Protein AF-A0A7C3C2T6-F1 (afdb_monomer)

Foldseek 3Di:
DQDWDKDKFQAVQVVLVVSCVVRVHDSVQKDKAWDDKWKWKDWQVHNDTDTDDPVCVVVVVDQQSCQVRQMFMGMITTMTMDGHDDDQWFWDWDWDCPDFQQWIKIWTALPTRQVLVVDDLVVSLVVVVRVLVRVCSNVLFDPPPQCPQQSVVSSVVSVCVVVVNRPGIDIGTSHHKFDKDAKDEKDKDQVQVVDDDLAPWGWDAAFDWGMKIFDIDAITWIAHRNRGIRDHDGYDYDDDQQAAEDPVFWDWDDDPTMITITGRHTATWDDPSHYTGGDLEAEAQADEPSHEDDDDDDPPRPRAYAQHHPDQVDASYEACAEYEDAHYHACEEHYANYEYAYQEEEHNYEYDQRYEYEYQEYEHAEYNHEYEYAEYEYAEYDNYEYEYQEYEYNYYPDYYYHYVYYHD

Sequence (408 aa):
MPQKELIKTKHVKEALERYATDNLIPLSECDFRLNKVETLLKNSRNHEFEHYTQERLQEYLDRDKIINEHVEFSQIYTITAMHREVQELDLLYTIDFGRYATHPKLILSPDSKIPYKLYKPVEMLKLLYREFNKIKVYNEILIQLFDDPMKKTLKSFVKHLYAGKFTKKVKIPLFDGIEPIIARDSRVIYWFKEKENDGIVIEVDKDEILIEYKKPLYGRNGLNAHGKNIDSLYAQHSDDAHIEIDPRSVRIEEDKNSKRYISINRGYVHYDGVKLSVDNRLRLHEVSRNKHVIDSDDEENNIDVIVAQHDVTKDSIGEGVELVSECIHVEGFVGAHSKLEALELDIKGATHQDSKQYAKFAKVNRHKGTLRCHEAKIGLLEGGVVHATKVDVESFLGGKIYAQDVVI

Radius of gyration: 40.74 Å; Cα contacts (8 Å, |Δi|>4): 966; chains: 1; bounding box: 83×42×112 Å

Structure (mmCIF, N/CA/C/O backbone):
data_AF-A0A7C3C2T6-F1
#
_entry.id   AF-A0A7C3C2T6-F1
#
loop_
_atom_site.group_PDB
_atom_site.id
_atom_site.type_symbol
_atom_site.label_atom_id
_atom_site.label_alt_id
_atom_site.label_comp_id
_atom_site.label_asym_id
_atom_site.label_entity_id
_atom_site.label_seq_id
_atom_site.pdbx_PDB_ins_code
_atom_site.Cartn_x
_atom_site.Cartn_y
_atom_site.Cartn_z
_atom_site.occupancy
_atom_site.B_iso_or_equiv
_atom_site.auth_seq_id
_atom_site.auth_comp_id
_atom_site.auth_asym_id
_atom_site.auth_atom_id
_atom_site.pdbx_PDB_model_num
ATOM 1 N N . MET A 1 1 ? -26.797 -17.576 45.412 1.00 55.94 1 MET A N 1
ATOM 2 C CA . MET A 1 1 ? -26.880 -16.668 44.246 1.00 55.94 1 MET A CA 1
ATOM 3 C C . MET A 1 1 ? -25.489 -16.106 44.020 1.00 55.94 1 MET A C 1
ATOM 5 O O . MET A 1 1 ? -24.877 -15.771 45.030 1.00 55.94 1 MET A O 1
ATOM 9 N N . PRO A 1 2 ? -24.978 -16.045 42.779 1.00 67.19 2 PRO A N 1
ATOM 10 C CA . PRO A 1 2 ? -23.644 -15.508 42.512 1.00 67.19 2 PRO A CA 1
ATOM 11 C C . PRO A 1 2 ? -23.546 -14.083 43.053 1.00 67.19 2 PRO A C 1
ATOM 13 O O . PRO A 1 2 ? -24.442 -13.265 42.823 1.00 67.19 2 PRO A O 1
ATOM 16 N N . GLN A 1 3 ? -22.508 -13.802 43.833 1.00 82.25 3 GLN A N 1
ATOM 17 C CA . GLN A 1 3 ? -22.361 -12.506 44.483 1.00 82.25 3 GLN A CA 1
ATOM 18 C C . GLN A 1 3 ? -21.818 -11.495 43.467 1.00 82.25 3 GLN A C 1
ATOM 20 O O . GLN A 1 3 ? -20.961 -11.824 42.652 1.00 82.25 3 GLN A O 1
ATOM 25 N N . LYS A 1 4 ? -22.338 -10.261 43.475 1.00 90.88 4 LYS A N 1
ATOM 26 C CA . LYS A 1 4 ? -21.766 -9.167 42.674 1.00 90.88 4 LYS A CA 1
ATOM 27 C C . LYS A 1 4 ? -20.413 -8.790 43.274 1.00 90.88 4 LYS A C 1
ATOM 29 O O . LYS A 1 4 ? -20.345 -8.526 44.474 1.00 90.88 4 LYS A O 1
ATOM 34 N N . GLU A 1 5 ? -19.371 -8.721 42.453 1.00 93.88 5 GLU A N 1
ATOM 35 C CA . GLU A 1 5 ? -18.003 -8.445 42.905 1.00 93.88 5 GLU A CA 1
ATOM 36 C C . GLU A 1 5 ? -17.445 -7.184 42.243 1.00 93.88 5 GLU A C 1
ATOM 38 O O . GLU A 1 5 ? -17.569 -6.998 41.033 1.00 93.88 5 GLU A O 1
ATOM 43 N N . LEU A 1 6 ? -16.840 -6.291 43.031 1.00 96.88 6 LEU A N 1
ATOM 44 C CA . LEU A 1 6 ? -16.197 -5.078 42.530 1.00 96.88 6 LEU A CA 1
ATOM 45 C C . LEU A 1 6 ? -14.711 -5.349 42.263 1.00 96.88 6 LEU A C 1
ATOM 47 O O . LEU A 1 6 ? -13.948 -5.559 43.199 1.00 96.88 6 LEU A O 1
ATOM 51 N N . ILE A 1 7 ? -14.294 -5.276 41.000 1.00 96.62 7 ILE A N 1
ATOM 52 C CA . ILE A 1 7 ? -12.941 -5.638 40.564 1.00 96.62 7 ILE A CA 1
ATOM 53 C C . ILE A 1 7 ? -12.268 -4.437 39.895 1.00 96.62 7 ILE A C 1
ATOM 55 O O . ILE A 1 7 ? -12.855 -3.780 39.030 1.00 96.62 7 ILE A O 1
ATOM 59 N N . LYS A 1 8 ? -11.012 -4.160 40.265 1.00 96.94 8 LYS A N 1
ATOM 60 C CA . LYS A 1 8 ? -10.135 -3.204 39.573 1.00 96.94 8 LYS A CA 1
ATOM 61 C C . LYS A 1 8 ? -9.121 -3.978 38.725 1.00 96.94 8 LYS A C 1
ATOM 63 O O . LYS A 1 8 ? -8.345 -4.753 39.270 1.00 96.94 8 LYS A O 1
ATOM 68 N N . THR A 1 9 ? -9.125 -3.789 37.407 1.00 96.06 9 THR A N 1
ATOM 69 C CA . THR A 1 9 ? -8.317 -4.591 36.468 1.00 96.06 9 THR A CA 1
ATOM 70 C C . THR A 1 9 ? -7.902 -3.800 35.225 1.00 96.06 9 THR A C 1
ATOM 72 O O . THR A 1 9 ? -8.574 -2.845 34.844 1.00 96.06 9 THR A O 1
ATOM 75 N N . LYS A 1 10 ? -6.814 -4.215 34.569 1.00 90.94 10 LYS A N 1
ATOM 76 C CA . LYS A 1 10 ? -6.463 -3.797 33.197 1.00 90.94 10 LYS A CA 1
ATOM 77 C C . LYS A 1 10 ? -7.049 -4.739 32.137 1.00 90.94 10 LYS A C 1
ATOM 79 O O . LYS A 1 10 ? -7.378 -4.293 31.046 1.00 90.94 10 LYS A O 1
ATOM 84 N N . HIS A 1 11 ? -7.249 -6.009 32.494 1.00 92.81 11 HIS A N 1
ATOM 85 C CA . HIS A 1 11 ? -7.713 -7.075 31.607 1.00 92.81 11 HIS A CA 1
ATOM 86 C C . HIS A 1 11 ? -9.065 -7.589 32.111 1.00 92.81 11 HIS A C 1
ATOM 88 O O . HIS A 1 11 ? -9.149 -8.370 33.063 1.00 92.81 11 HIS A O 1
ATOM 94 N N . VAL A 1 12 ? -10.157 -7.093 31.522 1.00 95.50 12 VAL A N 1
ATOM 95 C CA . VAL A 1 12 ? -11.520 -7.444 31.967 1.00 95.50 12 VAL A CA 1
ATOM 96 C C . VAL A 1 12 ? -11.861 -8.899 31.670 1.00 95.50 12 VAL A C 1
ATOM 98 O O . VAL A 1 12 ? -12.534 -9.531 32.478 1.00 95.50 12 VAL A O 1
ATOM 101 N N . LYS A 1 13 ? -11.363 -9.451 30.560 1.00 94.31 13 LYS A N 1
ATOM 102 C CA . LYS A 1 13 ? -11.571 -10.859 30.215 1.00 94.31 13 LYS A CA 1
ATOM 103 C C . LYS A 1 13 ? -11.013 -11.794 31.294 1.00 94.31 13 LYS A C 1
ATOM 105 O O . LYS A 1 13 ? -11.765 -12.597 31.830 1.00 94.31 13 LYS A O 1
ATOM 110 N N . GLU A 1 14 ? -9.752 -11.606 31.684 1.00 94.88 14 GLU A N 1
ATOM 111 C CA . GLU A 1 14 ? -9.118 -12.390 32.754 1.00 94.88 14 GLU A CA 1
ATOM 112 C C . GLU A 1 14 ? -9.826 -12.213 34.103 1.00 94.88 14 GLU A C 1
ATOM 114 O O . GLU A 1 14 ? -10.004 -13.168 34.856 1.00 94.88 14 GLU A O 1
ATOM 119 N N . ALA A 1 15 ? -10.262 -10.989 34.422 1.00 95.81 15 ALA A N 1
ATOM 120 C CA . ALA A 1 15 ? -11.016 -10.730 35.647 1.00 95.81 15 ALA A CA 1
ATOM 121 C C . ALA A 1 15 ? -12.352 -11.491 35.676 1.00 95.81 15 ALA A C 1
ATOM 123 O O . ALA A 1 15 ? -12.741 -12.006 36.722 1.00 95.81 15 ALA A O 1
ATOM 124 N N . LEU A 1 16 ? -13.038 -11.594 34.535 1.00 95.44 16 LEU A N 1
ATOM 125 C CA . LEU A 1 16 ? -14.273 -12.368 34.414 1.00 95.44 16 LEU A CA 1
ATOM 126 C C . LEU A 1 16 ? -14.034 -13.876 34.439 1.00 95.44 16 LEU A C 1
ATOM 128 O O . LEU A 1 16 ? -14.868 -14.594 34.977 1.00 95.44 16 LEU A O 1
ATOM 132 N N . GLU A 1 17 ? -12.917 -14.356 33.895 1.00 95.62 17 GLU A N 1
ATOM 133 C CA . GLU A 1 17 ? -12.512 -15.765 33.986 1.00 95.62 17 GLU A CA 1
ATOM 134 C C . GLU A 1 17 ? -12.245 -16.180 35.439 1.00 95.62 17 GLU A C 1
ATOM 136 O O . GLU A 1 17 ? -12.706 -17.239 35.872 1.00 95.62 17 GLU A O 1
ATOM 141 N N . ARG A 1 18 ? -11.579 -15.319 36.220 1.00 95.06 18 ARG A N 1
ATOM 142 C CA . ARG A 1 18 ? -11.390 -15.529 37.666 1.00 95.06 18 ARG A CA 1
ATOM 143 C C . ARG A 1 18 ? -12.723 -15.528 38.403 1.00 95.06 18 ARG A C 1
ATOM 145 O O . ARG A 1 18 ? -13.043 -16.514 39.053 1.00 95.06 18 ARG A O 1
ATOM 152 N N . TYR A 1 19 ? -13.550 -14.504 38.185 1.00 95.38 19 TYR A N 1
ATOM 153 C CA . TYR A 1 19 ? -14.894 -14.431 38.765 1.00 95.38 19 TYR A CA 1
ATOM 154 C C . TYR A 1 19 ? -15.743 -15.675 38.452 1.00 95.38 19 TYR A C 1
ATOM 156 O O . TYR A 1 19 ? -16.398 -16.217 39.341 1.00 95.38 19 TYR A O 1
ATOM 164 N N . ALA A 1 20 ? -15.719 -16.145 37.199 1.00 94.56 20 ALA A N 1
ATOM 165 C CA . ALA A 1 20 ? -16.431 -17.343 36.757 1.00 94.56 20 ALA A CA 1
ATOM 166 C C . ALA A 1 20 ? -15.966 -18.591 37.520 1.00 94.56 20 ALA A C 1
ATOM 168 O O . ALA A 1 20 ? -16.789 -19.370 38.001 1.00 94.56 20 ALA A O 1
ATOM 169 N N . THR A 1 21 ? -14.646 -18.741 37.663 1.00 94.31 21 THR A N 1
ATOM 170 C CA . THR A 1 21 ? -14.011 -19.851 38.384 1.00 94.31 21 THR A CA 1
ATOM 171 C C . THR A 1 21 ? -14.377 -19.823 39.866 1.00 94.31 21 THR A C 1
ATOM 173 O O . THR A 1 21 ? -14.848 -20.828 40.396 1.00 94.31 21 THR A O 1
ATOM 176 N N . ASP A 1 22 ? -14.249 -18.663 40.510 1.00 94.06 22 ASP A N 1
ATOM 177 C CA . ASP A 1 22 ? -14.506 -18.480 41.943 1.00 94.06 22 ASP A CA 1
ATOM 178 C C . ASP A 1 22 ? -15.986 -18.694 42.304 1.00 94.06 22 ASP A C 1
ATOM 180 O O . ASP A 1 22 ? -16.310 -19.134 43.407 1.00 94.06 22 ASP A O 1
ATOM 184 N N . ASN A 1 23 ? -16.894 -18.426 41.359 1.00 92.75 23 ASN A N 1
ATOM 185 C CA . ASN A 1 23 ? -18.338 -18.597 41.535 1.00 92.75 23 ASN A CA 1
ATOM 186 C C . ASN A 1 23 ? -18.889 -19.892 40.913 1.00 92.75 23 ASN A C 1
ATOM 188 O O . ASN A 1 23 ? -20.099 -20.115 40.986 1.00 92.75 23 ASN A O 1
ATOM 192 N N . LEU A 1 24 ? -18.036 -20.742 40.328 1.00 93.06 24 LEU A N 1
ATOM 193 C CA . LEU A 1 24 ? -18.410 -22.005 39.674 1.00 93.06 24 LEU A CA 1
ATOM 194 C C . LEU A 1 24 ? -19.510 -21.845 38.606 1.00 93.06 24 LEU A C 1
ATOM 196 O O . LEU A 1 24 ? -20.426 -22.665 38.514 1.00 93.06 24 LEU A O 1
ATOM 200 N N . ILE A 1 25 ? -19.425 -20.789 37.794 1.00 92.38 25 ILE A N 1
ATOM 201 C CA . ILE A 1 25 ? -20.354 -20.523 36.686 1.00 92.38 25 ILE A CA 1
ATOM 202 C C . ILE A 1 25 ? -19.614 -20.488 35.342 1.00 92.38 25 ILE A C 1
ATOM 204 O O . ILE A 1 25 ? -18.443 -20.108 35.295 1.00 92.38 25 ILE A O 1
ATOM 208 N N . PRO A 1 26 ? -20.261 -20.854 34.221 1.00 92.62 26 PRO A N 1
ATOM 209 C CA . PRO A 1 26 ? -19.652 -20.716 32.902 1.00 92.62 26 PRO A CA 1
ATOM 210 C C . PRO A 1 26 ? -19.342 -19.250 32.571 1.00 92.62 26 PRO A C 1
ATOM 212 O O . PRO A 1 26 ? -20.170 -18.373 32.803 1.00 92.62 26 PRO A O 1
ATOM 215 N N . LEU A 1 27 ? -18.206 -18.976 31.917 1.00 90.75 27 LEU A N 1
ATOM 216 C CA . LEU A 1 27 ? -17.856 -17.617 31.466 1.00 90.75 27 LEU A CA 1
ATOM 217 C C . LEU A 1 27 ? -18.929 -17.001 30.546 1.00 90.75 27 LEU A C 1
ATOM 219 O O . LEU A 1 27 ? -19.137 -15.790 30.555 1.00 90.75 27 LEU A O 1
ATOM 223 N N . SER A 1 28 ? -19.640 -17.828 29.771 1.00 89.31 28 SER A N 1
ATOM 224 C CA . SER A 1 28 ? -20.769 -17.404 28.930 1.00 89.31 28 SER A CA 1
ATOM 225 C C . SER A 1 28 ? -21.948 -16.840 29.728 1.00 89.31 28 SER A C 1
ATOM 227 O O . SER A 1 28 ? -22.747 -16.080 29.182 1.00 89.31 28 SER A O 1
ATOM 229 N N . GLU A 1 29 ? -22.051 -17.200 31.006 1.00 90.25 29 GLU A N 1
ATOM 230 C CA . GLU A 1 29 ? -23.046 -16.703 31.954 1.00 90.25 29 GLU A CA 1
ATOM 231 C C . GLU A 1 29 ? -22.514 -15.558 32.822 1.00 90.25 29 GLU A C 1
ATOM 233 O O . GLU A 1 29 ? -23.226 -15.069 33.693 1.00 90.25 29 GLU A O 1
ATOM 238 N N . CYS A 1 30 ? -21.290 -15.087 32.589 1.00 91.88 30 CYS A N 1
ATOM 239 C CA . CYS A 1 30 ? -20.775 -13.892 33.238 1.00 91.88 30 CYS A CA 1
ATOM 240 C C . CYS A 1 30 ? -21.148 -12.633 32.443 1.00 91.88 30 CYS A C 1
ATOM 242 O O . CYS A 1 30 ? -21.217 -12.614 31.204 1.00 91.88 30 CYS A O 1
ATOM 244 N N . ASP A 1 31 ? -21.363 -11.546 33.172 1.00 92.56 31 ASP A N 1
ATOM 245 C CA . ASP A 1 31 ? -21.460 -10.198 32.634 1.00 92.56 31 ASP A CA 1
ATOM 246 C C . ASP A 1 31 ? -20.796 -9.197 33.593 1.00 92.56 31 ASP A C 1
ATOM 248 O O . ASP A 1 31 ? -20.378 -9.532 34.704 1.00 92.56 31 ASP A O 1
ATOM 252 N N . PHE A 1 32 ? -20.679 -7.944 33.166 1.00 94.81 32 PHE A N 1
ATOM 253 C CA . PHE A 1 32 ? -20.168 -6.880 34.011 1.00 94.81 32 PHE A CA 1
ATOM 254 C C . PHE A 1 32 ? -20.822 -5.533 33.751 1.00 94.81 32 PHE A C 1
ATOM 256 O O . PHE A 1 32 ? -21.253 -5.194 32.645 1.00 94.81 32 PHE A O 1
ATOM 263 N N . ARG A 1 33 ? -20.801 -4.705 34.792 1.00 94.00 33 ARG A N 1
ATOM 264 C CA . ARG A 1 33 ? -21.046 -3.270 34.693 1.00 94.00 33 ARG A CA 1
ATOM 265 C C . ARG A 1 33 ? -19.722 -2.523 34.764 1.00 94.00 33 ARG A C 1
ATOM 267 O O . ARG A 1 33 ? -18.966 -2.689 35.713 1.00 94.00 33 ARG A O 1
ATOM 274 N N . LEU A 1 34 ? -19.462 -1.664 33.784 1.00 95.50 34 LEU A N 1
ATOM 275 C CA . LEU A 1 34 ? -18.335 -0.736 33.830 1.00 95.50 34 LEU A CA 1
ATOM 276 C C . LEU A 1 34 ? -18.677 0.453 34.742 1.00 95.50 34 LEU A C 1
ATOM 278 O O . LEU A 1 34 ? -19.625 1.188 34.460 1.00 95.50 34 LEU A O 1
ATOM 282 N N . ASN A 1 35 ? -17.911 0.640 35.819 1.00 94.88 35 ASN A N 1
ATOM 283 C CA . ASN A 1 35 ? -18.156 1.678 36.827 1.00 94.88 35 ASN A CA 1
ATOM 284 C C . ASN A 1 35 ? -17.226 2.883 36.667 1.00 94.88 35 ASN A C 1
ATOM 286 O O . ASN A 1 35 ? -17.683 4.022 36.737 1.00 94.88 35 ASN A O 1
ATOM 290 N N . LYS A 1 36 ? -15.926 2.639 36.461 1.00 94.75 36 LYS A N 1
ATOM 291 C CA . LYS A 1 36 ? -14.901 3.684 36.326 1.00 94.75 36 LYS A CA 1
ATOM 292 C C . LYS A 1 36 ? -13.862 3.286 35.281 1.00 94.75 36 LYS A C 1
ATOM 294 O O . LYS A 1 36 ? -13.566 2.103 35.123 1.00 94.75 36 LYS A O 1
ATOM 299 N N . VAL A 1 37 ? -13.307 4.291 34.611 1.00 94.19 37 VAL A N 1
ATOM 300 C CA . VAL A 1 37 ? -12.169 4.174 33.694 1.00 94.19 37 VAL A CA 1
ATOM 301 C C . VAL A 1 37 ? -11.101 5.155 34.153 1.00 94.19 37 VAL A C 1
ATOM 303 O O . VAL A 1 37 ? -11.401 6.322 34.404 1.00 94.19 37 VAL A O 1
ATOM 306 N N . GLU A 1 38 ? -9.872 4.681 34.275 1.00 93.12 38 GLU A N 1
ATOM 307 C CA . GLU A 1 38 ? -8.694 5.491 34.561 1.00 93.12 38 GLU A CA 1
ATOM 308 C C . GLU A 1 38 ? -7.724 5.316 33.395 1.00 93.12 38 GLU A C 1
ATOM 310 O O . GLU A 1 38 ? -7.244 4.211 33.157 1.00 93.12 38 GLU A O 1
ATOM 315 N N . THR A 1 39 ? -7.455 6.390 32.656 1.00 90.62 39 THR A N 1
ATOM 316 C CA . THR A 1 39 ? -6.477 6.368 31.563 1.00 90.62 39 THR A CA 1
ATOM 317 C C . THR A 1 39 ? -5.113 6.777 32.107 1.00 90.62 39 THR A C 1
ATOM 319 O O . THR A 1 39 ? -4.985 7.749 32.853 1.00 90.62 39 THR A O 1
ATOM 322 N N . LEU A 1 40 ? -4.100 6.017 31.726 1.00 89.31 40 LEU A N 1
ATOM 323 C CA . LEU A 1 40 ? -2.694 6.260 31.968 1.00 89.31 40 LEU A CA 1
ATOM 324 C C . LEU A 1 40 ? -2.001 6.568 30.639 1.00 89.31 40 LEU A C 1
ATOM 326 O O . LEU A 1 40 ? -2.375 6.013 29.603 1.00 89.31 40 LEU A O 1
ATOM 330 N N . LEU A 1 41 ? -0.981 7.415 30.686 1.00 87.38 41 LEU A N 1
ATOM 331 C CA . LEU A 1 41 ? -0.197 7.855 29.539 1.00 87.38 41 LEU A CA 1
ATOM 332 C C . LEU A 1 41 ? 1.296 7.689 29.825 1.00 87.38 41 LEU A C 1
ATOM 334 O O . LEU A 1 41 ? 1.760 8.024 30.912 1.00 87.38 41 LEU A O 1
ATOM 338 N N . LYS A 1 42 ? 2.030 7.212 28.824 1.00 84.62 42 LYS A N 1
ATOM 339 C CA . LYS A 1 42 ? 3.494 7.170 28.777 1.00 84.62 42 LYS A CA 1
ATOM 340 C C . LYS A 1 42 ? 3.961 7.821 27.470 1.00 84.62 42 LYS A C 1
ATOM 342 O O . LYS A 1 42 ? 3.250 7.734 26.470 1.00 84.62 42 LYS A O 1
ATOM 347 N N . ASN A 1 43 ? 5.122 8.471 27.456 1.00 81.50 43 ASN A N 1
ATOM 348 C CA . ASN A 1 43 ? 5.715 9.037 26.238 1.00 81.50 43 ASN A CA 1
ATOM 349 C C . ASN A 1 43 ? 7.249 8.912 26.257 1.00 81.50 43 ASN A C 1
ATOM 351 O O . ASN A 1 43 ? 7.830 8.371 27.195 1.00 81.50 43 ASN A O 1
ATOM 355 N N . SER A 1 44 ? 7.930 9.411 25.228 1.00 73.38 44 SER A N 1
ATOM 356 C CA . SER A 1 44 ? 9.395 9.344 25.125 1.00 73.38 44 SER A CA 1
ATOM 357 C C . SER A 1 44 ? 10.134 10.144 26.206 1.00 73.38 44 SER A C 1
ATOM 359 O O . SER A 1 44 ? 11.290 9.854 26.507 1.00 73.38 44 SER A O 1
ATOM 361 N N . ARG A 1 45 ? 9.482 11.144 26.816 1.00 70.31 45 ARG A N 1
ATOM 362 C CA . ARG A 1 45 ? 10.064 11.965 27.892 1.00 70.31 45 ARG A CA 1
ATOM 363 C C . ARG A 1 45 ? 9.923 11.306 29.258 1.00 70.31 45 ARG A C 1
ATOM 365 O O . ARG A 1 45 ? 10.822 11.431 30.084 1.00 70.31 45 ARG A O 1
ATOM 372 N N . ASN A 1 46 ? 8.813 10.613 29.493 1.00 68.88 46 ASN A N 1
ATOM 373 C CA . ASN A 1 46 ? 8.537 9.910 30.733 1.00 68.88 46 ASN A CA 1
ATOM 374 C C . ASN A 1 46 ? 8.282 8.428 30.461 1.00 68.88 46 ASN A C 1
ATOM 376 O O . ASN A 1 46 ? 7.254 8.045 29.906 1.00 68.88 46 ASN A O 1
ATOM 380 N N . HIS A 1 47 ? 9.235 7.599 30.886 1.00 70.00 47 HIS A N 1
ATOM 381 C CA . HIS A 1 47 ? 9.224 6.163 30.636 1.00 70.00 47 HIS A CA 1
ATOM 382 C C . HIS A 1 47 ? 8.230 5.398 31.535 1.00 70.00 47 HIS A C 1
ATOM 384 O O . HIS A 1 47 ? 8.010 4.201 31.305 1.00 70.00 47 HIS A O 1
ATOM 390 N N . GLU A 1 48 ? 7.611 6.074 32.508 1.00 81.38 48 GLU A N 1
ATOM 391 C CA . GLU A 1 48 ? 6.582 5.540 33.401 1.00 81.38 48 GLU A CA 1
ATOM 392 C C . GLU A 1 48 ? 5.178 6.042 33.032 1.00 81.38 48 GLU A C 1
ATOM 394 O O . GLU A 1 48 ? 4.994 7.114 32.457 1.00 81.38 48 GLU A O 1
ATOM 399 N N . PHE A 1 49 ? 4.163 5.234 33.353 1.00 80.38 49 PHE A N 1
ATOM 400 C CA . PHE A 1 49 ? 2.766 5.588 33.117 1.00 80.38 49 PHE A CA 1
ATOM 401 C C . PHE A 1 49 ? 2.268 6.574 34.178 1.00 80.38 49 PHE A C 1
ATOM 403 O O . PHE A 1 49 ? 2.155 6.224 35.351 1.00 80.38 49 PHE A O 1
ATOM 410 N N . GLU A 1 50 ? 1.872 7.766 33.747 1.00 82.62 50 GLU A N 1
ATOM 411 C CA . GLU A 1 50 ? 1.246 8.782 34.593 1.00 82.62 50 GLU A CA 1
ATOM 412 C C . GLU A 1 50 ? -0.264 8.863 34.358 1.00 82.62 50 GLU A C 1
ATOM 414 O O . GLU A 1 50 ? -0.773 8.520 33.289 1.00 82.62 50 GLU A O 1
ATOM 419 N N . HIS A 1 51 ? -1.002 9.360 35.352 1.00 77.62 51 HIS A N 1
ATOM 420 C CA . HIS A 1 51 ? -2.436 9.587 35.209 1.00 77.62 51 HIS A CA 1
ATOM 421 C C . HIS A 1 51 ? -2.738 10.644 34.145 1.00 77.62 51 HIS A C 1
ATOM 423 O O . HIS A 1 51 ? -2.191 11.748 34.143 1.00 77.62 51 HIS A O 1
ATOM 429 N N . TYR A 1 52 ? -3.669 10.309 33.259 1.00 70.75 52 TYR A N 1
ATOM 430 C CA . TYR A 1 52 ? -4.180 11.227 32.260 1.00 70.75 52 TYR A CA 1
ATOM 431 C C . TYR A 1 52 ? -5.114 12.254 32.910 1.00 70.75 52 TYR A C 1
ATOM 433 O O . TYR A 1 52 ? -6.143 11.895 33.489 1.00 70.75 52 TYR A O 1
ATOM 441 N N . THR A 1 53 ? -4.760 13.535 32.819 1.00 71.69 53 THR A N 1
ATOM 442 C CA . THR A 1 53 ? -5.553 14.655 33.345 1.00 71.69 53 THR A CA 1
ATOM 443 C C . THR A 1 53 ? -6.316 15.366 32.226 1.00 71.69 53 THR A C 1
ATOM 445 O O . THR A 1 53 ? -5.939 15.303 31.057 1.00 71.69 53 THR A O 1
ATOM 448 N N . GLN A 1 54 ? -7.394 16.079 32.573 1.00 66.00 54 GLN A N 1
ATOM 449 C CA . GLN A 1 54 ? -8.148 16.891 31.605 1.00 66.00 54 GLN A CA 1
ATOM 450 C C . GLN A 1 54 ? -7.308 18.014 30.978 1.00 66.00 54 GLN A C 1
ATOM 452 O O . GLN A 1 54 ? -7.560 18.392 29.840 1.00 66.00 54 GLN A O 1
ATOM 457 N N . GLU A 1 55 ? -6.298 18.523 31.679 1.00 67.38 55 GLU A N 1
ATOM 458 C CA . GLU A 1 55 ? -5.367 19.524 31.144 1.00 67.38 55 GLU A CA 1
ATOM 459 C C . GLU A 1 55 ? -4.505 18.930 30.021 1.00 67.38 55 GLU A C 1
ATOM 461 O O . GLU A 1 55 ? -4.375 19.527 28.954 1.00 67.38 55 GLU A O 1
ATOM 466 N N . ARG A 1 56 ? -4.025 17.690 30.199 1.00 66.38 56 ARG A N 1
ATOM 467 C CA . ARG A 1 56 ? -3.283 16.946 29.170 1.00 66.38 56 ARG A CA 1
ATOM 468 C C . ARG A 1 56 ? -4.166 16.462 28.013 1.00 66.38 56 ARG A C 1
ATOM 470 O O . ARG A 1 56 ? -3.639 16.155 26.947 1.00 66.38 56 ARG A O 1
ATOM 477 N N . LEU A 1 57 ? -5.494 16.418 28.175 1.00 65.00 57 LEU A N 1
ATOM 478 C CA . LEU A 1 57 ? -6.419 15.985 27.119 1.00 65.00 57 LEU A CA 1
ATOM 479 C C . LEU A 1 57 ? -6.314 16.841 25.859 1.00 65.00 57 LEU A C 1
ATOM 481 O O . LEU A 1 57 ? -6.339 16.297 24.760 1.00 65.00 57 LEU A O 1
ATOM 485 N N . GLN A 1 58 ? -6.163 18.157 26.012 1.00 66.06 58 GLN A N 1
ATOM 486 C CA . GLN A 1 58 ? -6.052 19.071 24.873 1.00 66.06 58 GLN A CA 1
ATOM 487 C C . GLN A 1 58 ? -4.763 18.849 24.075 1.00 66.06 58 GLN A C 1
ATOM 489 O O . GLN A 1 58 ? -4.779 18.932 22.850 1.00 66.06 58 GLN A O 1
ATOM 494 N N . GLU A 1 59 ? -3.666 18.505 24.752 1.00 66.69 59 GLU A N 1
ATOM 495 C CA . GLU A 1 59 ? -2.367 18.285 24.112 1.00 66.69 59 GLU A CA 1
ATOM 496 C C . GLU A 1 59 ? -2.344 17.043 23.217 1.00 66.69 59 GLU A C 1
ATOM 498 O O . GLU A 1 59 ? -1.701 17.048 22.173 1.00 66.69 59 GLU A O 1
ATOM 503 N N . TYR A 1 60 ? -3.064 15.990 23.606 1.00 67.38 60 TYR A N 1
ATOM 504 C CA . TYR A 1 60 ? -3.104 14.721 22.873 1.00 67.38 60 TYR A CA 1
ATOM 505 C C . TYR A 1 60 ? -4.344 14.588 21.973 1.00 67.38 60 TYR A C 1
ATOM 507 O O . TYR A 1 60 ? -4.693 13.488 21.552 1.00 67.38 60 TYR A O 1
ATOM 515 N N . LEU A 1 61 ? -5.014 15.700 21.651 1.00 67.88 61 LEU A N 1
ATOM 516 C CA . LEU A 1 61 ? -5.883 15.774 20.469 1.00 67.88 61 LEU A CA 1
ATOM 517 C C . LEU A 1 61 ? -5.064 15.939 19.179 1.00 67.88 61 LEU A C 1
ATOM 519 O O . LEU A 1 61 ? -5.563 15.628 18.096 1.00 67.88 61 LEU A O 1
ATOM 523 N N . ASP A 1 62 ? -3.815 16.396 19.292 1.00 81.94 62 ASP A N 1
ATOM 524 C CA . ASP A 1 62 ? -2.894 16.510 18.169 1.00 81.94 62 ASP A CA 1
ATOM 525 C C . ASP A 1 62 ? -2.268 15.144 17.835 1.00 81.94 62 ASP A C 1
ATOM 527 O O . ASP A 1 62 ? -1.453 14.591 18.583 1.00 81.94 62 ASP A O 1
ATOM 531 N N . ARG A 1 63 ? -2.659 14.599 16.677 1.00 85.88 63 ARG A N 1
ATOM 532 C CA . ARG A 1 63 ? -2.147 13.324 16.158 1.00 85.88 63 ARG A CA 1
ATOM 533 C C . ARG A 1 63 ? -0.644 13.378 15.885 1.00 85.88 63 ARG A C 1
ATOM 535 O O . ARG A 1 63 ? 0.028 12.369 16.084 1.00 85.88 63 ARG A O 1
ATOM 542 N N . ASP A 1 64 ? -0.104 14.521 15.475 1.00 82.69 64 ASP A N 1
ATOM 543 C CA . ASP A 1 64 ? 1.321 14.655 15.168 1.00 82.69 64 ASP A CA 1
ATOM 544 C C . ASP A 1 64 ? 2.149 14.573 16.454 1.00 82.69 64 ASP A C 1
ATOM 546 O O . ASP A 1 64 ? 3.165 13.873 16.498 1.00 82.69 64 ASP A O 1
ATOM 550 N N . LYS A 1 65 ? 1.664 15.198 17.533 1.00 82.69 65 LYS A N 1
ATOM 551 C CA . LYS A 1 65 ? 2.296 15.128 18.856 1.00 82.69 65 LYS A CA 1
ATOM 552 C C . LYS A 1 65 ? 2.318 13.701 19.407 1.00 82.69 65 LYS A C 1
ATOM 554 O O . LYS A 1 65 ? 3.360 13.254 19.880 1.00 82.69 65 LYS A O 1
ATOM 559 N N . ILE A 1 66 ? 1.206 12.968 19.287 1.00 85.44 66 ILE A N 1
ATOM 560 C CA . ILE A 1 66 ? 1.109 11.555 19.706 1.00 85.44 66 ILE A CA 1
ATOM 561 C C . ILE A 1 66 ? 2.197 10.702 19.049 1.00 85.44 66 ILE A C 1
ATOM 563 O O . ILE A 1 66 ? 2.837 9.886 19.712 1.00 85.44 66 ILE A O 1
ATOM 567 N N . ILE A 1 67 ? 2.402 10.895 17.747 1.00 83.81 67 ILE A N 1
ATOM 568 C CA . ILE A 1 67 ? 3.367 10.131 16.953 1.00 83.81 67 ILE A CA 1
ATOM 569 C C . ILE A 1 67 ? 4.796 10.503 17.347 1.00 83.81 67 ILE A C 1
ATOM 571 O O . ILE A 1 67 ? 5.590 9.620 17.668 1.00 83.81 67 ILE A O 1
ATOM 575 N N . ASN A 1 68 ? 5.114 11.800 17.360 1.00 79.31 68 ASN A N 1
ATOM 576 C CA . ASN A 1 68 ? 6.472 12.293 17.598 1.00 79.31 68 ASN A CA 1
ATOM 577 C C . ASN A 1 68 ? 6.959 11.981 19.020 1.00 79.31 68 ASN A C 1
ATOM 579 O O . ASN A 1 68 ? 8.121 11.631 19.231 1.00 79.31 68 ASN A O 1
ATOM 583 N N . GLU A 1 69 ? 6.067 12.056 20.008 1.00 81.94 69 GLU A N 1
ATOM 584 C CA . GLU A 1 69 ? 6.390 11.747 21.403 1.00 81.94 69 GLU A CA 1
ATOM 585 C C . GLU A 1 69 ? 6.243 10.257 21.744 1.00 81.94 69 GLU A C 1
ATOM 587 O O . GLU A 1 69 ? 6.416 9.891 22.903 1.00 81.94 69 GLU A O 1
ATOM 592 N N . HIS A 1 70 ? 5.963 9.391 20.761 1.00 81.56 70 HIS A N 1
ATOM 593 C CA . HIS A 1 70 ? 5.806 7.943 20.957 1.00 81.56 70 HIS A CA 1
ATOM 594 C C . HIS A 1 70 ? 4.817 7.616 22.084 1.00 81.56 70 HIS A C 1
ATOM 596 O O . HIS A 1 70 ? 5.096 6.823 22.984 1.00 81.56 70 HIS A O 1
ATOM 602 N N . VAL A 1 71 ? 3.671 8.294 22.068 1.00 85.25 71 VAL A N 1
ATOM 603 C CA . VAL A 1 71 ? 2.698 8.204 23.154 1.00 85.25 71 VAL A CA 1
ATOM 604 C C . VAL A 1 71 ? 2.066 6.814 23.188 1.00 85.25 71 VAL A C 1
ATOM 606 O O . VAL A 1 71 ? 1.596 6.301 22.171 1.00 85.25 71 VAL A O 1
ATOM 609 N N . GLU A 1 72 ? 1.998 6.243 24.386 1.00 88.31 72 GLU A N 1
ATOM 610 C CA . GLU A 1 72 ? 1.236 5.041 24.700 1.00 88.31 72 GLU A CA 1
ATOM 611 C C . GLU A 1 72 ? 0.134 5.352 25.716 1.00 88.31 72 GLU A C 1
ATOM 613 O O . GLU A 1 72 ? 0.322 6.121 26.663 1.00 88.31 72 GLU A O 1
ATOM 618 N N . PHE A 1 73 ? -1.002 4.679 25.560 1.00 90.50 73 PHE A N 1
ATOM 619 C CA . PHE A 1 73 ? -2.123 4.725 26.488 1.00 90.50 73 PHE A CA 1
ATOM 620 C C . PHE A 1 73 ? -2.336 3.356 27.132 1.00 90.50 73 PHE A C 1
ATOM 622 O O . PHE A 1 73 ? -2.203 2.311 26.500 1.00 90.50 73 PHE A O 1
ATOM 629 N N . SER A 1 74 ? -2.724 3.360 28.401 1.00 90.88 74 SER A N 1
ATOM 630 C CA . SER A 1 74 ? -3.200 2.173 29.112 1.00 90.88 74 SER A CA 1
ATOM 631 C C . SER A 1 74 ? -4.430 2.547 29.926 1.00 90.88 74 SER A C 1
ATOM 633 O O . SER A 1 74 ? -4.549 3.684 30.372 1.00 90.88 74 SER A O 1
ATOM 635 N N . GLN A 1 75 ? -5.364 1.621 30.121 1.00 93.69 75 GLN A N 1
ATOM 636 C CA . GLN A 1 75 ? -6.561 1.879 30.917 1.00 93.69 75 GLN A CA 1
ATOM 637 C C . GLN A 1 75 ? -6.696 0.874 32.052 1.00 93.69 75 GLN A C 1
ATOM 639 O O . GLN A 1 75 ? -6.445 -0.318 31.890 1.00 93.69 75 GLN A O 1
ATOM 644 N N . ILE A 1 76 ? -7.096 1.381 33.214 1.00 95.69 76 ILE A N 1
ATOM 645 C CA . ILE A 1 76 ? -7.518 0.583 34.358 1.00 95.69 76 ILE A CA 1
ATOM 646 C C . ILE A 1 76 ? -9.022 0.773 34.517 1.00 95.69 76 ILE A C 1
ATOM 648 O O . ILE A 1 76 ? -9.533 1.893 34.555 1.00 95.69 76 ILE A O 1
ATOM 652 N N . TYR A 1 77 ? -9.732 -0.337 34.630 1.00 97.00 77 TYR A N 1
ATOM 653 C CA . TYR A 1 77 ? -11.176 -0.382 34.751 1.00 97.00 77 TYR A CA 1
ATOM 654 C C . TYR A 1 77 ? -11.568 -0.795 36.160 1.00 97.00 77 TYR A C 1
ATOM 656 O O . TYR A 1 77 ? -10.998 -1.717 36.740 1.00 97.00 77 TYR A O 1
ATOM 664 N N . THR A 1 78 ? -12.587 -0.137 36.699 1.00 97.56 78 THR A N 1
ATOM 665 C CA . THR A 1 78 ? -13.344 -0.657 37.836 1.00 97.56 78 THR A CA 1
ATOM 666 C C . THR A 1 78 ? -14.655 -1.203 37.301 1.00 97.56 78 THR A C 1
ATOM 668 O O . THR A 1 78 ? -15.455 -0.448 36.740 1.00 97.56 78 THR A O 1
ATOM 671 N N . ILE A 1 79 ? -14.872 -2.502 37.470 1.00 97.25 79 ILE A N 1
ATOM 672 C CA . ILE A 1 79 ? -16.062 -3.212 37.005 1.00 97.25 79 ILE A CA 1
ATOM 673 C C . ILE A 1 79 ? -16.793 -3.855 38.179 1.00 97.25 79 ILE A C 1
ATOM 675 O O . ILE A 1 79 ? -16.184 -4.184 39.191 1.00 97.25 79 ILE A O 1
ATOM 679 N N . THR A 1 80 ? -18.097 -4.052 38.036 1.00 96.69 80 THR A N 1
ATOM 680 C CA . THR A 1 80 ? -18.848 -4.993 38.869 1.00 96.69 80 THR A CA 1
ATOM 681 C C . THR A 1 80 ? -19.095 -6.243 38.046 1.00 96.69 80 THR A C 1
ATOM 683 O O . THR A 1 80 ? -19.908 -6.189 37.123 1.00 96.69 80 THR A O 1
ATOM 686 N N . ALA A 1 81 ? -18.383 -7.325 38.353 1.00 95.12 81 ALA A N 1
ATOM 687 C CA . ALA A 1 81 ? -18.629 -8.642 37.783 1.00 95.12 81 ALA A CA 1
ATOM 688 C C . ALA A 1 81 ? -19.892 -9.245 38.409 1.00 95.12 81 ALA A C 1
ATOM 690 O O . ALA A 1 81 ? -20.169 -9.058 39.601 1.00 95.12 81 ALA A O 1
ATOM 691 N N . MET A 1 82 ? -20.704 -9.891 37.582 1.00 93.56 82 MET A N 1
ATOM 692 C CA . MET A 1 82 ? -21.998 -10.425 37.983 1.00 93.56 82 MET A CA 1
ATOM 693 C C . MET A 1 82 ? -22.407 -11.599 37.094 1.00 93.56 82 MET A C 1
ATOM 695 O O . MET A 1 82 ? -21.941 -11.732 35.963 1.00 93.56 82 MET A O 1
ATOM 699 N N . HIS A 1 83 ? -23.322 -12.430 37.589 1.00 90.44 83 HIS A N 1
ATOM 700 C CA . HIS A 1 83 ? -24.027 -13.390 36.742 1.00 90.44 83 HIS A CA 1
ATOM 701 C C . HIS A 1 83 ? -24.926 -12.651 35.745 1.00 90.44 83 HIS A C 1
ATOM 703 O O . HIS A 1 83 ? -25.494 -11.597 36.056 1.00 90.44 83 HIS A O 1
ATOM 709 N N . ARG A 1 84 ? -25.005 -13.175 34.525 1.00 83.44 84 ARG A N 1
ATOM 710 C CA . ARG A 1 84 ? -25.750 -12.597 33.415 1.00 83.44 84 ARG A CA 1
ATOM 711 C C . ARG A 1 84 ? -27.243 -12.715 33.701 1.00 83.44 84 ARG A C 1
ATOM 713 O O . ARG A 1 84 ? -27.847 -13.773 33.559 1.00 83.44 84 ARG A O 1
ATOM 720 N N . GLU A 1 85 ? -27.843 -11.588 34.064 1.00 79.06 85 GLU A N 1
ATOM 721 C CA . GLU A 1 85 ? -29.296 -11.436 34.090 1.00 79.06 85 GLU A CA 1
ATOM 722 C C . GLU A 1 85 ? -29.853 -11.610 32.658 1.00 79.06 85 GLU A C 1
ATOM 724 O O . GLU A 1 85 ? -29.139 -11.376 31.678 1.00 79.06 85 GLU A O 1
ATOM 729 N N . VAL A 1 86 ? -31.114 -12.045 32.518 1.00 67.88 86 VAL A N 1
ATOM 730 C CA . VAL A 1 86 ? -31.758 -12.271 31.207 1.00 67.88 86 VAL A CA 1
ATOM 731 C C . VAL A 1 86 ? -31.609 -11.014 30.341 1.00 67.88 86 VAL A C 1
ATOM 733 O O . VAL A 1 86 ? -32.214 -9.980 30.619 1.00 67.88 86 VAL A O 1
ATOM 736 N N . GLN A 1 87 ? -30.765 -11.090 29.307 1.00 64.50 87 GLN A N 1
ATOM 737 C CA . GLN A 1 87 ? -30.446 -9.947 28.456 1.00 64.50 87 GLN A CA 1
ATOM 738 C C . GLN A 1 87 ? -31.590 -9.673 27.477 1.00 64.50 87 GLN A C 1
ATOM 740 O O . GLN A 1 87 ? -31.888 -10.481 26.600 1.00 64.50 87 GLN A O 1
ATOM 745 N N . GLU A 1 88 ? -32.194 -8.488 27.581 1.00 72.56 88 GLU A N 1
ATOM 746 C CA . GLU A 1 88 ? -33.107 -7.974 26.551 1.00 72.56 88 GLU A CA 1
ATOM 747 C C . GLU A 1 88 ? -32.372 -7.595 25.252 1.00 72.56 88 GLU A C 1
ATOM 749 O O . GLU A 1 88 ? -32.993 -7.521 24.193 1.00 72.56 88 GLU A O 1
ATOM 754 N N . LEU A 1 89 ? -31.059 -7.343 25.336 1.00 88.50 89 LEU A N 1
ATOM 755 C CA . LEU A 1 89 ? -30.190 -6.929 24.237 1.00 88.50 89 LEU A CA 1
ATOM 756 C C . LEU A 1 89 ? -29.089 -7.968 24.008 1.00 88.50 89 LEU A C 1
ATOM 758 O O . LEU A 1 89 ? -28.213 -8.123 24.854 1.00 88.50 89 LEU A O 1
ATOM 762 N N . ASP A 1 90 ? -29.108 -8.607 22.843 1.00 90.50 90 ASP A N 1
ATOM 763 C CA . ASP A 1 90 ? -28.119 -9.598 22.412 1.00 90.50 90 ASP A CA 1
ATOM 764 C C . ASP A 1 90 ? -27.595 -9.217 21.021 1.00 90.50 90 ASP A C 1
ATOM 766 O O . ASP A 1 90 ? -28.345 -9.158 20.040 1.00 90.50 90 ASP A O 1
ATOM 770 N N . LEU A 1 91 ? -26.310 -8.868 20.948 1.00 94.88 91 LEU A N 1
ATOM 771 C CA . LEU A 1 91 ? -25.670 -8.377 19.732 1.00 94.88 91 LEU A CA 1
ATOM 772 C C . LEU A 1 91 ? -24.881 -9.507 19.073 1.00 94.88 91 LEU A C 1
ATOM 774 O O . LEU A 1 91 ? -23.914 -10.009 19.637 1.00 94.88 91 LEU A O 1
ATOM 778 N N . LEU A 1 92 ? -25.230 -9.831 17.831 1.00 96.56 92 LEU A N 1
ATOM 779 C CA . LEU A 1 92 ? -24.475 -10.764 17.001 1.00 96.56 92 LEU A CA 1
ATOM 780 C C . LEU A 1 92 ? -23.498 -9.975 16.133 1.00 96.56 92 LEU A C 1
ATOM 782 O O . LEU A 1 92 ? -23.910 -9.227 15.240 1.00 96.56 92 LEU A O 1
ATOM 786 N N . TYR A 1 93 ? -22.200 -10.117 16.396 1.00 97.44 93 TYR A N 1
ATOM 787 C CA . TYR A 1 93 ? -21.175 -9.318 15.731 1.00 97.44 93 TYR A CA 1
ATOM 788 C C . TYR A 1 93 ? -19.845 -10.048 15.552 1.00 97.44 93 TYR A C 1
ATOM 790 O O . TYR A 1 93 ? -19.547 -11.038 16.214 1.00 97.44 93 TYR A O 1
ATOM 798 N N . THR A 1 94 ? -19.015 -9.490 14.676 1.00 97.56 94 THR A N 1
ATOM 799 C CA . THR A 1 94 ? -17.576 -9.768 14.593 1.00 97.56 94 THR A CA 1
ATOM 800 C C . THR A 1 94 ? -16.806 -8.452 14.659 1.00 97.56 94 THR A C 1
ATOM 802 O O . THR A 1 94 ? -17.355 -7.401 14.321 1.00 97.56 94 THR A O 1
ATOM 805 N N . ILE A 1 95 ? -15.538 -8.485 15.069 1.00 96.75 95 ILE A N 1
ATOM 806 C CA . ILE A 1 95 ? -14.661 -7.308 15.039 1.00 96.75 95 ILE A CA 1
ATOM 807 C C . ILE A 1 95 ? -13.592 -7.527 13.973 1.00 96.75 95 ILE A C 1
ATOM 809 O O . ILE A 1 95 ? -12.901 -8.540 13.975 1.00 96.75 95 ILE A O 1
ATOM 813 N N . ASP A 1 96 ? -13.482 -6.571 13.059 1.00 95.56 96 ASP A N 1
ATOM 814 C CA . ASP A 1 96 ? -12.403 -6.479 12.082 1.00 95.56 96 ASP A CA 1
ATOM 815 C C . ASP A 1 96 ? -11.371 -5.478 12.602 1.00 95.56 96 ASP A C 1
ATOM 817 O O . ASP A 1 96 ? -11.662 -4.284 12.682 1.00 95.56 96 ASP A O 1
ATOM 821 N N . PHE A 1 97 ? -10.194 -5.966 12.992 1.00 85.06 97 PHE A N 1
ATOM 822 C CA . PHE A 1 97 ? -9.093 -5.135 13.488 1.00 85.06 97 PHE A CA 1
ATOM 823 C C . PHE A 1 97 ? -8.204 -4.588 12.362 1.00 85.06 97 PHE A C 1
ATOM 825 O O . PHE A 1 97 ? -7.462 -3.630 12.574 1.00 85.06 97 PHE A O 1
ATOM 832 N N . GLY A 1 98 ? -8.264 -5.157 11.157 1.00 85.06 98 GLY A N 1
ATOM 833 C CA . GLY A 1 98 ? -7.249 -4.910 10.137 1.00 85.06 98 GLY A CA 1
ATOM 834 C C . GLY A 1 98 ? -5.838 -5.323 10.585 1.00 85.06 98 GLY A C 1
ATOM 835 O O . GLY A 1 98 ? -5.647 -5.978 11.608 1.00 85.06 98 GLY A O 1
ATOM 836 N N . ARG A 1 99 ? -4.828 -4.937 9.799 1.00 81.19 99 ARG A N 1
ATOM 837 C CA . ARG A 1 99 ? -3.432 -5.363 10.006 1.00 81.19 99 ARG A CA 1
ATOM 838 C C . ARG A 1 99 ? -2.812 -4.820 11.296 1.00 81.19 99 ARG A C 1
ATOM 840 O O . ARG A 1 99 ? -2.047 -5.528 11.939 1.00 81.19 99 ARG A O 1
ATOM 847 N N . TYR A 1 100 ? -3.117 -3.569 11.638 1.00 83.12 100 TYR A N 1
ATOM 848 C CA . TYR A 1 100 ? -2.455 -2.845 12.726 1.00 83.12 100 TYR A CA 1
ATOM 849 C C . TYR A 1 100 ? -3.377 -2.506 13.903 1.00 83.12 100 TYR A C 1
ATOM 851 O O . TYR A 1 100 ? -2.934 -1.849 14.841 1.00 83.12 100 TYR A O 1
ATOM 859 N N . ALA A 1 101 ? -4.650 -2.924 13.875 1.00 88.12 101 ALA A N 1
ATOM 860 C CA . ALA A 1 101 ? -5.636 -2.578 14.906 1.00 88.12 101 ALA A CA 1
ATOM 861 C C . ALA A 1 101 ? -5.820 -1.060 15.114 1.00 88.12 101 ALA A C 1
ATOM 863 O O . ALA A 1 101 ? -6.229 -0.619 16.179 1.00 88.12 101 ALA A O 1
ATOM 864 N N . THR A 1 102 ? -5.529 -0.240 14.110 1.00 91.81 102 THR A N 1
ATOM 865 C CA . THR A 1 102 ? -5.608 1.236 14.112 1.00 91.81 102 THR A CA 1
ATOM 866 C C . THR A 1 102 ? -7.041 1.747 14.023 1.00 91.81 102 THR A C 1
ATOM 868 O O . THR A 1 102 ? -7.412 2.682 14.729 1.00 91.81 102 THR A O 1
ATOM 871 N N . HIS A 1 103 ? -7.875 1.101 13.205 1.00 94.62 103 HIS A N 1
ATOM 872 C CA . HIS A 1 103 ? -9.272 1.488 12.985 1.00 94.62 103 HIS A CA 1
ATOM 873 C C . HIS A 1 103 ? -10.224 0.283 13.058 1.00 94.62 103 HIS A C 1
ATOM 875 O O . HIS A 1 103 ? -10.890 -0.032 12.060 1.00 94.62 103 HIS A O 1
ATOM 881 N N . PRO A 1 104 ? -10.306 -0.420 14.206 1.00 95.94 104 PRO A N 1
ATOM 882 C CA . PRO A 1 104 ? -11.164 -1.584 14.342 1.00 95.94 104 PRO A CA 1
ATOM 883 C C . PRO A 1 104 ? -12.638 -1.229 14.125 1.00 95.94 104 PRO A C 1
ATOM 885 O O . PRO A 1 104 ? -13.133 -0.182 14.561 1.00 95.94 104 PRO A O 1
ATOM 888 N N . LYS A 1 105 ? -13.364 -2.129 13.462 1.00 97.62 105 LYS A N 1
ATOM 889 C CA . LYS A 1 105 ? -14.782 -1.969 13.118 1.00 97.62 105 LYS A CA 1
ATOM 890 C C . LYS A 1 105 ? -15.575 -3.165 13.617 1.00 97.62 105 LYS A C 1
ATOM 892 O O . LYS A 1 105 ? -15.247 -4.309 13.320 1.00 97.62 105 LYS A O 1
ATOM 897 N N . LEU A 1 106 ? -16.671 -2.891 14.312 1.00 98.25 106 LEU A N 1
ATOM 898 C CA . LEU A 1 106 ? -17.666 -3.895 14.655 1.00 98.25 106 LEU A CA 1
ATOM 899 C C . LEU A 1 106 ? -18.610 -4.091 13.470 1.00 98.25 106 LEU A C 1
ATOM 901 O O . LEU A 1 106 ? -19.201 -3.133 12.971 1.00 98.25 106 LEU A O 1
ATOM 905 N N . ILE A 1 107 ? -18.755 -5.332 13.021 1.00 98.00 107 ILE A N 1
ATOM 906 C CA . ILE A 1 107 ? -19.678 -5.733 11.961 1.00 98.00 107 ILE A CA 1
ATOM 907 C C . ILE A 1 107 ? -20.906 -6.346 12.632 1.00 98.00 107 ILE A C 1
ATOM 909 O O . ILE A 1 107 ? -20.861 -7.489 13.081 1.00 98.00 107 ILE A O 1
ATOM 913 N N . LEU A 1 108 ? -21.991 -5.577 12.722 1.00 98.19 108 LEU A N 1
A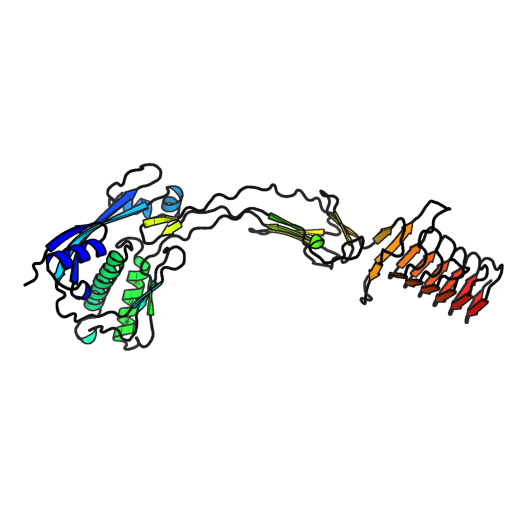TOM 914 C CA . LEU A 1 108 ? -23.211 -5.959 13.435 1.00 98.19 108 LEU A CA 1
ATOM 915 C C . LEU A 1 108 ? -24.195 -6.670 12.501 1.00 98.19 108 LEU A C 1
ATOM 917 O O . LEU A 1 108 ? -24.508 -6.137 11.433 1.00 98.19 108 LEU A O 1
ATOM 921 N N . SER A 1 109 ? -24.704 -7.837 12.906 1.00 97.81 109 SER A N 1
ATOM 922 C CA . SER A 1 109 ? -25.688 -8.616 12.143 1.00 97.81 109 SER A CA 1
ATOM 923 C C . SER A 1 109 ? -27.124 -8.130 12.372 1.00 97.81 109 SER A C 1
ATOM 925 O O . SER A 1 109 ? -27.474 -7.856 13.525 1.00 97.81 109 SER A O 1
ATOM 927 N N . PRO A 1 110 ? -27.981 -8.076 11.327 1.00 96.19 110 PRO A N 1
ATOM 928 C CA . PRO A 1 110 ? -29.418 -7.818 11.481 1.00 96.19 110 PRO A CA 1
ATOM 929 C C . PRO A 1 110 ? -30.139 -8.848 12.362 1.00 96.19 110 PRO A C 1
ATOM 931 O O . PRO A 1 110 ? -31.182 -8.526 12.920 1.00 96.19 110 PRO A O 1
ATOM 934 N N . ASP A 1 111 ? -29.557 -10.033 12.559 1.00 96.25 111 ASP A N 1
ATOM 935 C CA . ASP A 1 111 ? -30.102 -11.086 13.431 1.00 96.25 111 ASP A CA 1
ATOM 936 C C . ASP A 1 111 ? -29.944 -10.786 14.936 1.00 96.25 111 ASP A C 1
ATOM 938 O O . ASP A 1 111 ? -30.395 -11.555 15.783 1.00 96.25 111 ASP A O 1
ATOM 942 N N . SER A 1 112 ? -29.287 -9.675 15.288 1.00 95.69 112 SER A N 1
ATOM 943 C CA . SER A 1 112 ? -29.137 -9.229 16.677 1.00 95.69 112 SER A CA 1
ATOM 944 C C . SER A 1 112 ? -30.499 -8.939 17.315 1.00 95.69 112 SER A C 1
ATOM 946 O O . SER A 1 112 ? -31.337 -8.240 16.737 1.00 95.69 112 SER A O 1
ATOM 948 N N . LYS A 1 113 ? -30.706 -9.383 18.556 1.00 93.69 113 LYS A N 1
ATOM 949 C CA . LYS A 1 113 ? -31.918 -9.079 19.325 1.00 93.69 113 LYS A CA 1
ATOM 950 C C . LYS A 1 113 ? -31.757 -7.720 19.989 1.00 93.69 113 LYS A C 1
ATOM 952 O O . LYS A 1 113 ? -31.172 -7.599 21.059 1.00 93.69 113 LYS A O 1
ATOM 957 N N . ILE A 1 114 ? -32.270 -6.685 19.329 1.00 94.62 114 ILE A N 1
ATOM 958 C CA . ILE A 1 114 ? -32.235 -5.311 19.835 1.00 94.62 114 ILE A CA 1
ATOM 959 C C . ILE A 1 114 ? -33.663 -4.887 20.200 1.00 94.62 114 ILE A C 1
ATOM 961 O O . ILE A 1 114 ? -34.499 -4.760 19.301 1.00 94.62 114 ILE A O 1
ATOM 965 N N . PRO A 1 115 ? -33.976 -4.612 21.479 1.00 92.06 115 PRO A N 1
ATOM 966 C CA . PRO A 1 115 ? -35.337 -4.352 21.945 1.00 92.06 115 PRO A CA 1
ATOM 967 C C . PRO A 1 115 ? -35.782 -2.905 21.660 1.00 92.06 115 PRO A C 1
ATOM 969 O O . PRO A 1 115 ? -36.397 -2.254 22.495 1.00 92.06 115 PRO A O 1
ATOM 972 N N . TYR A 1 116 ? -35.498 -2.363 20.471 1.00 91.31 116 TYR A N 1
ATOM 973 C CA . TYR A 1 116 ? -35.692 -0.937 20.157 1.00 91.31 116 TYR A CA 1
ATOM 974 C C . TYR A 1 116 ? -37.149 -0.456 20.257 1.00 91.31 116 TYR A C 1
ATOM 976 O O . TYR A 1 116 ? -37.395 0.736 20.395 1.00 91.31 116 TYR A O 1
ATOM 984 N N . LYS A 1 117 ? -38.126 -1.368 20.227 1.00 90.69 117 LYS A N 1
ATOM 985 C CA . LYS A 1 117 ? -39.547 -1.042 20.425 1.00 90.69 117 LYS A CA 1
ATOM 986 C C . LYS A 1 117 ? -39.913 -0.771 21.891 1.00 90.69 117 LYS A C 1
ATOM 988 O O . LYS A 1 117 ? -40.931 -0.133 22.129 1.00 90.69 117 LYS A O 1
ATOM 993 N N . LEU A 1 118 ? -39.107 -1.239 22.849 1.00 90.81 118 LEU A N 1
ATOM 994 C CA . LEU A 1 118 ? -39.346 -1.068 24.290 1.00 90.81 118 LEU A CA 1
ATOM 995 C C . LEU A 1 118 ? -38.787 0.252 24.841 1.00 90.81 118 LEU A C 1
ATOM 997 O O . LEU A 1 118 ? -39.142 0.665 25.938 1.00 90.81 118 LEU A O 1
ATOM 1001 N N . TYR A 1 119 ? -37.926 0.923 24.076 1.00 92.88 119 TYR A N 1
ATOM 1002 C CA . TYR A 1 119 ? -37.173 2.091 24.524 1.00 92.88 119 TYR A CA 1
ATOM 1003 C C . TYR A 1 119 ? -37.388 3.277 23.588 1.00 92.88 119 TYR A C 1
ATOM 1005 O O . TYR A 1 119 ? -37.655 3.115 22.393 1.00 92.88 119 TYR A O 1
ATOM 1013 N N . LYS A 1 120 ? -37.199 4.498 24.092 1.00 95.62 120 LYS A N 1
ATOM 1014 C CA . LYS A 1 120 ? -37.105 5.689 23.232 1.00 95.62 120 LYS A CA 1
ATOM 1015 C C . LYS A 1 120 ? -35.755 5.701 22.494 1.00 95.62 120 LYS A C 1
ATOM 1017 O O . LYS A 1 120 ? -34.761 5.223 23.042 1.00 95.62 120 LYS A O 1
ATOM 1022 N N . PRO A 1 121 ? -35.640 6.341 21.311 1.00 95.50 121 PRO A N 1
ATOM 1023 C CA . PRO A 1 121 ? -34.386 6.371 20.546 1.00 95.50 121 PRO A CA 1
ATOM 1024 C C . PRO A 1 121 ? -33.160 6.845 21.341 1.00 95.50 121 PRO A C 1
ATOM 1026 O O . PRO A 1 121 ? -32.062 6.317 21.184 1.00 95.50 121 PRO A O 1
ATOM 1029 N N . VAL A 1 122 ? -33.337 7.829 22.227 1.00 95.94 122 VAL A N 1
ATOM 1030 C CA . VAL A 1 122 ? -32.252 8.353 23.075 1.00 95.94 122 VAL A CA 1
ATOM 1031 C C . VAL A 1 122 ? -31.803 7.327 24.121 1.00 95.94 122 VAL A C 1
ATOM 1033 O O . VAL A 1 122 ? -30.610 7.214 24.393 1.00 95.94 122 VAL A O 1
ATOM 1036 N N . GLU A 1 123 ? -32.734 6.568 24.697 1.00 95.31 123 GLU A N 1
ATOM 1037 C CA . GLU A 1 123 ? -32.437 5.496 25.654 1.00 95.31 123 GLU A CA 1
ATOM 1038 C C . GLU A 1 123 ? -31.743 4.331 24.950 1.00 95.31 123 GLU A C 1
ATOM 1040 O O . GLU A 1 123 ? -30.736 3.831 25.448 1.00 95.31 123 GLU A O 1
ATOM 1045 N N . MET A 1 124 ? -32.194 3.981 23.742 1.00 95.69 124 MET A N 1
ATOM 1046 C CA . MET A 1 124 ? -31.548 2.947 22.940 1.00 95.69 124 MET A CA 1
ATOM 1047 C C . MET A 1 124 ? -30.126 3.321 22.538 1.00 95.69 124 MET A C 1
ATOM 1049 O O . MET A 1 124 ? -29.222 2.491 22.620 1.00 95.69 124 MET A O 1
ATOM 1053 N N . LEU A 1 125 ? -29.892 4.583 22.175 1.00 96.81 125 LEU A N 1
ATOM 1054 C CA . LEU A 1 125 ? -28.544 5.073 21.907 1.00 96.81 125 LEU A CA 1
ATOM 1055 C C . LEU A 1 125 ? -27.635 4.933 23.137 1.00 96.81 125 LEU A C 1
ATOM 1057 O O . LEU A 1 125 ? -26.493 4.503 22.996 1.00 96.81 125 LEU A O 1
ATOM 1061 N N . LYS A 1 126 ? -28.133 5.261 24.338 1.00 95.44 126 LYS A N 1
ATOM 1062 C CA . LYS A 1 126 ? -27.382 5.094 25.594 1.00 95.44 126 LYS A CA 1
ATOM 1063 C C . LYS A 1 126 ? -27.091 3.621 25.891 1.00 95.44 126 LYS A C 1
ATOM 1065 O O . LYS A 1 126 ? -25.971 3.307 26.290 1.00 95.44 126 LYS A O 1
ATOM 1070 N N . LEU A 1 127 ? -28.070 2.739 25.676 1.00 94.56 127 LEU A N 1
ATOM 1071 C CA . LEU A 1 127 ? -27.919 1.29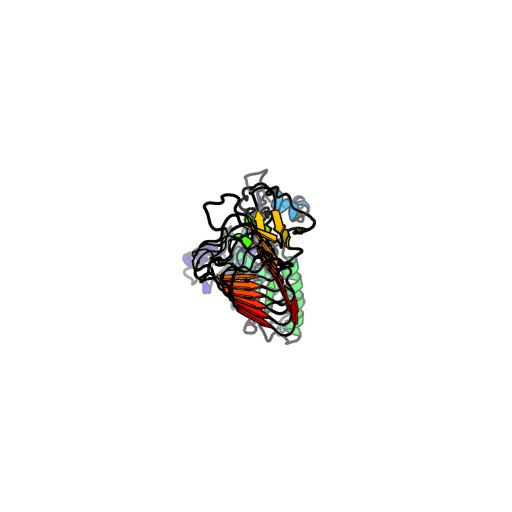9 25.883 1.00 94.56 127 LEU A CA 1
ATOM 1072 C C . LEU A 1 127 ? -26.847 0.722 24.951 1.00 94.56 127 LEU A C 1
ATOM 1074 O O . LEU A 1 127 ? -25.895 0.108 25.423 1.00 94.56 127 LEU A O 1
ATOM 1078 N N . LEU A 1 128 ? -26.945 1.005 23.648 1.00 96.19 128 LEU A N 1
ATOM 1079 C CA . LEU A 1 128 ? -25.956 0.568 22.662 1.00 96.19 128 LEU A CA 1
ATOM 1080 C C . LEU A 1 128 ? -24.574 1.151 22.951 1.00 96.19 128 LEU A C 1
ATOM 1082 O O . LEU A 1 128 ? -23.590 0.430 22.879 1.00 96.19 128 LEU A O 1
ATOM 1086 N N . TYR A 1 129 ? -24.477 2.426 23.330 1.00 96.12 129 TYR A N 1
ATOM 1087 C CA . TYR A 1 129 ? -23.190 3.026 23.684 1.00 96.12 129 TYR A CA 1
ATOM 1088 C C . TYR A 1 129 ? -22.527 2.316 24.874 1.00 96.12 129 TYR A C 1
ATOM 1090 O O . TYR A 1 129 ? -21.318 2.080 24.863 1.00 96.12 129 TYR A O 1
ATOM 1098 N N . ARG A 1 130 ? -23.309 1.935 25.892 1.00 94.81 130 ARG A N 1
ATOM 1099 C CA . ARG A 1 130 ? -22.812 1.161 27.036 1.00 94.81 130 ARG A CA 1
ATOM 1100 C C . ARG A 1 130 ? -22.345 -0.232 26.616 1.00 94.81 130 ARG A C 1
ATOM 1102 O O . ARG A 1 130 ? -21.238 -0.614 26.986 1.00 94.81 130 ARG A O 1
ATOM 1109 N N . GLU A 1 131 ? -23.147 -0.960 25.842 1.00 95.19 131 GLU A N 1
ATOM 1110 C CA . GLU A 1 131 ? -22.765 -2.303 25.389 1.00 95.19 131 GLU A CA 1
ATOM 1111 C C . GLU A 1 131 ? -21.553 -2.267 24.449 1.00 95.19 131 GLU A C 1
ATOM 1113 O O . GLU A 1 131 ? -20.644 -3.073 24.604 1.00 95.19 131 GLU A O 1
ATOM 1118 N N . PHE A 1 132 ? -21.448 -1.285 23.550 1.00 97.12 132 PHE A N 1
ATOM 1119 C CA . PHE A 1 132 ? -20.264 -1.123 22.700 1.00 97.12 132 PHE A CA 1
ATOM 1120 C C . PHE A 1 132 ? -19.007 -0.840 23.524 1.00 97.12 132 PHE A C 1
ATOM 1122 O O . PHE A 1 132 ? -17.963 -1.419 23.246 1.00 97.12 132 PHE A O 1
ATOM 1129 N N . ASN A 1 133 ? -19.091 -0.023 24.577 1.00 96.75 133 ASN A N 1
ATOM 1130 C CA . ASN A 1 133 ? -17.954 0.169 25.478 1.00 96.75 133 ASN A CA 1
ATOM 1131 C C . ASN A 1 133 ? -17.594 -1.108 26.246 1.00 96.75 133 ASN A C 1
ATOM 1133 O O . ASN A 1 133 ? -16.409 -1.366 26.433 1.00 96.75 133 ASN A O 1
ATOM 1137 N N . LYS A 1 134 ? -18.570 -1.936 26.644 1.00 95.62 134 LYS A N 1
ATOM 1138 C CA . LYS A 1 134 ? -18.280 -3.260 27.220 1.00 95.62 134 LYS A CA 1
ATOM 1139 C C . LYS A 1 134 ? -17.552 -4.151 26.215 1.00 95.62 134 LYS A C 1
ATOM 1141 O O . LYS A 1 134 ? -16.535 -4.736 26.571 1.00 95.62 134 LYS A O 1
ATOM 1146 N N . ILE A 1 135 ? -18.018 -4.198 24.965 1.00 96.25 135 ILE A N 1
ATOM 1147 C CA . ILE A 1 135 ? -17.365 -4.947 23.881 1.00 96.25 135 ILE A CA 1
ATOM 1148 C C . ILE A 1 135 ? -15.930 -4.455 23.688 1.00 96.25 135 ILE A C 1
ATOM 1150 O O . ILE A 1 135 ? -15.010 -5.266 23.640 1.00 96.25 135 ILE A O 1
ATOM 1154 N N . LYS A 1 136 ? -15.719 -3.139 23.624 1.00 97.31 136 LYS A N 1
ATOM 1155 C CA . LYS A 1 136 ? -14.389 -2.543 23.475 1.00 97.31 136 LYS A CA 1
ATOM 1156 C C . LYS A 1 136 ? -13.459 -2.933 24.618 1.00 97.31 136 LYS A C 1
ATOM 1158 O O . LYS A 1 136 ? -12.405 -3.497 24.360 1.00 97.31 136 LYS A O 1
ATOM 1163 N N . VAL A 1 137 ? -13.887 -2.725 25.862 1.00 96.44 137 VAL A N 1
ATOM 1164 C CA . VAL A 1 137 ? -13.101 -3.056 27.060 1.00 96.44 137 VAL A CA 1
ATOM 1165 C C . VAL A 1 137 ? -12.788 -4.552 27.141 1.00 96.44 137 VAL A C 1
ATOM 1167 O O . VAL A 1 137 ? -11.669 -4.927 27.477 1.00 96.44 137 VAL A O 1
ATOM 1170 N N . TYR A 1 138 ? -13.746 -5.415 26.797 1.00 94.69 138 TYR A N 1
ATOM 1171 C CA . TYR A 1 138 ? -13.534 -6.864 26.765 1.00 94.69 138 TYR A CA 1
ATOM 1172 C C . TYR A 1 138 ? -12.483 -7.286 25.722 1.00 94.69 138 TYR A C 1
ATOM 1174 O O . TYR A 1 138 ? -11.797 -8.283 25.918 1.00 94.69 138 TYR A O 1
ATOM 1182 N N . ASN A 1 139 ? -12.341 -6.520 24.635 1.00 94.31 139 ASN A N 1
ATOM 1183 C CA . ASN A 1 139 ? -11.372 -6.748 23.557 1.00 94.31 139 ASN A CA 1
ATOM 1184 C C . ASN A 1 139 ? -10.143 -5.823 23.647 1.00 94.31 139 ASN A C 1
ATOM 1186 O O . ASN A 1 139 ? -9.460 -5.616 22.646 1.00 94.31 139 ASN A O 1
ATOM 1190 N N . GLU A 1 140 ? -9.888 -5.233 24.820 1.00 94.19 140 GLU A N 1
ATOM 1191 C CA . GLU A 1 140 ? -8.737 -4.353 25.080 1.00 94.19 140 GLU A CA 1
ATOM 1192 C C . GLU A 1 140 ? -8.638 -3.143 24.135 1.00 94.19 140 GLU A C 1
ATOM 1194 O O . GLU A 1 140 ? -7.554 -2.630 23.863 1.00 94.19 140 GLU A O 1
ATOM 1199 N N . ILE A 1 141 ? -9.777 -2.680 23.619 1.00 96.25 141 ILE A N 1
ATOM 1200 C CA . ILE A 1 141 ? -9.884 -1.455 22.832 1.00 96.25 141 ILE A CA 1
ATOM 1201 C C . ILE A 1 141 ? -10.137 -0.286 23.788 1.00 96.25 141 ILE A C 1
ATOM 1203 O O . ILE A 1 141 ? -11.097 -0.305 24.566 1.00 96.25 141 ILE A O 1
ATOM 1207 N N . LEU A 1 142 ? -9.333 0.771 23.669 1.00 94.19 142 LEU A N 1
ATOM 1208 C CA . LEU A 1 142 ? -9.484 2.007 24.435 1.00 94.19 142 LEU A CA 1
ATOM 1209 C C . LEU A 1 142 ? -10.884 2.609 24.285 1.00 94.19 142 LEU A C 1
ATOM 1211 O O . LEU A 1 142 ? -11.429 2.708 23.185 1.00 94.19 142 LEU A O 1
ATOM 1215 N N . ILE A 1 143 ? -11.447 3.090 25.390 1.00 93.81 143 ILE A N 1
ATOM 1216 C CA . ILE A 1 143 ? -12.726 3.812 25.422 1.00 93.81 143 ILE A CA 1
ATOM 1217 C C . ILE A 1 143 ? -12.534 5.249 25.902 1.00 93.81 143 ILE A C 1
ATOM 1219 O O . ILE A 1 143 ? -11.559 5.560 26.580 1.00 93.81 143 ILE A O 1
ATOM 1223 N N . GLN A 1 144 ? -13.486 6.124 25.585 1.00 89.44 144 GLN A N 1
ATOM 1224 C CA . GLN A 1 144 ? -13.475 7.562 25.889 1.00 89.44 144 GLN A CA 1
ATOM 1225 C C . GLN A 1 144 ? -12.397 8.372 25.148 1.00 89.44 144 GLN A C 1
ATOM 1227 O O . GLN A 1 144 ? -12.365 9.592 25.285 1.00 89.44 144 GLN A O 1
ATOM 1232 N N . LEU A 1 145 ? -11.579 7.721 24.318 1.00 87.81 145 LEU A N 1
ATOM 1233 C CA . LEU A 1 145 ? -10.566 8.322 23.453 1.00 87.81 145 LEU A CA 1
ATOM 1234 C C . LEU A 1 145 ? -10.851 7.916 22.005 1.00 87.81 145 LEU A C 1
ATOM 1236 O O . LEU A 1 145 ? -11.133 6.751 21.745 1.00 87.81 145 LEU A O 1
ATOM 1240 N N . PHE A 1 146 ? -10.783 8.876 21.078 1.00 90.12 146 PHE A N 1
ATOM 1241 C CA . PHE A 1 146 ? -10.967 8.647 19.634 1.00 90.12 146 PHE A CA 1
ATOM 1242 C C . PHE A 1 146 ? -12.305 7.969 19.248 1.00 90.12 146 PHE A C 1
ATOM 1244 O O . PHE A 1 146 ? -12.400 7.212 18.284 1.00 90.12 146 PHE A O 1
ATOM 1251 N N . ASP A 1 147 ? -13.371 8.285 19.994 1.00 90.50 147 ASP A N 1
ATOM 1252 C CA . ASP A 1 147 ? -14.696 7.647 19.884 1.00 90.50 147 ASP A CA 1
ATOM 1253 C C . ASP A 1 147 ? -15.706 8.398 19.012 1.00 90.50 147 ASP A C 1
ATOM 1255 O O . ASP A 1 147 ? -16.841 7.946 18.824 1.00 90.50 147 ASP A O 1
ATOM 1259 N N . ASP A 1 148 ? -15.355 9.577 18.509 1.00 92.56 148 ASP A N 1
ATOM 1260 C CA . ASP A 1 148 ? -16.319 10.438 17.822 1.00 92.56 148 ASP A CA 1
ATOM 1261 C C . ASP A 1 148 ? -16.940 9.786 16.579 1.00 92.56 148 ASP A C 1
ATOM 1263 O O . ASP A 1 148 ? -18.166 9.892 16.413 1.00 92.56 148 ASP A O 1
ATOM 1267 N N . PRO A 1 149 ? -16.185 9.045 15.742 1.00 95.44 149 PRO A N 1
ATOM 1268 C CA . PRO A 1 149 ? -16.778 8.271 14.657 1.00 95.44 149 PRO A CA 1
ATOM 1269 C C . PRO A 1 149 ? -17.775 7.218 15.155 1.00 95.44 149 PRO A C 1
ATOM 1271 O O . PRO A 1 149 ? -18.855 7.082 14.570 1.00 95.44 149 PRO A O 1
ATOM 1274 N N . MET A 1 150 ? -17.479 6.522 16.261 1.00 96.81 150 MET A N 1
ATOM 1275 C CA . MET A 1 150 ? -18.388 5.539 16.865 1.00 96.81 150 MET A CA 1
ATOM 1276 C C . MET A 1 150 ? -19.693 6.206 17.306 1.00 96.81 150 MET A C 1
ATOM 1278 O O . MET A 1 150 ? -20.778 5.769 16.920 1.00 96.81 150 MET A O 1
ATOM 1282 N N . LYS A 1 151 ? -19.603 7.308 18.064 1.00 96.12 151 LYS A N 1
ATOM 1283 C CA . LYS A 1 151 ? -20.767 8.057 18.576 1.00 96.12 151 LYS A CA 1
ATOM 1284 C C . LYS A 1 151 ? -21.663 8.554 17.441 1.00 96.12 151 LYS A C 1
ATOM 1286 O O . LYS A 1 151 ? -22.886 8.392 17.496 1.00 96.12 151 LYS A O 1
ATOM 1291 N N . LYS A 1 152 ? -21.067 9.136 16.394 1.00 97.31 152 LYS A N 1
ATOM 1292 C CA . LYS A 1 152 ? -21.791 9.611 15.202 1.00 97.31 152 LYS A CA 1
ATOM 1293 C C . LYS A 1 152 ? -22.476 8.453 14.474 1.00 97.31 152 LYS A C 1
ATOM 1295 O O . LYS A 1 152 ? -23.656 8.561 14.130 1.00 97.31 152 LYS A O 1
ATOM 1300 N N . THR A 1 153 ? -21.769 7.338 14.298 1.00 97.56 153 THR A N 1
ATOM 1301 C CA . THR A 1 153 ? -22.295 6.161 13.594 1.00 97.56 153 THR A CA 1
ATOM 1302 C C . THR A 1 153 ? -23.419 5.494 14.379 1.00 97.56 153 THR A C 1
ATOM 1304 O O . THR A 1 153 ? -24.458 5.211 13.793 1.00 97.56 153 THR A O 1
ATOM 1307 N N . LEU A 1 154 ? -23.291 5.338 15.700 1.00 97.56 154 LEU A N 1
ATOM 1308 C CA . LEU A 1 154 ? -24.358 4.804 16.555 1.00 97.56 154 LEU A CA 1
ATOM 1309 C C . LEU A 1 154 ? -25.617 5.676 16.513 1.00 97.56 154 LEU A C 1
ATOM 1311 O O . LEU A 1 154 ? -26.724 5.155 16.397 1.00 97.56 154 LEU A O 1
ATOM 1315 N N . LYS A 1 155 ? -25.472 7.007 16.528 1.00 97.75 155 LYS A N 1
ATOM 1316 C CA . LYS A 1 155 ? -26.614 7.925 16.383 1.00 97.75 155 LYS A CA 1
ATOM 1317 C C . LYS A 1 155 ? -27.333 7.731 15.044 1.00 97.75 155 LYS A C 1
ATOM 1319 O O . LYS A 1 155 ? -28.562 7.763 15.002 1.00 97.75 155 LYS A O 1
ATOM 1324 N N . SER A 1 156 ? -26.582 7.535 13.960 1.00 97.31 156 SER A N 1
ATOM 1325 C CA . SER A 1 156 ? -27.145 7.231 12.637 1.00 97.31 156 SER A CA 1
ATOM 1326 C C . SER A 1 156 ? -27.804 5.847 12.604 1.00 97.31 156 SER A C 1
ATOM 1328 O O . SER A 1 156 ? -28.931 5.704 12.132 1.00 97.31 156 SER A O 1
ATOM 1330 N N . PHE A 1 157 ? -27.148 4.846 13.192 1.00 97.75 157 PHE A N 1
ATOM 1331 C CA . PHE A 1 157 ? -27.642 3.478 13.284 1.00 97.75 157 PHE A CA 1
ATOM 1332 C C . PHE A 1 157 ? -28.966 3.398 14.044 1.00 97.75 157 PHE A C 1
ATOM 1334 O O . PHE A 1 157 ? -29.897 2.769 13.558 1.00 97.75 157 PHE A O 1
ATOM 1341 N N . VAL A 1 158 ? -29.112 4.101 15.170 1.00 97.44 158 VAL A N 1
ATOM 1342 C CA . VAL A 1 158 ? -30.388 4.155 15.899 1.00 97.44 158 VAL A CA 1
ATOM 1343 C C . VAL A 1 158 ? -31.500 4.726 15.016 1.00 97.44 158 VAL A C 1
ATOM 1345 O O . VAL A 1 158 ? -32.572 4.138 14.935 1.00 97.44 158 VAL A O 1
ATOM 1348 N N . LYS A 1 159 ? -31.262 5.815 14.273 1.00 96.62 159 LYS A N 1
ATOM 1349 C CA . LYS A 1 159 ? -32.269 6.331 13.323 1.00 96.62 159 LYS A CA 1
ATOM 1350 C C . LYS A 1 159 ? -32.643 5.288 12.267 1.00 96.62 159 LYS A C 1
ATOM 1352 O O . LYS A 1 159 ? -33.814 5.134 11.935 1.00 96.62 159 LYS A O 1
ATOM 1357 N N . HIS A 1 160 ? -31.648 4.571 11.753 1.00 95.69 160 HIS A N 1
ATOM 1358 C CA . HIS A 1 160 ? -31.826 3.517 10.760 1.00 95.69 160 HIS A CA 1
ATOM 1359 C C . HIS A 1 160 ? -32.616 2.314 11.308 1.00 95.69 160 HIS A C 1
ATOM 1361 O O . HIS A 1 160 ? -33.480 1.775 10.614 1.00 95.69 160 HIS A O 1
ATOM 1367 N N . LEU A 1 161 ? -32.365 1.944 12.565 1.00 96.06 161 LEU A N 1
ATOM 1368 C CA . LEU A 1 161 ? -33.041 0.869 13.286 1.00 96.06 161 LEU A CA 1
ATOM 1369 C C . LEU A 1 161 ? -34.530 1.177 13.486 1.00 96.06 161 LEU A C 1
ATOM 1371 O O . LEU A 1 161 ? -35.373 0.367 13.114 1.00 96.06 161 LEU A O 1
ATOM 1375 N N . TYR A 1 162 ? -34.866 2.375 13.978 1.00 96.38 162 TYR A N 1
ATOM 1376 C CA . TYR A 1 162 ? -36.264 2.790 14.181 1.00 96.38 162 TYR A CA 1
ATOM 1377 C C . TYR A 1 162 ? -37.023 3.024 12.869 1.00 96.38 162 TYR A C 1
ATOM 1379 O O . TYR A 1 162 ? -38.246 2.940 12.849 1.00 96.38 162 TYR A O 1
ATOM 1387 N N . ALA A 1 163 ? -36.316 3.270 11.763 1.00 95.06 163 ALA A N 1
ATOM 1388 C CA . ALA A 1 163 ? -36.911 3.300 10.429 1.00 95.06 163 ALA A CA 1
ATOM 1389 C C . ALA A 1 163 ? -37.185 1.895 9.851 1.00 95.06 163 ALA A C 1
ATOM 1391 O O . ALA A 1 163 ? -37.637 1.797 8.712 1.00 95.06 163 ALA A O 1
ATOM 1392 N N . GLY A 1 164 ? -36.865 0.817 10.581 1.00 93.38 164 GLY A N 1
ATOM 1393 C CA . GLY A 1 164 ? -37.038 -0.564 10.122 1.00 93.38 164 GLY A CA 1
ATOM 1394 C C . GLY A 1 164 ? -36.090 -0.966 8.990 1.00 93.38 164 GLY A C 1
ATOM 1395 O O . GLY A 1 164 ? -36.369 -1.913 8.264 1.00 93.38 164 GLY A O 1
ATOM 1396 N N . LYS A 1 165 ? -34.979 -0.240 8.799 1.00 94.19 165 LYS A N 1
ATOM 1397 C CA . LYS A 1 165 ? -34.088 -0.427 7.640 1.00 94.19 165 LYS A CA 1
ATOM 1398 C C . LYS A 1 165 ? -32.899 -1.349 7.907 1.00 94.19 165 LYS A C 1
ATOM 1400 O O . LYS A 1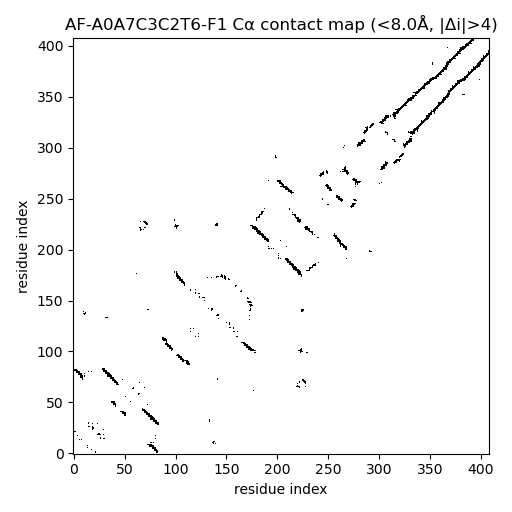 165 ? -32.187 -1.696 6.964 1.00 94.19 165 LYS A O 1
ATOM 1405 N N . PHE A 1 166 ? -32.705 -1.783 9.154 1.00 95.94 166 PHE A N 1
ATOM 1406 C CA . PHE A 1 166 ? -31.614 -2.676 9.542 1.00 95.94 166 PHE A CA 1
ATOM 1407 C C . PHE A 1 166 ? -31.839 -4.107 9.028 1.00 95.94 166 PHE A C 1
ATOM 1409 O O . PHE A 1 166 ? -32.299 -4.989 9.740 1.00 95.94 166 PHE A O 1
ATOM 1416 N N . THR A 1 167 ? -31.542 -4.304 7.748 1.00 95.44 167 THR A N 1
ATOM 1417 C CA . THR A 1 167 ? -31.777 -5.547 6.989 1.00 95.44 167 THR A CA 1
ATOM 1418 C C . THR A 1 167 ? -30.480 -6.196 6.511 1.00 95.44 167 THR A C 1
ATOM 1420 O O . THR A 1 167 ? -30.481 -7.316 6.010 1.00 95.44 167 THR A O 1
ATOM 1423 N N . LYS A 1 168 ? -29.354 -5.491 6.649 1.00 96.12 168 LYS A N 1
ATOM 1424 C CA . LYS A 1 168 ? -28.017 -5.934 6.245 1.00 96.12 168 LYS A CA 1
ATOM 1425 C C . LYS A 1 168 ? -27.019 -5.617 7.345 1.00 96.12 168 LYS A C 1
ATOM 1427 O O . LYS A 1 168 ? -27.267 -4.746 8.178 1.00 96.12 168 LYS A O 1
ATOM 1432 N N . LYS A 1 169 ? -25.872 -6.300 7.309 1.00 97.44 169 LYS A N 1
ATOM 1433 C CA . LYS A 1 169 ? -24.766 -6.042 8.235 1.00 97.44 169 LYS A CA 1
ATOM 1434 C C . LYS A 1 169 ? -24.338 -4.575 8.167 1.00 97.44 169 LYS A C 1
ATOM 1436 O O . LYS A 1 169 ? -24.180 -4.028 7.076 1.00 97.44 169 LYS A O 1
ATOM 1441 N N . VAL A 1 170 ? -24.113 -3.959 9.324 1.00 97.44 170 VAL A N 1
ATOM 1442 C CA . VAL A 1 170 ? -23.642 -2.568 9.433 1.00 97.44 170 VAL A CA 1
ATOM 1443 C C . VAL A 1 170 ? -22.258 -2.559 10.068 1.00 97.44 170 VAL A C 1
ATOM 1445 O O . VAL A 1 170 ? -22.021 -3.253 11.053 1.00 97.44 170 VAL A O 1
ATOM 1448 N N . LYS A 1 171 ? -21.339 -1.769 9.505 1.00 97.75 171 LYS A N 1
ATOM 1449 C CA . LYS A 1 171 ? -20.011 -1.539 10.084 1.00 97.75 171 LYS A CA 1
ATOM 1450 C C . LYS A 1 171 ? -20.054 -0.307 10.980 1.00 97.75 171 LYS A C 1
ATOM 1452 O O . LYS A 1 171 ? -20.438 0.768 10.524 1.00 97.75 171 LYS A O 1
ATOM 1457 N N . ILE A 1 172 ? -19.638 -0.457 12.230 1.00 98.12 172 ILE A N 1
ATOM 1458 C CA . ILE A 1 172 ? -19.565 0.623 13.213 1.00 98.12 172 ILE A CA 1
ATOM 1459 C C . ILE A 1 172 ? -18.101 0.749 13.650 1.00 98.12 172 ILE A C 1
ATOM 1461 O O . ILE A 1 172 ? -17.559 -0.215 14.191 1.00 98.12 172 ILE A O 1
ATOM 1465 N N . PRO A 1 173 ? -17.429 1.888 13.402 1.00 97.75 173 PRO A N 1
ATOM 1466 C CA . PRO A 1 173 ? -16.059 2.088 13.863 1.00 97.75 173 PRO A CA 1
ATOM 1467 C C . PRO A 1 173 ? -16.034 2.081 15.393 1.00 97.75 173 PRO A C 1
ATOM 1469 O O . PRO A 1 173 ? -16.875 2.730 16.013 1.00 97.75 173 PRO A O 1
ATOM 1472 N N . LEU A 1 174 ? -15.101 1.341 15.990 1.00 97.25 174 LEU A N 1
ATOM 1473 C CA . LEU A 1 174 ? -14.937 1.259 17.445 1.00 97.25 174 LEU A CA 1
ATOM 1474 C C . LEU A 1 174 ? -13.886 2.240 17.966 1.00 97.25 174 LEU A C 1
ATOM 1476 O O . LEU A 1 174 ? -14.004 2.704 19.097 1.00 97.25 174 LEU A O 1
ATOM 1480 N N . PHE A 1 175 ? -12.872 2.534 17.156 1.00 95.81 175 PHE A N 1
ATOM 1481 C CA . PHE A 1 175 ? -11.751 3.398 17.507 1.00 95.81 175 PHE A CA 1
ATOM 1482 C C . PHE A 1 175 ? -11.167 4.032 16.241 1.00 95.81 175 PHE A C 1
ATOM 1484 O O . PHE A 1 175 ? -11.238 3.434 15.163 1.00 95.81 175 PHE A O 1
ATOM 1491 N N . ASP A 1 176 ? -10.618 5.238 16.370 1.00 94.19 176 ASP A N 1
ATOM 1492 C CA . ASP A 1 176 ? -10.026 5.993 15.267 1.00 94.19 176 ASP A CA 1
ATOM 1493 C C . ASP A 1 176 ? -8.584 6.410 15.579 1.00 94.19 176 ASP A C 1
ATOM 1495 O O . ASP A 1 176 ? -8.322 7.532 16.012 1.00 94.19 176 ASP A O 1
ATOM 1499 N N . GLY A 1 177 ? -7.663 5.464 15.397 1.00 91.69 177 GLY A N 1
ATOM 1500 C CA . GLY A 1 177 ? -6.241 5.634 15.667 1.00 91.69 177 GLY A CA 1
ATOM 1501 C C . GLY A 1 177 ? -5.477 6.345 14.553 1.00 91.69 177 GLY A C 1
ATOM 1502 O O . GLY A 1 177 ? -6.004 7.190 13.823 1.00 91.69 177 GLY A O 1
ATOM 1503 N N . ILE A 1 178 ? -4.193 6.008 14.448 1.00 90.94 178 ILE A N 1
ATOM 1504 C CA . ILE A 1 178 ? -3.258 6.599 13.490 1.00 90.94 178 ILE A CA 1
ATOM 1505 C C . ILE A 1 178 ? -2.534 5.462 12.768 1.00 90.94 178 ILE A C 1
ATOM 1507 O O . ILE A 1 178 ? -1.815 4.691 13.402 1.00 90.94 178 ILE A O 1
ATOM 1511 N N . GLU A 1 179 ? -2.712 5.365 11.452 1.00 86.31 179 GLU A N 1
ATOM 1512 C CA . GLU A 1 179 ? -1.970 4.408 10.624 1.00 86.31 179 GLU A CA 1
ATOM 1513 C C . GLU A 1 179 ? -0.471 4.738 10.586 1.00 86.31 179 GLU A C 1
ATOM 1515 O O . GLU A 1 179 ? -0.117 5.905 10.385 1.00 86.31 179 GLU A O 1
ATOM 1520 N N . PRO A 1 180 ? 0.414 3.735 10.721 1.00 81.88 180 PRO A N 1
ATOM 1521 C CA . PRO A 1 180 ? 1.827 3.929 10.464 1.00 81.88 180 PRO A CA 1
ATOM 1522 C C . PRO A 1 180 ? 2.080 4.082 8.958 1.00 81.88 180 PRO A C 1
ATOM 1524 O O . PRO A 1 180 ? 1.403 3.481 8.120 1.00 81.88 180 PRO A O 1
ATOM 1527 N N . ILE A 1 181 ? 3.118 4.832 8.608 1.00 78.31 181 ILE A N 1
ATOM 1528 C CA . ILE A 1 181 ? 3.722 4.785 7.275 1.00 78.31 181 ILE A CA 1
ATOM 1529 C C . ILE A 1 181 ? 4.917 3.850 7.395 1.00 78.31 181 ILE A C 1
ATOM 1531 O O . ILE A 1 181 ? 5.826 4.104 8.177 1.00 78.31 181 ILE A O 1
ATOM 1535 N N . ILE A 1 182 ? 4.906 2.743 6.657 1.00 69.75 182 ILE A N 1
ATOM 1536 C CA . ILE A 1 182 ? 6.027 1.801 6.663 1.00 69.75 182 ILE A CA 1
ATOM 1537 C C . ILE A 1 182 ? 7.142 2.367 5.792 1.00 69.75 182 ILE A C 1
ATOM 1539 O O . ILE A 1 182 ? 6.885 2.777 4.656 1.00 69.75 182 ILE A O 1
ATOM 1543 N N . ALA A 1 183 ? 8.364 2.393 6.325 1.00 66.19 183 ALA A N 1
ATOM 1544 C CA . ALA A 1 183 ? 9.495 2.894 5.571 1.00 66.19 183 ALA A CA 1
ATOM 1545 C C . ALA A 1 183 ? 9.819 1.989 4.378 1.00 66.19 183 ALA A C 1
ATOM 1547 O O . ALA A 1 183 ? 9.578 0.778 4.397 1.00 66.19 183 ALA A O 1
ATOM 1548 N N . ARG A 1 184 ? 10.382 2.590 3.335 1.00 67.12 184 ARG A N 1
ATOM 1549 C CA . ARG A 1 184 ? 10.868 1.885 2.149 1.00 67.12 184 ARG A CA 1
ATOM 1550 C C . ARG A 1 184 ? 12.210 2.476 1.761 1.00 67.12 184 ARG A C 1
ATOM 1552 O O . ARG A 1 184 ? 12.275 3.688 1.565 1.00 67.12 184 ARG A O 1
ATOM 1559 N N . ASP A 1 185 ? 13.222 1.627 1.608 1.00 67.50 185 ASP A N 1
ATOM 1560 C CA . ASP A 1 185 ? 14.531 2.035 1.097 1.00 67.50 185 ASP A CA 1
ATOM 1561 C C . ASP A 1 185 ? 14.401 2.650 -0.302 1.00 67.50 185 ASP A C 1
ATOM 1563 O O . ASP A 1 185 ? 13.492 2.317 -1.082 1.00 67.50 185 ASP A O 1
ATOM 1567 N N . SER A 1 186 ? 15.312 3.567 -0.620 1.00 70.62 186 SER A N 1
ATOM 1568 C CA . SER A 1 186 ? 15.476 4.016 -1.994 1.00 70.62 186 SER A CA 1
ATOM 1569 C C . SER A 1 186 ? 16.010 2.872 -2.852 1.00 70.62 186 SER A C 1
ATOM 1571 O O . SER A 1 186 ? 16.741 2.000 -2.383 1.00 70.62 186 SER A O 1
ATOM 1573 N N . ARG A 1 187 ? 15.623 2.841 -4.128 1.00 83.81 187 ARG A N 1
ATOM 1574 C CA . ARG A 1 187 ? 16.197 1.886 -5.083 1.00 83.81 187 ARG A CA 1
ATOM 1575 C C . ARG A 1 187 ? 16.267 2.481 -6.474 1.00 83.81 187 ARG A C 1
ATOM 1577 O O . ARG A 1 187 ? 15.327 3.147 -6.909 1.00 83.81 187 ARG A O 1
ATOM 1584 N N . VAL A 1 188 ? 17.356 2.189 -7.172 1.00 86.00 188 VAL A N 1
ATOM 1585 C CA . VAL A 1 188 ? 17.523 2.490 -8.595 1.00 86.00 188 VAL A CA 1
ATOM 1586 C C . VAL A 1 188 ? 17.232 1.215 -9.378 1.00 86.00 188 VAL A C 1
ATOM 1588 O O . VAL A 1 188 ? 17.804 0.166 -9.086 1.00 86.00 188 VAL A O 1
ATOM 1591 N N . ILE A 1 189 ? 16.332 1.301 -10.350 1.00 89.50 189 ILE A N 1
ATOM 1592 C CA . ILE A 1 189 ? 15.973 0.210 -11.255 1.00 89.50 189 ILE A CA 1
ATOM 1593 C C . ILE A 1 189 ? 16.474 0.584 -12.644 1.00 89.50 189 ILE A C 1
ATOM 1595 O O . ILE A 1 189 ? 16.103 1.633 -13.171 1.00 89.50 189 ILE A O 1
ATOM 1599 N N . TYR A 1 190 ? 17.311 -0.269 -13.226 1.00 90.31 190 TYR A N 1
ATOM 1600 C CA . TYR A 1 190 ? 17.818 -0.118 -14.588 1.00 90.31 190 TYR A CA 1
ATOM 1601 C C . TYR A 1 190 ? 16.960 -0.962 -15.530 1.00 90.31 190 TYR A C 1
ATOM 1603 O O . TYR A 1 190 ? 17.362 -2.060 -15.904 1.00 90.31 190 TYR A O 1
ATOM 1611 N N . TRP A 1 191 ? 15.777 -0.462 -15.888 1.00 90.94 191 TRP A N 1
ATOM 1612 C CA . TRP A 1 191 ? 14.797 -1.191 -16.701 1.00 90.94 191 TRP A CA 1
ATOM 1613 C C . TRP A 1 191 ? 15.373 -1.683 -18.027 1.00 90.94 191 TRP A C 1
ATOM 1615 O O . TRP A 1 191 ? 15.144 -2.828 -18.404 1.00 90.94 191 TRP A O 1
ATOM 1625 N N . PHE A 1 192 ? 16.216 -0.874 -18.674 1.00 86.94 192 PHE A N 1
ATOM 1626 C CA . PHE A 1 192 ? 16.868 -1.278 -19.920 1.00 86.94 192 PHE A CA 1
ATOM 1627 C C . PHE A 1 192 ? 17.739 -2.544 -19.756 1.00 86.94 192 PHE A C 1
ATOM 1629 O O . PHE A 1 192 ? 17.862 -3.321 -20.692 1.00 86.94 192 PHE A O 1
ATOM 1636 N N . LYS A 1 193 ? 18.305 -2.808 -18.566 1.00 84.88 193 LYS A N 1
ATOM 1637 C CA . LYS A 1 193 ? 19.094 -4.028 -18.295 1.00 84.88 193 LYS A CA 1
ATOM 1638 C C . LYS A 1 193 ? 18.243 -5.264 -18.002 1.00 84.88 193 LYS A C 1
ATOM 1640 O O . LYS A 1 193 ? 18.788 -6.361 -18.003 1.00 84.88 193 LYS A O 1
ATOM 1645 N N . GLU A 1 194 ? 16.958 -5.096 -17.697 1.00 82.75 194 GLU A N 1
ATOM 1646 C CA . GLU A 1 194 ? 16.043 -6.212 -17.416 1.00 82.75 194 GLU A CA 1
ATOM 1647 C C . GLU A 1 194 ? 15.406 -6.789 -18.692 1.00 82.75 194 GLU A C 1
ATOM 1649 O O . GLU A 1 194 ? 14.749 -7.826 -18.626 1.00 82.75 194 GLU A O 1
ATOM 1654 N N . LYS A 1 195 ? 15.613 -6.153 -19.855 1.00 77.00 195 LYS A N 1
ATOM 1655 C CA . LYS A 1 195 ? 15.185 -6.681 -21.155 1.00 77.00 195 LYS A CA 1
ATOM 1656 C C . LYS A 1 195 ? 15.996 -7.926 -21.528 1.00 77.00 195 LYS A C 1
ATOM 1658 O O . LYS A 1 195 ? 17.225 -7.911 -21.451 1.00 77.00 195 LYS A O 1
ATOM 1663 N N . GLU A 1 196 ? 15.313 -8.985 -21.971 1.00 62.62 196 GLU A N 1
ATOM 1664 C CA . GLU A 1 196 ? 15.968 -10.106 -22.654 1.00 62.62 196 GLU A CA 1
ATOM 1665 C C . GLU A 1 196 ? 16.635 -9.571 -23.922 1.00 62.62 196 GLU A C 1
ATOM 1667 O O . GLU A 1 196 ? 15.984 -8.937 -24.751 1.00 62.62 196 GLU A O 1
ATOM 1672 N N . ASN A 1 197 ? 17.947 -9.768 -24.044 1.00 62.91 197 ASN A N 1
ATOM 1673 C CA . ASN A 1 197 ? 18.700 -9.282 -25.185 1.00 62.91 197 ASN A CA 1
ATOM 1674 C C . ASN A 1 197 ? 19.829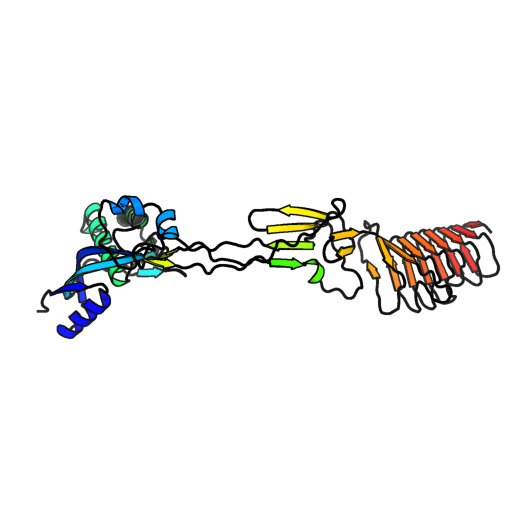 -10.251 -25.540 1.00 62.91 197 ASN A C 1
ATOM 1676 O O . ASN A 1 197 ? 20.744 -10.463 -24.744 1.00 62.91 197 ASN A O 1
ATOM 1680 N N . ASP A 1 198 ? 19.764 -10.796 -26.753 1.00 51.72 198 ASP A N 1
ATOM 1681 C CA . ASP A 1 198 ? 20.797 -11.661 -27.336 1.00 51.72 198 ASP A CA 1
ATOM 1682 C C . ASP A 1 198 ? 21.886 -10.855 -28.083 1.00 51.72 198 ASP A C 1
ATOM 1684 O O . ASP A 1 198 ? 22.866 -11.418 -28.579 1.00 51.72 198 ASP A O 1
ATOM 1688 N N . GLY A 1 199 ? 21.729 -9.528 -28.177 1.00 55.41 199 GLY A N 1
ATOM 1689 C CA . GLY A 1 199 ? 22.603 -8.605 -28.901 1.00 55.41 199 GLY A CA 1
ATOM 1690 C C . GLY A 1 199 ? 23.632 -7.856 -28.038 1.00 55.41 199 GLY A C 1
ATOM 1691 O O . GLY A 1 199 ? 23.650 -7.912 -26.812 1.00 55.41 199 GLY A O 1
ATOM 1692 N N . ILE A 1 200 ? 24.518 -7.106 -28.706 1.00 58.91 200 ILE A N 1
ATOM 1693 C CA . ILE A 1 200 ? 25.572 -6.281 -28.068 1.00 58.91 200 ILE A CA 1
ATOM 1694 C C . ILE A 1 200 ? 25.000 -4.986 -27.465 1.00 58.91 200 ILE A C 1
ATOM 1696 O O . ILE A 1 200 ? 25.614 -4.385 -26.584 1.00 58.91 200 ILE A O 1
ATOM 1700 N N . VAL A 1 201 ? 23.853 -4.529 -27.968 1.00 69.19 201 VAL A N 1
ATOM 1701 C CA . VAL A 1 201 ? 23.252 -3.228 -27.655 1.00 69.19 201 VAL A CA 1
ATOM 1702 C C . VAL A 1 201 ? 21.796 -3.387 -27.265 1.00 69.19 201 VAL A C 1
ATOM 1704 O O . VAL A 1 201 ? 21.103 -4.231 -27.820 1.00 69.19 201 VAL A O 1
ATOM 1707 N N . ILE A 1 202 ? 21.345 -2.585 -26.300 1.00 79.56 202 ILE A N 1
ATOM 1708 C CA . ILE A 1 202 ? 19.983 -2.628 -25.762 1.00 79.56 202 ILE A CA 1
ATOM 1709 C C . ILE A 1 202 ? 19.139 -1.590 -26.484 1.00 79.56 202 ILE A C 1
ATOM 1711 O O . ILE A 1 202 ? 19.400 -0.392 -26.373 1.00 79.56 202 ILE A O 1
ATOM 1715 N N . GLU A 1 203 ? 18.137 -2.072 -27.207 1.00 82.19 203 GLU A N 1
ATOM 1716 C CA . GLU A 1 203 ? 17.176 -1.242 -27.918 1.00 82.19 203 GLU A CA 1
ATOM 1717 C C . GLU A 1 203 ? 16.025 -0.800 -27.006 1.00 82.19 203 GLU A C 1
ATOM 1719 O O . GLU A 1 203 ? 15.524 -1.563 -26.165 1.00 82.19 203 GLU A O 1
ATOM 1724 N N . VAL A 1 204 ? 15.614 0.454 -27.175 1.00 86.62 204 VAL A N 1
ATOM 1725 C CA . VAL A 1 204 ? 14.519 1.082 -26.438 1.00 86.62 204 VAL A CA 1
ATOM 1726 C C . VAL A 1 204 ? 13.634 1.911 -27.353 1.00 86.62 204 VAL A C 1
ATOM 1728 O O . VAL A 1 204 ? 14.113 2.561 -28.286 1.00 86.62 204 VAL A O 1
ATOM 1731 N N . ASP A 1 205 ? 12.347 1.922 -27.036 1.00 87.19 205 ASP A N 1
ATOM 1732 C CA . ASP A 1 205 ? 11.339 2.689 -27.751 1.00 87.19 205 ASP A CA 1
ATOM 1733 C C . ASP A 1 205 ? 11.274 4.138 -27.268 1.00 87.19 205 ASP A C 1
ATOM 1735 O O . ASP A 1 205 ? 11.714 4.508 -26.171 1.00 87.19 205 ASP A O 1
ATOM 1739 N N . LYS A 1 206 ? 10.657 4.986 -28.092 1.00 87.50 206 LYS A N 1
ATOM 1740 C CA . LYS A 1 206 ? 10.257 6.326 -27.666 1.00 87.50 206 LYS A CA 1
ATOM 1741 C C . LYS A 1 206 ? 9.296 6.234 -26.474 1.00 87.50 206 LYS A C 1
ATOM 1743 O O . LYS A 1 206 ? 8.402 5.397 -26.446 1.00 87.50 206 LYS A O 1
ATOM 1748 N N . ASP A 1 207 ? 9.467 7.140 -25.511 1.00 92.75 207 ASP A N 1
ATOM 1749 C CA . ASP A 1 207 ? 8.706 7.208 -24.258 1.00 92.75 207 ASP A CA 1
ATOM 1750 C C . ASP A 1 207 ? 8.898 6.007 -23.309 1.00 92.75 207 ASP A C 1
ATOM 1752 O O . ASP A 1 207 ? 8.246 5.926 -22.263 1.00 92.75 207 ASP A O 1
ATOM 1756 N N . GLU A 1 208 ? 9.850 5.116 -23.599 1.00 93.19 208 GLU A N 1
ATOM 1757 C CA . GLU A 1 208 ? 10.208 4.020 -22.705 1.00 93.19 208 GLU A CA 1
ATOM 1758 C C . GLU A 1 208 ? 10.988 4.514 -21.475 1.00 93.19 208 GLU A C 1
ATOM 1760 O O . GLU A 1 208 ? 11.850 5.394 -21.558 1.00 93.19 208 GLU A O 1
ATOM 1765 N N . ILE A 1 209 ? 10.704 3.930 -20.306 1.00 94.31 209 ILE A N 1
ATOM 1766 C CA . ILE A 1 209 ? 11.434 4.216 -19.068 1.00 94.31 209 ILE A CA 1
ATOM 1767 C C . ILE A 1 209 ? 12.750 3.432 -19.074 1.00 94.31 209 ILE A C 1
ATOM 1769 O O . ILE A 1 209 ? 12.754 2.209 -19.002 1.00 94.31 209 ILE A O 1
ATOM 1773 N N . LEU A 1 210 ? 13.869 4.149 -19.068 1.00 92.94 210 LEU A N 1
ATOM 1774 C CA . LEU A 1 210 ? 15.217 3.583 -19.061 1.00 92.94 210 LEU A CA 1
ATOM 1775 C C . LEU A 1 210 ? 15.671 3.255 -17.637 1.00 92.94 210 LEU A C 1
ATOM 1777 O O . LEU A 1 210 ? 16.116 2.147 -17.339 1.00 92.94 210 LEU A O 1
ATOM 1781 N N . ILE A 1 211 ? 15.555 4.237 -16.742 1.00 92.56 211 ILE A N 1
ATOM 1782 C CA . ILE A 1 211 ? 15.969 4.136 -15.341 1.00 92.56 211 ILE A CA 1
ATOM 1783 C C . ILE A 1 211 ? 14.872 4.739 -14.465 1.00 92.56 211 ILE A C 1
ATOM 1785 O O . ILE A 1 211 ? 14.335 5.806 -14.764 1.00 92.56 211 ILE A O 1
ATOM 1789 N N . GLU A 1 212 ? 14.552 4.078 -13.357 1.00 91.50 212 GLU A N 1
ATOM 1790 C CA . GLU A 1 212 ? 13.659 4.608 -12.329 1.00 91.50 212 GLU A CA 1
ATOM 1791 C C . GLU A 1 212 ? 14.368 4.632 -10.976 1.00 91.50 212 GLU A C 1
ATOM 1793 O O . GLU A 1 212 ? 14.716 3.593 -10.414 1.00 91.50 212 GLU A O 1
ATOM 1798 N N . TYR A 1 213 ? 14.517 5.824 -10.409 1.00 86.00 213 TYR A N 1
ATOM 1799 C CA . TYR A 1 213 ? 14.864 5.992 -9.008 1.00 86.00 213 TYR A CA 1
ATOM 1800 C C . TYR A 1 213 ? 13.586 6.099 -8.178 1.00 86.00 213 TYR A C 1
ATOM 1802 O O . TYR A 1 213 ? 12.839 7.076 -8.275 1.00 86.00 213 TYR A O 1
ATOM 1810 N N . LYS A 1 214 ? 13.322 5.096 -7.338 1.00 84.12 214 LYS A N 1
ATOM 1811 C CA . LYS A 1 214 ? 12.245 5.151 -6.344 1.00 84.12 214 LYS A CA 1
ATOM 1812 C C . LYS A 1 214 ? 12.779 5.804 -5.080 1.00 84.12 214 LYS A C 1
ATOM 1814 O O . LYS A 1 214 ? 13.661 5.252 -4.424 1.00 84.12 214 LYS A O 1
ATOM 1819 N N . LYS A 1 215 ? 12.199 6.952 -4.729 1.00 75.81 215 LYS A N 1
ATOM 1820 C CA . LYS A 1 215 ? 12.540 7.709 -3.522 1.00 75.81 215 LYS A CA 1
ATOM 1821 C C . LYS A 1 215 ? 12.217 6.891 -2.267 1.00 75.81 215 LYS A C 1
ATOM 1823 O O . LYS A 1 215 ? 11.267 6.084 -2.292 1.00 75.81 215 LYS A O 1
ATOM 1828 N N . PRO A 1 216 ? 12.970 7.103 -1.175 1.00 65.44 216 PRO A N 1
ATOM 1829 C CA . PRO A 1 216 ? 12.674 6.443 0.079 1.00 65.44 216 PRO A CA 1
ATOM 1830 C C . PRO A 1 216 ? 11.352 6.974 0.641 1.00 65.44 216 PRO A C 1
ATOM 1832 O O . PRO A 1 216 ? 11.012 8.149 0.477 1.00 65.44 216 PRO A O 1
ATOM 1835 N N . LEU A 1 217 ? 10.601 6.103 1.310 1.00 66.06 217 LEU A N 1
ATOM 1836 C CA . LEU A 1 217 ? 9.507 6.528 2.179 1.00 66.06 217 LEU A CA 1
ATOM 1837 C C . LEU A 1 217 ? 10.039 6.495 3.601 1.00 66.06 217 LEU A C 1
ATOM 1839 O O . LEU A 1 217 ? 10.466 5.444 4.073 1.00 66.06 217 LEU A O 1
ATOM 1843 N N . TYR A 1 218 ? 10.026 7.642 4.270 1.00 60.75 218 TYR A N 1
ATOM 1844 C CA . TYR A 1 218 ? 10.360 7.699 5.684 1.00 60.75 218 TYR A CA 1
ATOM 1845 C C . TYR A 1 218 ? 9.210 7.107 6.482 1.00 60.75 218 TYR A C 1
ATOM 1847 O O . TYR A 1 218 ? 8.042 7.443 6.262 1.00 60.75 218 TYR A O 1
ATOM 1855 N N . GLY A 1 219 ? 9.563 6.202 7.387 1.00 63.06 219 GLY A N 1
ATOM 1856 C CA . GLY A 1 219 ? 8.608 5.631 8.308 1.00 63.06 219 GLY A CA 1
ATOM 1857 C C . GLY A 1 219 ? 7.950 6.724 9.149 1.00 63.06 219 GLY A C 1
ATOM 1858 O O . GLY A 1 219 ? 8.592 7.704 9.530 1.00 63.06 219 GLY A O 1
ATOM 1859 N N . ARG A 1 220 ? 6.659 6.564 9.426 1.00 73.44 220 ARG A N 1
ATOM 1860 C CA . ARG A 1 220 ? 5.949 7.358 10.425 1.00 73.44 220 ARG A CA 1
ATOM 1861 C C . ARG A 1 220 ? 5.269 6.410 11.395 1.00 73.44 220 ARG A C 1
ATOM 1863 O O . ARG A 1 220 ? 4.515 5.542 10.958 1.00 73.44 220 ARG A O 1
ATOM 1870 N N . ASN A 1 221 ? 5.483 6.615 12.690 1.00 81.69 221 ASN A N 1
ATOM 1871 C CA . ASN A 1 221 ? 4.852 5.777 13.701 1.00 81.69 221 ASN A CA 1
ATOM 1872 C C . ASN A 1 221 ? 3.324 5.926 13.689 1.00 81.69 221 ASN A C 1
ATOM 1874 O O . ASN A 1 221 ? 2.779 6.957 13.285 1.00 81.69 221 ASN A O 1
ATOM 1878 N N . GLY A 1 222 ? 2.637 4.886 14.151 1.00 86.44 222 GLY A N 1
ATOM 1879 C CA . GLY A 1 222 ? 1.182 4.848 14.306 1.00 86.44 222 GLY A CA 1
ATOM 1880 C C . GLY A 1 222 ? 0.737 4.740 15.766 1.00 86.44 222 GLY A C 1
ATOM 1881 O O . GLY A 1 222 ? 1.555 4.604 16.675 1.00 86.44 222 GLY A O 1
ATOM 1882 N N . LEU A 1 223 ? -0.577 4.753 15.986 1.00 90.06 223 LEU A N 1
ATOM 1883 C CA . LEU A 1 223 ? -1.224 4.477 17.272 1.00 90.06 223 LEU A CA 1
ATOM 1884 C C . LEU A 1 223 ? -2.400 3.526 17.043 1.00 90.06 223 LEU A C 1
ATOM 1886 O O . LEU A 1 223 ? -3.344 3.864 16.320 1.00 90.06 223 LEU A O 1
ATOM 1890 N N . ASN A 1 224 ? -2.366 2.361 17.688 1.00 89.81 224 ASN A N 1
ATOM 1891 C CA . ASN A 1 224 ? -3.441 1.379 17.588 1.00 89.81 224 ASN A CA 1
ATOM 1892 C C . ASN A 1 224 ? -4.514 1.521 18.682 1.00 89.81 224 ASN A C 1
ATOM 1894 O O . ASN A 1 224 ? -4.376 2.260 19.657 1.00 89.81 224 ASN A O 1
ATOM 1898 N N . ALA A 1 225 ? -5.592 0.757 18.524 1.00 93.81 225 ALA A N 1
ATOM 1899 C CA . ALA A 1 225 ? -6.740 0.707 19.422 1.00 93.81 225 ALA A CA 1
ATOM 1900 C C . ALA A 1 225 ? -6.440 0.166 20.824 1.00 93.81 225 ALA A C 1
ATOM 1902 O O . ALA A 1 225 ? -7.238 0.391 21.731 1.00 93.81 225 ALA A O 1
ATOM 1903 N N . HIS A 1 226 ? -5.300 -0.500 21.009 1.00 91.19 226 HIS A N 1
ATOM 1904 C CA . HIS A 1 226 ? -4.815 -0.980 22.305 1.00 91.19 226 HIS A CA 1
ATOM 1905 C C . HIS A 1 226 ? -3.972 0.073 23.040 1.00 91.19 226 HIS A C 1
ATOM 1907 O O . HIS A 1 226 ? -3.456 -0.191 24.125 1.00 91.19 226 HIS A O 1
ATOM 1913 N N . GLY A 1 227 ? -3.806 1.262 22.451 1.00 86.50 227 GLY A N 1
ATOM 1914 C CA . GLY A 1 227 ? -2.985 2.332 23.006 1.00 86.50 227 GLY A CA 1
ATOM 1915 C C . GLY A 1 227 ? -1.489 2.125 22.815 1.00 86.50 227 GLY A C 1
ATOM 1916 O O . GLY A 1 227 ? -0.707 2.735 23.539 1.00 86.50 227 GLY A O 1
ATOM 1917 N N . LYS A 1 228 ? -1.076 1.275 21.872 1.00 86.94 228 LYS A N 1
ATOM 1918 C CA . LYS A 1 228 ? 0.334 1.034 21.562 1.00 86.94 228 LYS A CA 1
ATOM 1919 C C . LYS A 1 228 ? 0.790 1.862 20.376 1.00 86.94 228 LYS A C 1
ATOM 1921 O O . LYS A 1 228 ? 0.086 1.957 19.366 1.00 86.94 228 LYS A O 1
ATOM 1926 N N . ASN A 1 229 ? 1.987 2.425 20.512 1.00 82.19 229 ASN A N 1
ATOM 1927 C CA . ASN A 1 229 ? 2.708 3.000 19.392 1.00 82.19 229 ASN A CA 1
ATOM 1928 C C . ASN A 1 229 ? 3.110 1.878 18.421 1.00 82.19 229 ASN A C 1
ATOM 1930 O O . ASN A 1 229 ? 3.494 0.787 18.849 1.00 82.19 229 ASN A O 1
ATOM 1934 N N . ILE A 1 230 ? 2.977 2.133 17.123 1.00 74.06 230 ILE A N 1
ATOM 1935 C CA . ILE A 1 230 ? 3.435 1.224 16.074 1.00 74.06 230 ILE A CA 1
ATOM 1936 C C . ILE A 1 230 ? 4.699 1.830 15.479 1.00 74.06 230 ILE A C 1
ATOM 1938 O O . ILE A 1 230 ? 4.603 2.829 14.769 1.00 74.06 230 ILE A O 1
ATOM 1942 N N . ASP A 1 231 ? 5.849 1.230 15.770 1.00 67.25 231 ASP A N 1
ATOM 1943 C CA . ASP A 1 231 ? 7.145 1.694 15.276 1.00 67.25 231 ASP A CA 1
ATOM 1944 C C . ASP A 1 231 ? 7.299 1.387 13.778 1.00 67.25 231 ASP A C 1
ATOM 1946 O O . ASP A 1 231 ? 7.064 0.261 13.320 1.00 67.25 231 ASP A O 1
ATOM 1950 N N . SER A 1 232 ? 7.673 2.396 13.001 1.00 60.72 232 SER A N 1
ATOM 1951 C CA . SER A 1 232 ? 8.073 2.232 11.610 1.00 60.72 232 SER A CA 1
ATOM 1952 C C . SER A 1 232 ? 9.597 2.135 11.538 1.00 60.72 232 SER A C 1
ATOM 1954 O O . SER A 1 232 ? 10.286 3.133 11.731 1.00 60.72 232 SER A O 1
ATOM 1956 N N . LEU A 1 233 ? 10.118 0.942 11.231 1.00 53.50 233 LEU A N 1
ATOM 1957 C CA . LEU A 1 233 ? 11.556 0.703 11.048 1.00 53.50 233 LEU A CA 1
ATOM 1958 C C . LEU A 1 233 ? 12.176 1.755 10.113 1.00 53.50 233 LEU A C 1
ATOM 1960 O O . LEU A 1 233 ? 11.618 2.034 9.057 1.00 53.50 233 LEU A O 1
ATOM 1964 N N . TYR A 1 234 ? 13.322 2.323 10.493 1.00 40.62 234 TYR A N 1
ATOM 1965 C CA . TYR A 1 234 ? 14.073 3.280 9.675 1.00 40.62 234 TYR A CA 1
ATOM 1966 C C . TYR A 1 234 ? 14.629 2.606 8.408 1.00 40.62 234 TYR A C 1
ATOM 1968 O O . TYR A 1 234 ? 15.231 1.538 8.488 1.00 40.62 234 TYR A O 1
ATOM 1976 N N . ALA A 1 235 ? 14.446 3.249 7.252 1.00 42.59 235 ALA A N 1
ATOM 1977 C CA . ALA A 1 235 ? 15.034 2.844 5.974 1.00 42.59 235 ALA A CA 1
ATOM 1978 C C . ALA A 1 235 ? 16.461 3.401 5.822 1.00 42.59 235 ALA A C 1
ATOM 1980 O O . ALA A 1 235 ? 16.737 4.523 6.257 1.00 42.59 235 ALA A O 1
ATOM 1981 N N . GLN A 1 236 ? 17.355 2.628 5.204 1.00 36.94 236 GLN A N 1
ATOM 1982 C CA . GLN A 1 236 ? 18.719 3.054 4.881 1.00 36.94 236 GLN A CA 1
ATOM 1983 C C . GLN A 1 236 ? 18.751 3.805 3.543 1.00 36.94 236 GLN A C 1
ATOM 1985 O O . GLN A 1 236 ? 17.957 3.561 2.635 1.00 36.94 236 GLN A O 1
ATOM 1990 N N . HIS A 1 237 ? 19.685 4.749 3.432 1.00 37.91 237 HIS A N 1
ATOM 1991 C CA . HIS A 1 237 ? 19.859 5.583 2.249 1.00 37.91 237 HIS A CA 1
ATOM 1992 C C . HIS A 1 237 ? 20.778 4.904 1.229 1.00 37.91 237 HIS A C 1
ATOM 1994 O O . HIS A 1 237 ? 21.905 4.547 1.566 1.00 37.91 237 HIS A O 1
ATOM 2000 N N . SER A 1 238 ? 20.340 4.807 -0.027 1.00 41.75 238 SER A N 1
ATOM 2001 C CA . SER A 1 238 ? 21.261 4.835 -1.167 1.00 41.75 238 SER A CA 1
ATOM 2002 C C . SER A 1 238 ? 21.267 6.246 -1.747 1.00 41.75 238 SER A C 1
ATOM 2004 O O . SER A 1 238 ? 20.193 6.834 -1.914 1.00 41.75 238 SER A O 1
ATOM 2006 N N . ASP A 1 239 ? 22.446 6.773 -2.070 1.00 46.56 239 ASP A N 1
ATOM 2007 C CA . ASP A 1 239 ? 22.577 8.053 -2.766 1.00 46.56 239 ASP A CA 1
ATOM 2008 C C . ASP A 1 239 ? 21.772 8.051 -4.079 1.00 46.56 239 ASP A C 1
ATOM 2010 O O . ASP A 1 239 ? 21.654 7.018 -4.750 1.00 46.56 239 ASP A O 1
ATOM 2014 N N . ASP A 1 240 ? 21.193 9.209 -4.426 1.00 48.41 240 ASP A N 1
ATOM 2015 C CA . ASP A 1 240 ? 20.614 9.447 -5.754 1.00 48.41 240 ASP A CA 1
ATOM 2016 C C . ASP A 1 240 ? 21.733 9.204 -6.769 1.00 48.41 240 ASP A C 1
ATOM 2018 O O . ASP A 1 240 ? 22.777 9.864 -6.713 1.00 48.41 240 ASP A O 1
ATOM 2022 N N . ALA A 1 241 ? 21.553 8.220 -7.653 1.00 55.41 241 ALA A N 1
ATOM 2023 C CA . ALA A 1 241 ? 22.501 7.984 -8.725 1.00 55.41 241 ALA A CA 1
ATOM 2024 C C . ALA A 1 241 ? 22.539 9.266 -9.563 1.00 55.41 241 ALA A C 1
ATOM 2026 O O . ALA A 1 241 ? 21.575 9.594 -10.256 1.00 55.41 241 ALA A O 1
ATOM 2027 N N . HIS A 1 242 ? 23.628 10.029 -9.445 1.00 65.31 242 HIS A N 1
ATOM 2028 C CA . HIS A 1 242 ? 23.857 11.240 -10.223 1.00 65.31 242 HIS A CA 1
ATOM 2029 C C . HIS A 1 242 ? 24.105 10.831 -11.678 1.00 65.31 242 HIS A C 1
ATOM 2031 O O . HIS A 1 242 ? 25.242 10.734 -12.126 1.00 65.31 242 HIS A O 1
ATOM 2037 N N . ILE A 1 243 ? 23.019 10.517 -12.383 1.00 79.94 243 ILE A N 1
ATOM 2038 C CA . ILE A 1 243 ? 23.029 10.145 -13.791 1.00 79.94 243 ILE A CA 1
ATOM 2039 C C . ILE A 1 243 ? 22.913 11.429 -14.606 1.00 79.94 243 ILE A C 1
ATOM 2041 O O . ILE A 1 243 ? 21.872 12.096 -14.596 1.00 79.94 243 ILE A O 1
ATOM 2045 N N . GLU A 1 244 ? 23.992 11.766 -15.297 1.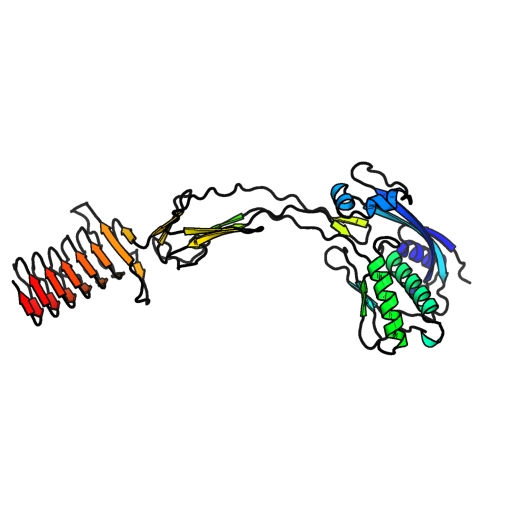00 85.62 244 GLU A N 1
ATOM 2046 C CA . GLU A 1 244 ? 24.020 12.786 -16.335 1.00 85.62 244 GLU A CA 1
ATOM 2047 C C . GLU A 1 244 ? 23.242 12.287 -17.556 1.00 85.62 244 GLU A C 1
ATOM 2049 O O . GLU A 1 244 ? 23.326 11.117 -17.924 1.00 85.62 244 GLU A O 1
ATOM 2054 N N . ILE A 1 245 ? 22.479 13.164 -18.207 1.00 89.88 245 ILE A N 1
ATOM 2055 C CA . ILE A 1 245 ? 21.701 12.810 -19.400 1.00 89.88 245 ILE A CA 1
ATOM 2056 C C . ILE A 1 245 ? 22.130 13.634 -20.606 1.00 89.88 245 ILE A C 1
ATOM 2058 O O . ILE A 1 245 ? 22.537 14.789 -20.469 1.00 89.88 245 ILE A O 1
ATOM 2062 N N . ASP A 1 246 ? 21.969 13.072 -21.800 1.00 89.31 246 ASP A N 1
ATOM 2063 C CA . ASP A 1 246 ? 21.840 13.878 -23.011 1.00 89.31 246 ASP A CA 1
ATOM 2064 C C . ASP A 1 246 ? 20.384 14.373 -23.159 1.00 89.31 246 ASP A C 1
ATOM 2066 O O . ASP A 1 246 ? 19.493 13.574 -23.458 1.00 89.31 246 ASP A O 1
ATOM 2070 N N . PRO A 1 247 ? 20.109 15.682 -22.992 1.00 87.19 247 PRO A N 1
ATOM 2071 C CA . PRO A 1 247 ? 18.748 16.221 -23.018 1.00 87.19 247 PRO A CA 1
ATOM 2072 C C . PRO A 1 247 ? 18.079 16.141 -24.397 1.00 87.19 247 PRO A C 1
ATOM 2074 O O . PRO A 1 247 ? 16.888 16.428 -24.511 1.00 87.19 247 PRO A O 1
ATOM 2077 N N . ARG A 1 248 ? 18.825 15.798 -25.456 1.00 89.25 248 ARG A N 1
ATOM 2078 C CA . ARG A 1 248 ? 18.270 15.586 -26.802 1.00 89.25 248 ARG A CA 1
ATOM 2079 C C . ARG A 1 248 ? 17.668 14.195 -26.984 1.00 89.25 248 ARG A C 1
ATOM 2081 O O . ARG A 1 248 ? 16.845 14.019 -27.878 1.00 89.25 248 ARG A O 1
ATOM 2088 N N . SER A 1 249 ? 18.074 13.231 -26.161 1.00 90.75 249 SER A N 1
ATOM 2089 C CA . SER A 1 249 ? 17.676 11.827 -26.282 1.00 90.75 249 SER A CA 1
ATOM 2090 C C . SER A 1 249 ? 16.972 11.277 -25.043 1.00 90.75 249 SER A C 1
ATOM 2092 O O . SER A 1 249 ? 16.216 10.317 -25.160 1.00 90.75 249 SER A O 1
ATOM 2094 N N . VAL A 1 250 ? 17.144 11.901 -23.873 1.00 93.31 250 VAL A N 1
ATOM 2095 C CA . VAL A 1 250 ? 16.538 11.464 -22.609 1.00 93.31 250 VAL A CA 1
ATOM 2096 C C . VAL A 1 250 ? 15.906 12.646 -21.879 1.00 93.31 250 VAL A C 1
ATOM 2098 O O . VAL A 1 250 ? 16.510 13.710 -21.740 1.00 93.31 250 VAL A O 1
ATOM 2101 N N . ARG A 1 251 ? 14.691 12.453 -21.361 1.00 94.81 251 ARG A N 1
ATOM 2102 C CA . ARG A 1 251 ? 13.978 13.412 -20.503 1.00 94.81 251 ARG A CA 1
ATOM 2103 C C . ARG A 1 251 ? 13.788 12.859 -19.093 1.00 94.81 251 ARG A C 1
ATOM 2105 O O . ARG A 1 251 ? 13.708 11.649 -18.903 1.00 94.81 251 ARG A O 1
ATOM 2112 N N . ILE A 1 252 ? 13.692 13.749 -18.106 1.00 91.69 252 ILE A N 1
ATOM 2113 C CA . ILE A 1 252 ? 13.473 13.386 -16.699 1.00 91.69 252 ILE A CA 1
ATOM 2114 C C . ILE A 1 252 ? 12.060 13.797 -16.284 1.00 91.69 252 ILE A C 1
ATOM 2116 O O . ILE A 1 252 ? 11.676 14.955 -16.436 1.00 91.69 252 ILE A O 1
ATOM 2120 N N . GLU A 1 253 ? 11.307 12.856 -15.720 1.00 93.19 253 GLU A N 1
ATOM 2121 C CA . GLU A 1 253 ? 10.041 13.112 -15.031 1.00 93.19 253 GLU A CA 1
ATOM 2122 C C . GLU A 1 253 ? 10.184 12.796 -13.542 1.00 93.19 253 GLU A C 1
ATOM 2124 O O . GLU A 1 253 ? 10.523 11.673 -13.169 1.00 93.19 253 GLU A O 1
ATOM 2129 N N . GLU A 1 254 ? 9.890 13.764 -12.676 1.00 87.62 254 GLU A N 1
ATOM 2130 C CA . GLU A 1 254 ? 10.025 13.605 -11.229 1.00 87.62 254 GLU A CA 1
ATOM 2131 C C . GLU A 1 254 ? 8.724 13.941 -10.495 1.00 87.62 254 GLU A C 1
ATOM 2133 O O . GLU A 1 254 ? 8.092 14.969 -10.736 1.00 87.62 254 GLU A O 1
ATOM 2138 N N . ASP A 1 255 ? 8.345 13.070 -9.561 1.00 85.44 255 ASP A N 1
ATOM 2139 C CA . ASP A 1 255 ? 7.225 13.266 -8.649 1.00 85.44 255 ASP A CA 1
ATOM 2140 C C . ASP A 1 255 ? 7.659 13.071 -7.182 1.00 85.44 255 ASP A C 1
ATOM 2142 O O . ASP A 1 255 ? 8.845 13.007 -6.843 1.00 85.44 255 ASP A O 1
ATOM 2146 N N . LYS A 1 256 ? 6.691 13.017 -6.260 1.00 74.31 256 LYS A N 1
ATOM 2147 C CA . LYS A 1 256 ? 6.971 12.857 -4.823 1.00 74.31 256 LYS A CA 1
ATOM 2148 C C . LYS A 1 256 ? 7.601 11.502 -4.466 1.00 74.31 256 LYS A C 1
ATOM 2150 O O . LYS A 1 256 ? 8.274 11.413 -3.445 1.00 74.31 256 LYS A O 1
ATOM 2155 N N . ASN A 1 257 ? 7.393 10.473 -5.281 1.00 80.62 257 ASN A N 1
ATOM 2156 C CA . ASN A 1 257 ? 7.732 9.078 -5.006 1.00 80.62 257 ASN A CA 1
ATOM 2157 C C . ASN A 1 257 ? 8.851 8.529 -5.903 1.00 80.62 257 ASN A C 1
ATOM 2159 O O . ASN A 1 257 ? 9.461 7.515 -5.547 1.00 80.62 257 ASN A O 1
ATOM 2163 N N . SER A 1 258 ? 9.101 9.139 -7.061 1.00 88.12 258 SER A N 1
ATOM 2164 C CA . SER A 1 258 ? 10.036 8.625 -8.061 1.00 88.12 258 SER A CA 1
ATOM 2165 C C . SER A 1 258 ? 10.637 9.716 -8.950 1.00 88.12 258 SER A C 1
ATOM 2167 O O . SER A 1 258 ? 10.091 10.812 -9.074 1.00 88.12 258 SER A O 1
ATOM 2169 N N . LYS A 1 259 ? 11.770 9.387 -9.570 1.00 89.12 259 LYS A N 1
ATOM 2170 C CA . LYS A 1 259 ? 12.427 10.131 -10.648 1.00 89.12 259 LYS A CA 1
ATOM 2171 C C . LYS A 1 259 ? 12.695 9.145 -11.787 1.00 89.12 259 LYS A C 1
ATOM 2173 O O . LYS A 1 259 ? 13.345 8.122 -11.572 1.00 89.12 259 LYS A O 1
ATOM 2178 N N . ARG A 1 260 ? 12.139 9.406 -12.967 1.00 93.56 260 ARG A N 1
ATOM 2179 C CA . ARG A 1 260 ? 12.150 8.514 -14.136 1.00 93.56 260 ARG A CA 1
ATOM 2180 C C . ARG A 1 260 ? 12.929 9.155 -15.278 1.00 93.56 260 ARG A C 1
ATOM 2182 O O . ARG A 1 260 ? 12.689 10.312 -15.608 1.00 93.56 260 ARG A O 1
ATOM 2189 N N . TYR A 1 261 ? 13.832 8.385 -15.871 1.00 94.25 261 TYR A N 1
ATOM 2190 C CA . TYR A 1 261 ? 14.616 8.739 -17.051 1.00 94.25 261 TYR A CA 1
ATOM 2191 C C . TYR A 1 261 ? 13.968 8.056 -18.251 1.00 94.25 261 TYR A C 1
ATOM 2193 O O . TYR A 1 261 ? 13.899 6.829 -18.287 1.00 94.25 261 TYR A O 1
ATOM 2201 N N . ILE A 1 262 ? 13.442 8.842 -19.183 1.00 94.12 262 ILE A N 1
ATOM 2202 C CA . ILE A 1 262 ? 12.551 8.378 -20.249 1.00 94.12 262 ILE A CA 1
ATOM 2203 C C . ILE A 1 262 ? 13.177 8.707 -21.601 1.00 94.12 262 ILE A C 1
ATOM 2205 O O . ILE A 1 262 ? 13.670 9.822 -21.793 1.00 94.12 262 ILE A O 1
ATOM 2209 N N . SER A 1 263 ? 13.143 7.758 -22.532 1.00 94.12 263 SER A N 1
ATOM 2210 C CA . SER A 1 263 ? 13.646 7.979 -23.884 1.00 94.12 263 SER A CA 1
ATOM 2211 C C . SER A 1 263 ? 12.781 8.979 -24.656 1.00 94.12 263 SER A C 1
ATOM 2213 O O . SER A 1 263 ? 11.553 8.915 -24.624 1.00 94.12 263 SER A O 1
ATOM 2215 N N . ILE A 1 264 ? 13.414 9.906 -25.373 1.00 92.12 264 ILE A N 1
ATOM 2216 C CA . ILE A 1 264 ? 12.737 10.847 -26.282 1.00 92.12 264 ILE A CA 1
ATOM 2217 C C . ILE A 1 264 ? 12.566 10.226 -27.678 1.00 92.12 264 ILE A C 1
ATOM 2219 O O . ILE A 1 264 ? 11.595 10.537 -28.369 1.00 92.12 264 ILE A O 1
ATOM 2223 N N . ASN A 1 265 ? 13.482 9.335 -28.071 1.00 86.88 265 ASN A N 1
ATOM 2224 C CA . ASN A 1 265 ? 13.559 8.733 -29.404 1.00 86.88 265 ASN A CA 1
ATOM 2225 C C . ASN A 1 265 ? 13.698 7.204 -29.293 1.00 86.88 265 ASN A C 1
ATOM 2227 O O . ASN A 1 265 ? 14.210 6.711 -28.290 1.00 86.88 265 ASN A O 1
ATOM 2231 N N . ARG A 1 266 ? 13.295 6.450 -30.320 1.00 83.69 266 ARG A N 1
ATOM 2232 C CA . ARG A 1 266 ? 13.678 5.033 -30.434 1.00 83.69 266 ARG A CA 1
ATOM 2233 C C . ARG A 1 266 ? 15.175 4.940 -30.771 1.00 83.69 266 ARG A C 1
ATOM 2235 O O . ARG A 1 266 ? 15.688 5.801 -31.490 1.00 83.69 266 ARG A O 1
ATOM 2242 N N . GLY A 1 267 ? 15.884 3.952 -30.230 1.00 82.81 267 GLY A N 1
ATOM 2243 C CA . GLY A 1 267 ? 17.312 3.752 -30.503 1.00 82.81 267 GLY A CA 1
ATOM 2244 C C . GLY A 1 267 ? 18.018 2.862 -29.482 1.00 82.81 267 GLY A C 1
ATOM 2245 O O . GLY A 1 267 ? 17.387 2.089 -28.764 1.00 82.81 267 GLY A O 1
ATOM 2246 N N . TYR A 1 268 ? 19.341 2.990 -29.396 1.00 84.31 268 TYR A N 1
ATOM 2247 C CA . TYR A 1 268 ? 20.191 2.175 -28.530 1.00 84.31 268 TYR A CA 1
ATOM 2248 C C . TYR A 1 268 ? 20.635 2.932 -27.281 1.00 84.31 268 TYR A C 1
ATOM 2250 O O . TYR A 1 268 ? 21.095 4.075 -27.350 1.00 84.31 268 TYR A O 1
ATOM 2258 N N . VAL A 1 269 ? 20.538 2.272 -26.125 1.00 87.81 269 VAL A N 1
ATOM 2259 C CA . VAL A 1 269 ? 20.971 2.837 -24.843 1.00 87.81 269 VAL A CA 1
ATOM 2260 C C . VAL A 1 269 ? 22.492 2.821 -24.735 1.00 87.81 269 VAL A C 1
ATOM 2262 O O . VAL A 1 269 ? 23.128 1.767 -24.766 1.00 87.81 269 VAL A O 1
ATOM 2265 N N . HIS A 1 270 ? 23.067 3.993 -24.486 1.00 86.31 270 HIS A N 1
ATOM 2266 C CA . HIS A 1 270 ? 24.452 4.161 -24.071 1.00 86.31 270 HIS A CA 1
ATOM 2267 C C . HIS A 1 270 ? 24.488 4.592 -22.606 1.00 86.31 270 HIS A C 1
ATOM 2269 O O . HIS A 1 270 ? 23.981 5.658 -22.251 1.00 86.31 270 HIS A O 1
ATOM 2275 N N . TYR A 1 271 ? 25.086 3.756 -21.755 1.00 86.25 271 TYR A N 1
ATOM 2276 C CA . TYR A 1 271 ? 25.274 4.051 -20.338 1.00 86.25 271 TYR A CA 1
ATOM 2277 C C . TYR A 1 271 ? 26.659 3.613 -19.862 1.00 86.25 271 TYR A C 1
ATOM 2279 O O . TYR A 1 271 ? 26.970 2.422 -19.879 1.00 86.25 271 TYR A O 1
ATOM 2287 N N . ASP A 1 272 ? 27.475 4.563 -19.409 1.00 80.69 272 ASP A N 1
ATOM 2288 C CA . ASP A 1 272 ? 28.844 4.317 -18.920 1.00 80.69 272 ASP A CA 1
ATOM 2289 C C . ASP A 1 272 ? 28.947 4.240 -17.383 1.00 80.69 272 ASP A C 1
ATOM 2291 O O . ASP A 1 272 ? 30.037 4.100 -16.830 1.00 80.69 272 ASP A O 1
ATOM 2295 N N . GLY A 1 273 ? 27.808 4.297 -16.685 1.00 78.00 273 GLY A N 1
ATOM 2296 C CA . GLY A 1 273 ? 27.740 4.370 -15.224 1.00 78.00 273 GLY A CA 1
ATOM 2297 C C . GLY A 1 273 ? 27.498 5.779 -14.682 1.00 78.00 273 GLY A C 1
ATOM 2298 O O . GLY A 1 273 ? 27.085 5.903 -13.531 1.00 78.00 273 GLY A O 1
ATOM 2299 N N . VAL A 1 274 ? 27.706 6.815 -15.498 1.00 83.25 274 VAL A N 1
ATOM 2300 C CA . VAL A 1 274 ? 27.493 8.225 -15.133 1.00 83.25 274 VAL A CA 1
ATOM 2301 C C . VAL A 1 274 ? 26.579 8.908 -16.140 1.00 83.25 274 VAL A C 1
ATOM 2303 O O . VAL A 1 274 ? 25.624 9.567 -15.744 1.00 83.25 274 VAL A O 1
ATOM 2306 N N . LYS A 1 275 ? 26.824 8.731 -17.436 1.00 88.56 275 LYS A N 1
ATOM 2307 C CA . LYS A 1 275 ? 26.097 9.384 -18.518 1.00 88.56 275 LYS A CA 1
ATOM 2308 C C . LYS A 1 275 ? 25.160 8.413 -19.222 1.00 88.56 275 LYS A C 1
ATOM 2310 O O . LYS A 1 275 ? 25.566 7.319 -19.603 1.00 88.56 275 LYS A O 1
ATOM 2315 N N . LEU A 1 276 ? 23.918 8.842 -19.423 1.00 90.62 276 LEU A N 1
ATOM 2316 C CA . LEU A 1 276 ? 22.864 8.125 -20.132 1.00 90.62 276 LEU A CA 1
ATOM 2317 C C . LEU A 1 276 ? 22.450 8.888 -21.398 1.00 90.62 276 LEU A C 1
ATOM 2319 O O . LEU A 1 276 ? 22.099 10.069 -21.343 1.00 90.62 276 LEU A O 1
ATOM 2323 N N . SER A 1 277 ? 22.433 8.196 -22.532 1.00 90.75 277 SER A N 1
ATOM 2324 C CA . SER A 1 277 ? 21.915 8.721 -23.799 1.00 90.75 277 SER A CA 1
ATOM 2325 C C . SER A 1 277 ? 21.290 7.617 -24.645 1.00 90.75 277 SER A C 1
ATOM 2327 O O . SER A 1 277 ? 21.594 6.439 -24.454 1.00 90.75 277 SER A O 1
ATOM 2329 N N . VAL A 1 278 ? 20.452 8.011 -25.602 1.00 89.06 278 VAL A N 1
ATOM 2330 C CA . VAL A 1 278 ? 19.909 7.115 -26.631 1.00 89.06 278 VAL A CA 1
ATOM 2331 C C . VAL A 1 278 ? 20.340 7.628 -27.999 1.00 89.06 278 VAL A C 1
ATOM 2333 O O . VAL A 1 278 ? 20.096 8.790 -28.323 1.00 89.06 278 VAL A O 1
ATOM 2336 N N . ASP A 1 279 ? 21.009 6.782 -28.777 1.00 83.00 279 ASP A N 1
ATOM 2337 C CA . ASP A 1 279 ? 21.477 7.111 -30.127 1.00 83.00 279 ASP A CA 1
ATOM 2338 C C . ASP A 1 279 ? 20.794 6.189 -31.145 1.00 83.00 279 ASP A C 1
ATOM 2340 O O . ASP A 1 279 ? 20.628 4.993 -30.905 1.00 83.00 279 ASP A O 1
ATOM 2344 N N . ASN A 1 280 ? 20.385 6.743 -32.281 1.00 74.69 280 ASN A N 1
ATOM 2345 C CA . ASN A 1 280 ? 19.845 5.984 -33.408 1.00 74.69 280 ASN A CA 1
ATOM 2346 C C . ASN A 1 280 ? 20.949 5.500 -34.366 1.00 74.69 280 ASN A C 1
ATOM 2348 O O . ASN A 1 280 ? 20.662 4.855 -35.373 1.00 74.69 280 ASN A O 1
ATOM 2352 N N . ARG A 1 281 ? 22.218 5.810 -34.069 1.00 70.12 281 ARG A N 1
ATOM 2353 C CA . ARG A 1 281 ? 23.380 5.354 -34.832 1.00 70.12 281 ARG A CA 1
ATOM 2354 C C . ARG A 1 281 ? 24.160 4.291 -34.084 1.00 70.12 281 ARG A C 1
ATOM 2356 O O . ARG A 1 281 ? 24.770 4.551 -33.048 1.00 70.12 281 ARG A O 1
ATOM 2363 N N . LEU A 1 282 ? 24.256 3.111 -34.680 1.00 69.94 282 LEU A N 1
ATOM 2364 C CA . LEU A 1 282 ? 25.059 2.023 -34.151 1.00 69.94 282 LEU A CA 1
ATOM 2365 C C . LEU A 1 282 ? 26.436 2.011 -34.821 1.00 69.94 282 LEU A C 1
ATOM 2367 O O . LEU A 1 282 ? 26.576 1.636 -35.983 1.00 69.94 282 LEU A O 1
ATOM 2371 N N . ARG A 1 283 ? 27.481 2.409 -34.086 1.00 65.69 283 ARG A N 1
ATOM 2372 C CA . ARG A 1 283 ? 28.874 2.315 -34.554 1.00 65.69 283 ARG A CA 1
ATOM 2373 C C . ARG A 1 283 ? 29.530 1.042 -34.035 1.00 65.69 283 ARG A C 1
ATOM 2375 O O . ARG A 1 283 ? 29.748 0.908 -32.832 1.00 65.69 283 ARG A O 1
ATOM 2382 N N . LEU A 1 284 ? 29.883 0.131 -34.935 1.00 70.38 284 LEU A N 1
ATOM 2383 C CA . LEU A 1 284 ? 30.562 -1.124 -34.616 1.00 70.38 284 LEU A CA 1
ATOM 2384 C C . LEU A 1 284 ? 31.943 -1.160 -35.272 1.00 70.38 284 LEU A C 1
ATOM 2386 O O . LEU A 1 284 ? 32.134 -0.686 -36.387 1.00 70.38 284 LEU A O 1
ATOM 2390 N N . HIS A 1 285 ? 32.918 -1.752 -34.587 1.00 64.56 285 HIS A N 1
ATOM 2391 C CA . HIS A 1 285 ? 34.235 -2.000 -35.180 1.00 64.56 285 HIS A CA 1
ATOM 2392 C C . HIS A 1 285 ? 34.235 -3.218 -36.108 1.00 64.56 285 HIS A C 1
ATOM 2394 O O . HIS A 1 285 ? 34.902 -3.215 -37.135 1.00 64.56 285 HIS A O 1
ATOM 2400 N N . GLU A 1 286 ? 33.490 -4.260 -35.739 1.00 67.69 286 GLU A N 1
ATOM 2401 C CA . GLU A 1 286 ? 33.394 -5.517 -36.478 1.00 67.69 286 GLU A CA 1
ATOM 2402 C C . GLU A 1 286 ? 32.080 -6.221 -36.119 1.00 67.69 286 GLU A C 1
ATOM 2404 O O . GLU A 1 286 ? 31.687 -6.263 -34.942 1.00 67.69 286 GLU A O 1
ATOM 2409 N N . VAL A 1 287 ? 31.426 -6.806 -37.124 1.00 68.75 287 VAL A N 1
ATOM 2410 C CA . VAL A 1 287 ? 30.285 -7.713 -36.943 1.00 68.75 287 VAL A CA 1
ATOM 2411 C C . VAL A 1 287 ? 30.739 -9.121 -37.304 1.00 68.75 287 VAL A C 1
ATOM 2413 O O . VAL A 1 287 ? 31.227 -9.349 -38.407 1.00 68.75 287 VAL A O 1
ATOM 2416 N N . SER A 1 288 ? 30.591 -10.068 -36.378 1.00 64.94 288 SER A N 1
ATOM 2417 C CA . SER A 1 288 ? 30.944 -11.477 -36.576 1.00 64.94 288 SER A CA 1
ATOM 2418 C C . SER A 1 288 ? 29.709 -12.366 -36.446 1.00 64.94 288 SER A C 1
ATOM 2420 O O . SER A 1 288 ? 28.690 -11.939 -35.912 1.00 64.94 288 SER A O 1
ATOM 2422 N N . ARG A 1 289 ? 29.794 -13.617 -36.913 1.00 56.59 289 ARG A N 1
ATOM 2423 C CA . ARG A 1 289 ? 28.662 -14.561 -37.017 1.00 56.59 289 ARG A CA 1
ATOM 2424 C C . ARG A 1 289 ? 27.842 -14.761 -35.730 1.00 56.59 289 ARG A C 1
ATOM 2426 O O . ARG A 1 289 ? 26.686 -15.145 -35.812 1.00 56.59 289 ARG A O 1
ATOM 2433 N N . ASN A 1 290 ? 28.414 -14.482 -34.558 1.00 53.91 290 ASN A N 1
ATOM 2434 C CA . ASN A 1 290 ? 27.742 -14.625 -33.259 1.00 53.91 290 ASN A CA 1
ATOM 2435 C C . ASN A 1 290 ? 26.992 -13.353 -32.815 1.00 53.91 290 ASN A C 1
ATOM 2437 O O . ASN A 1 290 ? 26.524 -13.285 -31.683 1.00 53.91 290 ASN A O 1
ATOM 2441 N N . LYS A 1 291 ? 26.952 -12.318 -33.658 1.00 53.84 291 LYS A N 1
ATOM 2442 C CA . LYS A 1 291 ? 26.363 -11.009 -33.374 1.00 53.84 291 LYS A CA 1
ATOM 2443 C C . LYS A 1 291 ? 25.311 -10.723 -34.441 1.00 53.84 291 LYS A C 1
ATOM 2445 O O . LYS A 1 291 ? 25.646 -10.243 -35.520 1.00 53.84 291 LYS A O 1
ATOM 2450 N N . HIS A 1 292 ? 24.056 -11.043 -34.148 1.00 51.44 292 HIS A N 1
ATOM 2451 C CA . HIS A 1 292 ? 22.935 -10.664 -35.002 1.00 51.44 292 HIS A CA 1
ATOM 2452 C C . HIS A 1 292 ? 22.493 -9.239 -34.653 1.00 51.44 292 HIS A C 1
ATOM 2454 O O . HIS A 1 292 ? 22.263 -8.927 -33.487 1.00 51.44 292 HIS A O 1
ATOM 2460 N N . VAL A 1 293 ? 22.402 -8.376 -35.663 1.00 55.28 293 VAL A N 1
ATOM 2461 C CA . VAL A 1 293 ? 21.718 -7.080 -35.579 1.00 55.28 293 VAL A CA 1
ATOM 2462 C C . VAL A 1 293 ? 20.541 -7.208 -36.539 1.00 55.28 293 VAL A C 1
ATOM 2464 O O . VAL A 1 293 ? 20.731 -7.220 -37.755 1.00 55.28 293 VAL A O 1
ATOM 2467 N N . ILE A 1 294 ? 19.355 -7.437 -35.983 1.00 52.38 294 ILE A N 1
ATOM 2468 C CA . ILE A 1 294 ? 18.101 -7.555 -36.724 1.00 52.38 294 ILE A CA 1
ATOM 2469 C C . ILE A 1 294 ? 17.189 -6.480 -36.147 1.00 52.38 294 ILE A C 1
ATOM 2471 O O . ILE A 1 294 ? 16.846 -6.565 -34.971 1.00 52.38 294 ILE A O 1
ATOM 2475 N N . ASP A 1 295 ? 16.832 -5.486 -36.956 1.00 52.44 295 ASP A N 1
ATOM 2476 C CA . ASP A 1 295 ? 15.649 -4.662 -36.705 1.00 52.44 295 ASP A CA 1
ATOM 2477 C C . ASP A 1 295 ? 14.498 -5.240 -37.538 1.00 52.44 295 ASP A C 1
ATOM 2479 O O . ASP A 1 295 ? 14.673 -5.561 -38.719 1.00 52.44 295 ASP A O 1
ATOM 2483 N N . SER A 1 296 ? 13.353 -5.451 -36.900 1.00 46.72 296 SER A N 1
ATOM 2484 C CA . SER A 1 296 ? 12.157 -6.031 -37.502 1.00 46.72 296 SER A CA 1
ATOM 2485 C C . SER A 1 296 ? 11.036 -4.996 -37.592 1.00 46.72 296 SER A C 1
ATOM 2487 O O . SER A 1 296 ? 10.628 -4.431 -36.582 1.00 46.72 296 SER A O 1
ATOM 2489 N N . ASP A 1 297 ? 10.498 -4.873 -38.808 1.00 43.59 297 ASP A N 1
ATOM 2490 C CA . ASP A 1 297 ? 9.107 -4.550 -39.166 1.00 43.59 297 ASP A CA 1
ATOM 2491 C C . ASP A 1 297 ? 8.541 -3.119 -39.034 1.00 43.59 297 ASP A C 1
ATOM 2493 O O . ASP A 1 297 ? 7.381 -2.942 -39.402 1.00 43.59 297 ASP A O 1
ATOM 2497 N N . ASP A 1 298 ? 9.303 -2.083 -38.662 1.00 46.25 298 ASP A N 1
ATOM 2498 C CA . ASP A 1 298 ? 8.781 -0.697 -38.674 1.00 46.25 298 ASP A CA 1
ATOM 2499 C C . ASP A 1 298 ? 9.490 0.218 -39.691 1.00 46.25 298 ASP A C 1
ATOM 2501 O O . ASP A 1 298 ? 10.647 0.600 -39.530 1.00 46.25 298 ASP A O 1
ATOM 2505 N N . GLU A 1 299 ? 8.753 0.625 -40.733 1.00 46.53 299 GLU A N 1
ATOM 2506 C CA . GLU A 1 299 ? 9.201 1.465 -41.864 1.00 46.53 299 GLU A CA 1
ATOM 2507 C C . GLU A 1 299 ? 9.518 2.940 -41.501 1.00 46.53 299 GLU A C 1
ATOM 2509 O O . GLU A 1 299 ? 9.811 3.739 -42.389 1.00 46.53 299 GLU A O 1
ATOM 2514 N N . GLU A 1 300 ? 9.453 3.338 -40.225 1.00 46.50 300 GLU A N 1
ATOM 2515 C CA . GLU A 1 300 ? 9.615 4.741 -39.785 1.00 46.50 300 GLU A CA 1
ATOM 2516 C C . GLU A 1 300 ? 10.990 5.074 -39.168 1.00 46.50 300 GLU A C 1
ATOM 2518 O O . GLU A 1 300 ? 11.201 6.186 -38.671 1.00 46.50 300 GLU A O 1
ATOM 2523 N N . ASN A 1 301 ? 11.942 4.142 -39.187 1.00 50.56 301 ASN A N 1
ATOM 2524 C CA . ASN A 1 301 ? 13.037 4.145 -38.225 1.00 50.56 301 ASN A CA 1
ATOM 2525 C C . ASN A 1 301 ? 14.438 4.309 -38.851 1.00 50.56 301 ASN A C 1
ATOM 2527 O O . ASN A 1 301 ? 15.106 3.325 -39.150 1.00 50.56 301 ASN A O 1
ATOM 2531 N N . ASN A 1 302 ? 14.912 5.565 -38.922 1.00 54.47 302 ASN A N 1
ATOM 2532 C CA . ASN A 1 302 ? 16.255 5.964 -39.389 1.00 54.47 302 ASN A CA 1
ATOM 2533 C C . ASN A 1 302 ? 17.391 5.388 -38.510 1.00 54.47 302 ASN A C 1
ATOM 2535 O O . ASN A 1 302 ? 18.005 6.127 -37.724 1.00 54.47 302 ASN A O 1
ATOM 2539 N N . ILE A 1 303 ? 17.668 4.086 -38.612 1.00 61.59 303 ILE A N 1
ATOM 2540 C CA . ILE A 1 303 ? 18.798 3.422 -37.953 1.00 61.59 303 ILE A CA 1
ATOM 2541 C C . ILE A 1 303 ? 19.993 3.365 -38.913 1.00 61.59 303 ILE A C 1
ATOM 2543 O O . ILE A 1 303 ? 19.973 2.668 -39.933 1.00 61.59 303 ILE A O 1
ATOM 2547 N N . ASP A 1 304 ? 21.065 4.072 -38.538 1.00 62.75 304 ASP A N 1
ATOM 2548 C CA . ASP A 1 304 ? 22.346 4.046 -39.249 1.00 62.75 304 ASP A CA 1
ATOM 2549 C C . ASP A 1 304 ? 23.297 3.047 -38.573 1.00 62.75 304 ASP A C 1
ATOM 2551 O O . ASP A 1 304 ? 23.810 3.310 -37.479 1.00 62.75 304 ASP A O 1
ATOM 2555 N N . VAL A 1 305 ? 23.613 1.937 -39.240 1.00 69.00 305 VAL A N 1
ATOM 2556 C CA . VAL A 1 305 ? 24.689 1.033 -38.808 1.00 69.00 305 VAL A CA 1
ATOM 2557 C C . VAL A 1 305 ? 25.974 1.405 -39.540 1.00 69.00 305 VAL A C 1
ATOM 2559 O O . VAL A 1 305 ? 26.097 1.243 -40.754 1.00 69.00 305 VAL A O 1
ATOM 2562 N N . ILE A 1 306 ? 26.964 1.885 -38.789 1.00 67.81 306 ILE A N 1
ATOM 2563 C CA . ILE A 1 306 ? 28.292 2.226 -39.301 1.00 67.81 306 ILE A CA 1
ATOM 2564 C C . ILE A 1 306 ? 29.280 1.177 -38.804 1.00 67.81 306 ILE A C 1
ATOM 2566 O O . ILE A 1 306 ? 29.560 1.095 -37.606 1.00 67.81 306 ILE A O 1
ATOM 2570 N N . VAL A 1 307 ? 29.845 0.402 -39.726 1.00 71.88 307 VAL A N 1
ATOM 2571 C CA . VAL A 1 307 ? 30.861 -0.608 -39.431 1.00 71.88 307 VAL A CA 1
ATOM 2572 C C . VAL A 1 307 ? 32.221 -0.140 -39.938 1.00 71.88 307 VAL A C 1
ATOM 2574 O O . VAL A 1 307 ? 32.462 -0.065 -41.145 1.00 71.88 307 VAL A O 1
ATOM 2577 N N . ALA A 1 308 ? 33.113 0.181 -39.002 1.00 62.06 308 ALA A N 1
ATOM 2578 C CA . ALA A 1 308 ? 34.416 0.775 -39.277 1.00 62.06 308 ALA A CA 1
ATOM 2579 C C . ALA A 1 308 ? 35.566 -0.080 -38.715 1.00 62.06 308 ALA A C 1
ATOM 2581 O O . ALA A 1 308 ? 35.912 0.017 -37.532 1.00 62.06 308 ALA A O 1
ATOM 2582 N N . GLN A 1 309 ? 36.201 -0.871 -39.589 1.00 52.53 309 GLN A N 1
ATOM 2583 C CA . GLN A 1 309 ? 37.445 -1.598 -39.308 1.00 52.53 309 GLN A CA 1
ATOM 2584 C C . GLN A 1 309 ? 38.601 -0.954 -40.080 1.00 52.53 309 GLN A C 1
ATOM 2586 O O . GLN A 1 309 ? 38.569 -0.878 -41.305 1.00 52.53 309 GLN A O 1
ATOM 2591 N N . HIS A 1 310 ? 39.627 -0.499 -39.362 1.00 51.88 310 HIS A N 1
ATOM 2592 C CA . HIS A 1 310 ? 40.780 0.198 -39.952 1.00 51.88 310 HIS A CA 1
ATOM 2593 C C . HIS A 1 310 ? 41.961 -0.748 -40.240 1.00 51.88 310 HIS A C 1
ATOM 2595 O O . HIS A 1 310 ? 42.939 -0.352 -40.874 1.00 51.88 310 HIS A O 1
ATOM 2601 N N . ASP A 1 311 ? 41.878 -1.997 -39.774 1.00 54.19 311 ASP A N 1
ATOM 2602 C CA . ASP A 1 311 ? 42.853 -3.048 -40.057 1.00 54.19 311 ASP A CA 1
ATOM 2603 C C . ASP A 1 311 ? 42.535 -3.723 -41.400 1.00 54.19 311 ASP A C 1
ATOM 2605 O O . ASP A 1 311 ? 41.565 -4.465 -41.526 1.00 54.19 311 ASP A O 1
ATOM 2609 N N . VAL A 1 312 ? 43.382 -3.482 -42.404 1.00 56.72 312 VAL A N 1
ATOM 2610 C CA . VAL A 1 312 ? 43.236 -4.010 -43.775 1.00 56.72 312 VAL A CA 1
ATOM 2611 C C . VAL A 1 312 ? 43.358 -5.534 -43.878 1.00 56.72 312 VAL A C 1
ATOM 2613 O O . VAL A 1 312 ? 43.099 -6.089 -44.944 1.00 56.72 312 VAL A O 1
ATOM 2616 N N . THR A 1 313 ? 43.775 -6.212 -42.804 1.00 57.09 313 THR A N 1
ATOM 2617 C CA . THR A 1 313 ? 43.868 -7.679 -42.744 1.00 57.09 313 THR A CA 1
ATOM 2618 C C . THR A 1 313 ? 42.607 -8.346 -42.195 1.00 57.09 313 THR A C 1
ATOM 2620 O O . THR A 1 313 ? 42.527 -9.575 -42.199 1.00 57.09 313 THR A O 1
ATOM 2623 N N . LYS A 1 314 ? 41.625 -7.558 -41.735 1.00 61.22 314 LYS A N 1
ATOM 2624 C CA . LYS A 1 314 ? 40.380 -8.045 -41.135 1.00 61.22 314 LYS A CA 1
ATOM 2625 C C . LYS A 1 314 ? 39.161 -7.547 -41.895 1.00 61.22 314 LYS A C 1
ATOM 2627 O O . LYS A 1 314 ? 39.096 -6.393 -42.319 1.00 61.22 314 LYS A O 1
ATOM 2632 N N . ASP A 1 315 ? 38.162 -8.411 -41.999 1.00 64.62 315 ASP A N 1
ATOM 2633 C CA . ASP A 1 315 ? 36.872 -8.023 -42.550 1.00 64.62 315 ASP A CA 1
ATOM 2634 C C . ASP A 1 315 ? 36.113 -7.134 -41.551 1.00 64.62 315 ASP A C 1
ATOM 2636 O O . ASP A 1 315 ? 36.136 -7.363 -40.343 1.00 64.62 315 ASP A O 1
ATOM 2640 N N . SER A 1 316 ? 35.433 -6.099 -42.054 1.00 78.00 316 SER A N 1
ATOM 2641 C CA . SER A 1 316 ? 34.502 -5.289 -41.247 1.00 78.00 316 SER A CA 1
ATOM 2642 C C . SER A 1 316 ? 33.221 -6.066 -40.954 1.00 78.00 316 SER A C 1
ATOM 2644 O O . SER A 1 316 ? 32.673 -5.999 -39.853 1.00 78.00 316 SER A O 1
ATOM 2646 N N . ILE A 1 317 ? 32.766 -6.826 -41.949 1.00 82.19 317 ILE A N 1
ATOM 2647 C CA . ILE A 1 317 ? 31.664 -7.776 -41.846 1.00 82.19 317 ILE A CA 1
ATOM 2648 C C . ILE A 1 317 ? 32.250 -9.170 -42.041 1.00 82.19 317 ILE A C 1
ATOM 2650 O O . ILE A 1 317 ? 32.702 -9.489 -43.138 1.00 82.19 317 ILE A O 1
ATOM 2654 N N . GLY A 1 318 ? 32.245 -9.987 -40.992 1.00 81.62 318 GLY A N 1
ATOM 2655 C CA . GLY A 1 318 ? 32.796 -11.338 -41.026 1.00 81.62 318 GLY A CA 1
ATOM 2656 C C . GLY A 1 318 ? 32.012 -12.312 -41.912 1.00 81.62 318 GLY A C 1
ATOM 2657 O O . GLY A 1 318 ? 30.903 -12.041 -42.378 1.00 81.62 318 GLY A O 1
ATOM 2658 N N . GLU A 1 319 ? 32.595 -13.492 -42.115 1.00 83.12 319 GLU A N 1
ATOM 2659 C CA . GLU A 1 319 ? 31.983 -14.571 -42.890 1.00 83.12 319 GLU A CA 1
ATOM 2660 C C . GLU A 1 319 ? 30.629 -15.019 -42.307 1.00 83.12 319 GLU A C 1
ATOM 2662 O O . GLU A 1 319 ? 30.490 -15.250 -41.101 1.00 83.12 319 GLU A O 1
ATOM 2667 N N . GLY A 1 320 ? 29.630 -15.175 -43.181 1.00 79.94 320 GLY A N 1
ATOM 2668 C CA . GLY A 1 320 ? 28.308 -15.702 -42.830 1.00 79.94 320 GLY A CA 1
ATOM 2669 C C . GLY A 1 320 ? 27.438 -14.772 -41.978 1.00 79.94 320 GLY A C 1
ATOM 2670 O O . GLY A 1 320 ? 26.451 -15.234 -41.411 1.00 79.94 320 GLY A O 1
ATOM 2671 N N . VAL A 1 321 ? 27.798 -13.491 -41.854 1.00 81.06 321 VAL A N 1
ATOM 2672 C CA . VAL A 1 321 ? 26.994 -12.485 -41.144 1.00 81.06 321 VAL A CA 1
ATOM 2673 C C . VAL A 1 321 ? 25.759 -12.113 -41.959 1.00 81.06 321 VAL A C 1
ATOM 2675 O O . VAL A 1 321 ? 25.876 -11.771 -43.136 1.00 81.06 321 VAL A O 1
ATOM 2678 N N . GLU A 1 322 ? 24.592 -12.115 -41.317 1.00 78.25 322 GLU A N 1
ATOM 2679 C CA . GLU A 1 322 ? 23.369 -11.505 -41.844 1.00 78.25 322 GLU A CA 1
ATOM 2680 C C . GLU A 1 322 ? 23.091 -10.200 -41.088 1.00 78.25 322 GLU A C 1
ATOM 2682 O O . GLU A 1 322 ? 23.028 -10.204 -39.858 1.00 78.25 322 GLU A O 1
ATOM 2687 N N . LEU A 1 323 ? 22.968 -9.090 -41.820 1.00 78.19 323 LEU A N 1
ATOM 2688 C CA . LEU A 1 323 ? 22.732 -7.752 -41.276 1.00 78.19 323 LEU A CA 1
ATOM 2689 C C . LEU A 1 323 ? 21.592 -7.076 -42.043 1.00 78.19 323 LEU A C 1
ATOM 2691 O O . LEU A 1 323 ? 21.657 -6.964 -43.270 1.00 78.19 323 LEU A O 1
ATOM 2695 N N . VAL A 1 324 ? 20.585 -6.604 -41.308 1.00 76.62 324 VAL A N 1
ATOM 2696 C CA . VAL A 1 324 ? 19.418 -5.885 -41.839 1.00 76.62 324 VAL A CA 1
ATOM 2697 C C . VAL A 1 324 ? 19.299 -4.545 -41.108 1.00 76.62 324 VAL A C 1
ATOM 2699 O O . VAL A 1 324 ? 19.285 -4.537 -39.880 1.00 76.62 324 VAL A O 1
ATOM 2702 N N . SER A 1 325 ? 19.271 -3.424 -41.836 1.00 72.19 325 SER A N 1
ATOM 2703 C CA . SER A 1 325 ? 19.121 -2.064 -41.274 1.00 72.19 325 SER A CA 1
ATOM 2704 C C . SER A 1 325 ? 18.692 -1.070 -42.353 1.00 72.19 325 SER A C 1
ATOM 2706 O O . SER A 1 325 ? 19.025 -1.283 -43.511 1.00 72.19 325 SER A O 1
ATOM 2708 N N . GLU A 1 326 ? 18.043 0.049 -42.015 1.00 71.69 326 GLU A N 1
ATOM 2709 C CA . GLU A 1 326 ? 17.662 1.074 -43.008 1.00 71.69 326 GLU A CA 1
ATOM 2710 C C . GLU A 1 326 ? 18.881 1.631 -43.768 1.00 71.69 326 GLU A C 1
ATOM 2712 O O . GLU A 1 326 ? 18.902 1.610 -45.003 1.00 71.69 326 GLU A O 1
ATOM 2717 N N . CYS A 1 327 ? 19.927 2.037 -43.045 1.00 77.56 327 CYS A N 1
ATOM 2718 C CA . CYS A 1 327 ? 21.178 2.525 -43.618 1.00 77.56 327 CYS A CA 1
ATOM 2719 C C . CYS A 1 327 ? 22.366 1.678 -43.139 1.00 77.56 327 CYS A C 1
ATOM 2721 O O . CYS A 1 327 ? 22.602 1.540 -41.936 1.00 77.56 327 CYS A O 1
ATOM 2723 N N . ILE A 1 328 ? 23.159 1.144 -44.071 1.00 85.25 328 ILE A N 1
ATOM 2724 C CA . ILE A 1 328 ? 24.386 0.390 -43.772 1.00 85.25 328 ILE A CA 1
ATOM 2725 C C . ILE A 1 328 ? 25.589 1.095 -44.405 1.00 85.25 328 ILE A C 1
ATOM 2727 O O . ILE A 1 328 ? 25.686 1.201 -45.629 1.00 85.25 328 ILE A O 1
ATOM 2731 N N . HIS A 1 329 ? 26.551 1.505 -43.575 1.00 86.44 329 HIS A N 1
ATOM 2732 C CA . HIS A 1 329 ? 27.837 2.053 -44.009 1.00 86.44 329 HIS A CA 1
ATOM 2733 C C . HIS A 1 329 ? 28.991 1.138 -43.592 1.00 86.44 329 HIS A C 1
ATOM 2735 O O . HIS A 1 329 ? 29.221 0.930 -42.402 1.00 86.44 329 HIS A O 1
ATOM 2741 N N . VAL A 1 330 ? 29.752 0.622 -44.555 1.00 87.81 330 VAL A N 1
ATOM 2742 C CA . VAL A 1 330 ? 30.892 -0.274 -44.315 1.00 87.81 330 VAL A CA 1
ATOM 2743 C C . VAL A 1 330 ? 32.173 0.386 -44.811 1.00 87.81 330 VAL A C 1
ATOM 2745 O O . VAL A 1 330 ? 32.347 0.595 -46.013 1.00 87.81 330 VAL A O 1
ATOM 2748 N N . GLU A 1 331 ? 33.103 0.691 -43.905 1.00 84.44 331 GLU A N 1
ATOM 2749 C CA . GLU A 1 331 ? 34.381 1.305 -44.291 1.00 84.44 331 GLU A CA 1
ATOM 2750 C C . GLU A 1 331 ? 35.399 0.292 -44.844 1.00 84.44 331 GLU A C 1
ATOM 2752 O O . GLU A 1 331 ? 36.233 0.665 -45.669 1.00 84.44 331 GLU A O 1
ATOM 2757 N N . GLY A 1 332 ? 35.315 -0.985 -44.449 1.00 84.88 332 GLY A N 1
ATOM 2758 C CA . GLY A 1 332 ? 36.238 -2.047 -44.873 1.00 84.88 332 GLY A CA 1
ATOM 2759 C C . GLY A 1 332 ? 35.587 -3.185 -45.670 1.00 84.88 332 GLY A C 1
ATOM 2760 O O . GLY A 1 332 ? 34.637 -2.979 -46.427 1.00 84.88 332 GLY A O 1
ATOM 2761 N N . PHE A 1 333 ? 36.159 -4.389 -45.577 1.00 88.38 333 PHE A N 1
ATOM 2762 C CA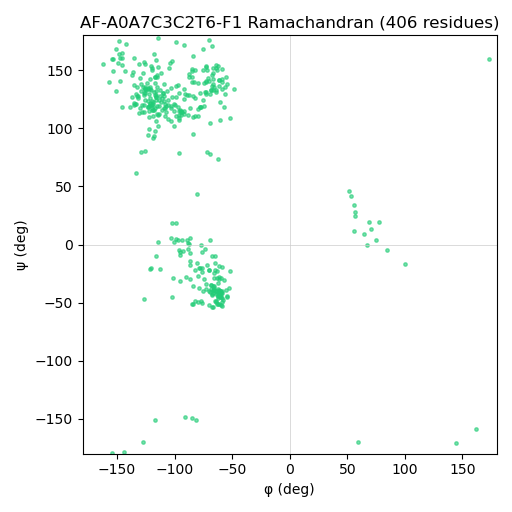 . PHE A 1 333 ? 35.780 -5.534 -46.414 1.00 88.38 333 PHE A CA 1
ATOM 2763 C C . PHE A 1 333 ? 34.546 -6.287 -45.900 1.00 88.38 333 PHE A C 1
ATOM 2765 O O . PHE A 1 333 ? 34.278 -6.333 -44.696 1.00 88.38 333 PHE A O 1
ATOM 2772 N N . VAL A 1 334 ? 33.808 -6.881 -46.839 1.00 90.50 334 VAL A N 1
ATOM 2773 C CA . VAL A 1 334 ? 32.648 -7.741 -46.582 1.00 90.50 334 VAL A CA 1
ATOM 2774 C C . VAL A 1 334 ? 33.025 -9.186 -46.904 1.00 90.50 334 VAL A C 1
ATOM 2776 O O . VAL A 1 334 ? 33.342 -9.487 -48.058 1.00 90.50 334 VAL A O 1
ATOM 2779 N N . GLY A 1 335 ? 32.990 -10.051 -45.890 1.00 88.56 335 GLY A N 1
ATOM 2780 C CA . GLY A 1 335 ? 33.436 -11.442 -45.934 1.00 88.56 335 GLY A CA 1
ATOM 2781 C C . GLY A 1 335 ? 32.556 -12.382 -46.765 1.00 88.56 335 GLY A C 1
ATOM 2782 O O . GLY A 1 335 ? 31.515 -12.013 -47.314 1.00 88.56 335 GLY A O 1
ATOM 2783 N N . ALA A 1 336 ? 32.993 -13.635 -46.890 1.00 89.31 336 ALA A N 1
ATOM 2784 C CA . ALA A 1 336 ? 32.283 -14.658 -47.656 1.00 89.31 336 ALA A CA 1
ATOM 2785 C C . ALA A 1 336 ? 30.907 -14.985 -47.050 1.00 89.31 336 ALA A C 1
ATOM 2787 O O . ALA A 1 336 ? 30.694 -14.858 -45.848 1.00 89.31 336 ALA A O 1
ATOM 2788 N N . HIS A 1 337 ? 29.955 -15.412 -47.884 1.00 90.62 337 HIS A N 1
ATOM 2789 C CA . HIS A 1 337 ? 28.623 -15.863 -47.453 1.00 90.62 337 HIS A CA 1
ATOM 2790 C C . HIS A 1 337 ? 27.802 -14.870 -46.608 1.00 90.62 337 HIS A C 1
ATOM 2792 O O . HIS A 1 337 ? 26.771 -15.256 -46.062 1.00 90.62 337 HIS A O 1
ATOM 2798 N N . SER A 1 338 ? 28.212 -13.605 -46.502 1.00 89.69 338 SER A N 1
ATOM 2799 C CA . SER A 1 338 ? 27.458 -12.592 -45.768 1.00 89.69 338 SER A CA 1
ATOM 2800 C C . SER A 1 338 ? 26.224 -12.141 -46.556 1.00 89.69 338 SER A C 1
ATOM 2802 O O . SER A 1 338 ? 26.250 -12.087 -47.793 1.00 89.69 338 SER A O 1
ATOM 2804 N N . LYS A 1 339 ? 25.167 -11.739 -45.849 1.00 90.81 339 LYS A N 1
ATOM 2805 C CA . LYS A 1 339 ? 23.951 -11.145 -46.411 1.00 90.81 339 LYS A CA 1
ATOM 2806 C C . LYS A 1 339 ? 23.718 -9.762 -45.799 1.00 90.81 339 LYS A C 1
ATOM 2808 O O . LYS A 1 339 ? 23.538 -9.658 -44.594 1.00 90.81 339 LYS A O 1
ATOM 2813 N N . LEU A 1 340 ? 23.698 -8.717 -46.624 1.00 90.06 340 LEU A N 1
ATOM 2814 C CA . LEU A 1 340 ? 23.361 -7.352 -46.197 1.00 90.06 340 LEU A CA 1
ATOM 2815 C C . LEU A 1 340 ? 22.037 -6.921 -46.835 1.00 90.06 340 LEU A C 1
ATOM 2817 O O . LEU A 1 340 ? 21.870 -7.112 -48.041 1.00 90.06 340 LEU A O 1
ATOM 2821 N N . GLU A 1 341 ? 21.122 -6.346 -46.059 1.00 87.06 341 GLU A N 1
ATOM 2822 C CA . GLU A 1 341 ? 19.811 -5.873 -46.521 1.00 87.06 341 GLU A CA 1
ATOM 2823 C C . GLU A 1 341 ? 19.519 -4.465 -45.976 1.00 87.06 341 GLU A C 1
ATOM 2825 O O . GLU A 1 341 ? 19.540 -4.271 -44.762 1.00 87.06 341 GLU A O 1
ATOM 2830 N N . ALA A 1 342 ? 19.308 -3.482 -46.863 1.00 85.62 342 ALA A N 1
ATOM 2831 C CA . ALA A 1 342 ? 19.110 -2.081 -46.471 1.00 85.62 342 ALA A CA 1
ATOM 2832 C C . ALA A 1 342 ? 18.235 -1.246 -47.419 1.00 85.62 342 ALA A C 1
ATOM 2834 O O . ALA A 1 342 ? 17.957 -1.644 -48.546 1.00 85.62 342 ALA A O 1
ATOM 2835 N N . LEU A 1 343 ? 17.825 -0.045 -47.010 1.00 83.38 343 LEU A N 1
ATOM 2836 C CA . LEU A 1 343 ? 17.338 0.967 -47.954 1.00 83.38 343 LEU A CA 1
ATOM 2837 C C . LEU A 1 343 ? 18.524 1.665 -48.628 1.00 83.38 343 LEU A C 1
ATOM 2839 O O . LEU A 1 343 ? 18.586 1.692 -49.861 1.00 83.38 343 LEU A O 1
ATOM 2843 N N . GLU A 1 344 ? 19.497 2.134 -47.848 1.00 87.06 344 GLU A N 1
ATOM 2844 C CA . GLU A 1 344 ? 20.742 2.735 -48.336 1.00 87.06 344 GLU A CA 1
ATOM 2845 C C . GLU A 1 344 ? 21.962 1.900 -47.921 1.00 87.06 344 GLU A C 1
ATOM 2847 O O . GLU A 1 344 ? 22.194 1.637 -46.742 1.00 87.06 344 GLU A O 1
ATOM 2852 N N . LEU A 1 345 ? 22.770 1.486 -48.899 1.00 92.62 345 LEU A N 1
ATOM 2853 C CA . LEU A 1 345 ? 23.980 0.693 -48.682 1.00 92.62 345 LEU A CA 1
ATOM 2854 C C . LEU A 1 345 ? 25.204 1.421 -49.242 1.00 92.62 345 LEU A C 1
ATOM 2856 O O . LEU A 1 345 ? 25.266 1.666 -50.443 1.00 92.62 345 LEU A O 1
ATOM 2860 N N . ASP A 1 346 ? 26.206 1.704 -48.411 1.00 94.25 346 ASP A N 1
ATOM 2861 C CA . ASP A 1 346 ? 27.490 2.277 -48.836 1.00 94.25 346 ASP A CA 1
ATOM 2862 C C . ASP A 1 346 ? 28.660 1.422 -48.334 1.00 94.25 346 ASP A C 1
ATOM 2864 O O . ASP A 1 346 ? 28.904 1.310 -47.135 1.00 94.25 346 ASP A O 1
ATOM 2868 N N . ILE A 1 347 ? 29.392 0.804 -49.259 1.00 93.75 347 ILE A N 1
ATOM 2869 C CA . ILE A 1 347 ? 30.543 -0.058 -48.982 1.00 93.75 347 ILE A CA 1
ATOM 2870 C C . ILE A 1 347 ? 31.783 0.592 -49.594 1.00 93.75 347 ILE A C 1
ATOM 2872 O O . ILE A 1 347 ? 31.997 0.531 -50.807 1.00 93.75 347 ILE A O 1
ATOM 2876 N N . LYS A 1 348 ? 32.649 1.164 -48.755 1.00 91.94 348 LYS A N 1
ATOM 2877 C CA . LYS A 1 348 ? 33.923 1.767 -49.180 1.00 91.94 348 LYS A CA 1
ATOM 2878 C C . LYS A 1 348 ? 35.025 0.736 -49.437 1.00 91.94 348 LYS A C 1
ATOM 2880 O O . LYS A 1 348 ? 35.989 1.045 -50.138 1.00 91.94 348 LYS A O 1
ATOM 2885 N N . GLY A 1 349 ? 34.902 -0.476 -48.897 1.00 89.19 349 GLY A N 1
ATOM 2886 C CA . GLY A 1 349 ? 35.831 -1.574 -49.155 1.00 89.19 349 GLY A CA 1
ATOM 2887 C C . GLY A 1 349 ? 35.430 -2.450 -50.345 1.00 89.19 349 GLY A C 1
ATOM 2888 O O . GLY A 1 349 ? 34.843 -1.995 -51.328 1.00 89.19 349 GLY A O 1
ATOM 2889 N N . ALA A 1 350 ? 35.777 -3.735 -50.265 1.00 91.38 350 ALA A N 1
ATOM 2890 C CA . ALA A 1 350 ? 35.435 -4.727 -51.279 1.00 91.38 350 ALA A CA 1
ATOM 2891 C C . ALA A 1 350 ? 34.495 -5.804 -50.744 1.00 91.38 350 ALA A C 1
ATOM 2893 O O . ALA A 1 350 ? 34.612 -6.232 -49.599 1.00 91.38 350 ALA A O 1
ATOM 2894 N N . THR A 1 351 ? 33.615 -6.278 -51.618 1.00 95.00 351 THR A N 1
ATOM 2895 C CA . THR A 1 351 ? 32.761 -7.442 -51.347 1.00 95.00 351 THR A CA 1
ATOM 2896 C C . THR A 1 351 ? 33.470 -8.742 -51.720 1.00 95.00 351 THR A C 1
ATOM 2898 O O . THR A 1 351 ? 34.204 -8.784 -52.711 1.00 95.00 351 THR A O 1
ATOM 2901 N N . HIS A 1 352 ? 33.253 -9.811 -50.950 1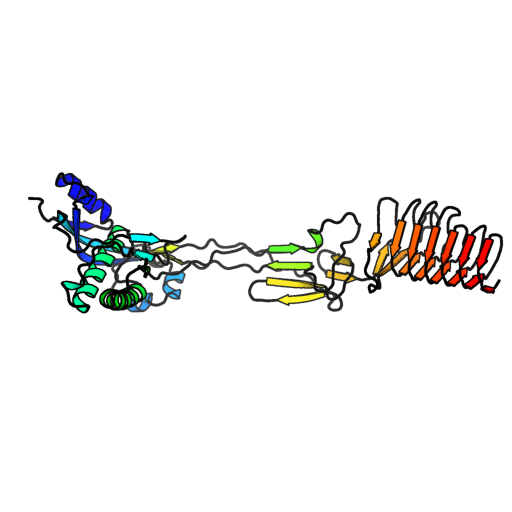.00 95.25 352 HIS A N 1
ATOM 2902 C CA . HIS A 1 352 ? 33.651 -11.166 -51.333 1.00 95.25 352 HIS A CA 1
ATOM 2903 C C . HIS A 1 352 ? 32.745 -11.713 -52.447 1.00 95.25 352 HIS A C 1
ATOM 2905 O O . HIS A 1 352 ? 31.570 -11.348 -52.531 1.00 95.25 352 HIS A O 1
ATOM 2911 N N . GLN A 1 353 ? 33.259 -12.629 -53.272 1.00 94.31 353 GLN A N 1
ATOM 2912 C CA . GLN A 1 353 ? 32.522 -13.206 -54.409 1.00 94.31 353 GLN A CA 1
ATOM 2913 C C . GLN A 1 353 ? 31.251 -13.974 -54.000 1.00 94.31 353 GLN A C 1
ATOM 2915 O O . GLN A 1 353 ? 30.263 -13.994 -54.725 1.00 94.31 353 GLN A O 1
ATOM 2920 N N . ASP A 1 354 ? 31.260 -14.552 -52.798 1.00 94.69 354 ASP A N 1
ATOM 2921 C CA . ASP A 1 354 ? 30.149 -15.340 -52.249 1.00 94.69 354 ASP A CA 1
ATOM 2922 C C . ASP A 1 354 ? 29.173 -14.520 -51.386 1.00 94.69 354 ASP A C 1
ATOM 2924 O O . ASP A 1 354 ? 28.256 -15.080 -50.781 1.00 94.69 354 ASP A O 1
ATOM 2928 N N . SER A 1 355 ? 29.377 -13.204 -51.288 1.00 95.38 355 SER A N 1
ATOM 2929 C CA . SER A 1 355 ? 28.527 -12.308 -50.496 1.00 95.38 355 SER A CA 1
ATOM 2930 C C . SER A 1 355 ? 27.296 -11.843 -51.288 1.00 95.38 355 SER A C 1
ATOM 2932 O O . SER A 1 355 ? 27.329 -11.747 -52.521 1.00 95.38 355 SER A O 1
ATOM 2934 N N . LYS A 1 356 ? 26.196 -11.555 -50.584 1.00 96.50 356 LYS A N 1
ATOM 2935 C CA . LYS A 1 356 ? 24.928 -11.091 -51.168 1.00 96.50 356 LYS A CA 1
ATOM 2936 C C . LYS A 1 356 ? 24.485 -9.778 -50.534 1.00 96.50 356 LYS A C 1
ATOM 2938 O O . LYS A 1 356 ? 24.467 -9.647 -49.312 1.00 96.50 356 LYS A O 1
ATOM 2943 N N . GLN A 1 357 ? 24.089 -8.823 -51.362 1.00 96.75 357 GLN A N 1
ATOM 2944 C CA . GLN A 1 357 ? 23.608 -7.516 -50.933 1.00 96.75 357 GLN A CA 1
ATOM 2945 C C . GLN A 1 357 ? 22.252 -7.209 -51.571 1.00 96.75 357 GLN A C 1
ATOM 2947 O O . GLN A 1 357 ? 22.061 -7.419 -52.771 1.00 96.75 357 GLN A O 1
ATOM 2952 N N . TYR A 1 358 ? 21.333 -6.688 -50.766 1.00 94.31 358 TYR A N 1
ATOM 2953 C CA . TYR A 1 358 ? 20.000 -6.253 -51.163 1.00 94.31 358 TYR A CA 1
ATOM 2954 C C . TYR A 1 358 ? 19.829 -4.812 -50.689 1.00 94.31 358 TYR A C 1
ATOM 2956 O O . TYR A 1 358 ? 19.963 -4.548 -49.499 1.00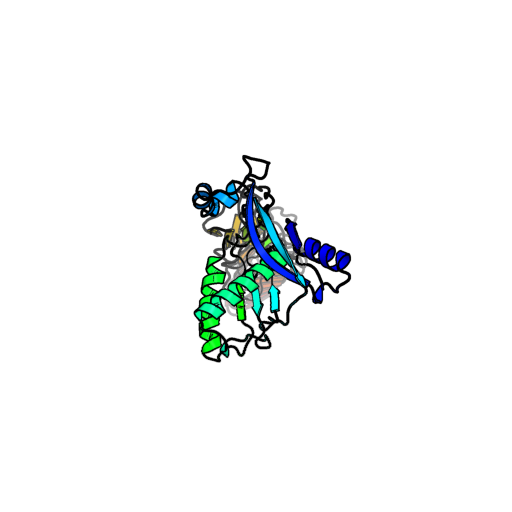 94.31 358 TYR A O 1
ATOM 2964 N N . ALA A 1 359 ? 19.591 -3.872 -51.602 1.00 93.94 359 ALA A N 1
ATOM 2965 C CA . ALA A 1 359 ? 19.375 -2.482 -51.212 1.00 93.94 359 ALA A CA 1
ATOM 2966 C C . ALA A 1 359 ? 18.378 -1.751 -52.107 1.00 93.94 359 ALA A C 1
ATOM 2968 O O . ALA A 1 359 ? 18.182 -2.153 -53.248 1.00 93.94 359 ALA A O 1
ATOM 2969 N N . LYS A 1 360 ? 17.780 -0.638 -51.673 1.00 91.75 360 LYS A N 1
ATOM 2970 C CA . LYS A 1 360 ? 17.100 0.261 -52.625 1.00 91.75 360 LYS A CA 1
ATOM 2971 C C . LYS A 1 360 ? 18.140 1.071 -53.402 1.00 91.75 360 LYS A C 1
ATOM 2973 O O . LYS A 1 360 ? 18.148 1.031 -54.633 1.00 91.75 360 LYS A O 1
ATOM 2978 N N . PHE A 1 361 ? 19.073 1.700 -52.695 1.00 95.06 361 PHE A N 1
ATOM 2979 C CA . PHE A 1 361 ? 20.189 2.463 -53.251 1.00 95.06 361 PHE A CA 1
ATOM 2980 C C . PHE A 1 361 ? 21.513 1.884 -52.751 1.00 95.06 361 PHE A C 1
ATOM 2982 O O . PHE A 1 361 ? 21.683 1.681 -51.552 1.00 95.06 361 PHE A O 1
ATOM 2989 N N . ALA A 1 362 ? 22.451 1.609 -53.657 1.00 96.56 362 ALA A N 1
ATOM 2990 C CA . ALA A 1 362 ? 23.736 1.011 -53.310 1.00 96.56 362 ALA A CA 1
ATOM 2991 C C . ALA A 1 362 ? 24.916 1.786 -53.904 1.00 96.56 362 ALA A C 1
ATOM 2993 O O . ALA A 1 362 ? 24.955 2.056 -55.104 1.00 96.56 362 ALA A O 1
ATOM 2994 N N . LYS A 1 363 ? 25.924 2.064 -53.079 1.00 97.38 363 LYS A N 1
ATOM 2995 C CA . LYS A 1 363 ? 27.246 2.537 -53.476 1.00 97.38 363 LYS A CA 1
ATOM 2996 C C . LYS A 1 363 ? 28.289 1.517 -53.030 1.00 97.38 363 LYS A C 1
ATOM 2998 O O . LYS A 1 363 ? 28.361 1.175 -51.856 1.00 97.38 363 LYS A O 1
ATOM 3003 N N . VAL A 1 364 ? 29.087 0.995 -53.956 1.00 96.25 364 VAL A N 1
ATOM 3004 C CA . VAL A 1 364 ? 30.086 -0.043 -53.653 1.00 96.25 364 VAL A CA 1
ATOM 3005 C C . VAL A 1 364 ? 31.403 0.299 -54.331 1.00 96.25 364 VAL A C 1
ATOM 3007 O O . VAL A 1 364 ? 31.467 0.398 -55.551 1.00 96.25 364 VAL A O 1
ATOM 3010 N N . ASN A 1 365 ? 32.481 0.440 -53.565 1.00 95.81 365 ASN A N 1
ATOM 3011 C CA . ASN A 1 365 ? 33.790 0.763 -54.124 1.00 95.81 365 ASN A CA 1
ATOM 3012 C C . ASN A 1 365 ? 34.327 -0.385 -54.992 1.00 95.81 365 ASN A C 1
ATOM 3014 O O . ASN A 1 365 ? 34.623 -0.166 -56.160 1.00 95.81 365 ASN A O 1
ATOM 3018 N N . ARG A 1 366 ? 34.394 -1.624 -54.475 1.00 95.31 366 ARG A N 1
ATOM 3019 C CA . ARG A 1 366 ? 34.816 -2.795 -55.269 1.00 95.31 366 ARG A CA 1
ATOM 3020 C C . ARG A 1 366 ? 33.856 -3.976 -55.140 1.00 95.31 366 ARG A C 1
ATOM 3022 O O . ARG A 1 366 ? 33.748 -4.600 -54.079 1.00 95.31 366 ARG A O 1
ATOM 3029 N N . HIS A 1 367 ? 33.176 -4.317 -56.229 1.00 97.25 367 HIS A N 1
ATOM 3030 C CA . HIS A 1 367 ? 32.131 -5.337 -56.220 1.00 97.25 367 HIS A CA 1
ATOM 3031 C C . HIS A 1 367 ? 32.571 -6.663 -56.864 1.00 97.25 367 HIS A C 1
ATOM 3033 O O . HIS A 1 367 ? 32.904 -6.695 -58.049 1.00 97.25 367 HIS A O 1
ATOM 3039 N N . LYS A 1 368 ? 32.540 -7.755 -56.086 1.00 96.56 368 LYS A N 1
ATOM 3040 C CA . LYS A 1 368 ? 32.803 -9.138 -56.537 1.00 96.56 368 LYS A CA 1
ATOM 3041 C C . LYS A 1 368 ? 31.629 -10.090 -56.298 1.00 96.56 368 LYS A C 1
ATOM 3043 O O . LYS A 1 368 ? 31.593 -11.151 -56.909 1.00 96.56 368 LYS A O 1
ATOM 3048 N N . GLY A 1 369 ? 30.717 -9.736 -55.388 1.00 95.94 369 GLY A N 1
ATOM 3049 C CA . GLY A 1 369 ? 29.597 -10.573 -54.951 1.00 95.94 369 GLY A CA 1
ATOM 3050 C C . GLY A 1 369 ? 28.354 -10.479 -55.837 1.00 95.94 369 GLY A C 1
ATOM 3051 O O . GLY A 1 369 ? 28.443 -10.257 -57.044 1.00 95.94 369 GLY A O 1
ATOM 3052 N N . THR A 1 370 ? 27.179 -10.650 -55.225 1.00 97.69 370 THR A N 1
ATOM 3053 C CA . THR A 1 370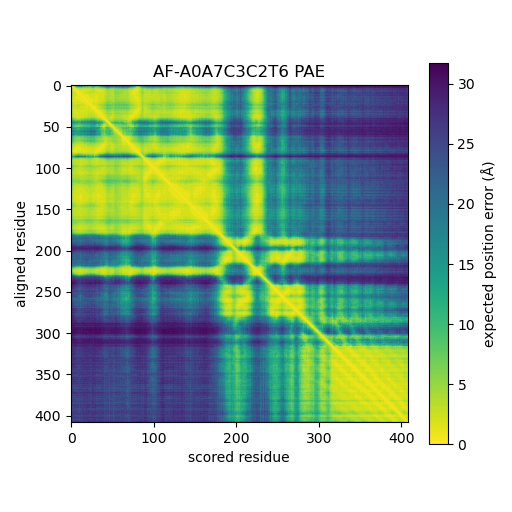 ? 25.876 -10.431 -55.875 1.00 97.69 370 THR A CA 1
ATOM 3054 C C . THR A 1 370 ? 25.144 -9.247 -55.247 1.00 97.69 370 THR A C 1
ATOM 3056 O O . THR A 1 370 ? 24.772 -9.315 -54.077 1.00 97.69 370 THR A O 1
ATOM 3059 N N . LEU A 1 371 ? 24.856 -8.211 -56.034 1.00 97.56 371 LEU A N 1
ATOM 3060 C CA . LEU A 1 371 ? 24.073 -7.043 -55.624 1.00 97.56 371 LEU A CA 1
ATOM 3061 C C . LEU A 1 371 ? 22.703 -7.034 -56.311 1.00 97.56 371 LEU A C 1
ATOM 3063 O O . LEU A 1 371 ? 22.610 -7.164 -57.533 1.00 97.56 371 LEU A O 1
ATOM 3067 N N . ARG A 1 372 ? 21.634 -6.841 -55.536 1.00 97.44 372 ARG A N 1
ATOM 3068 C CA . ARG A 1 372 ? 20.284 -6.562 -56.042 1.00 97.44 372 ARG A CA 1
ATOM 3069 C C . ARG A 1 372 ? 19.798 -5.217 -55.520 1.00 97.44 372 ARG A C 1
ATOM 3071 O O . ARG A 1 372 ? 19.688 -5.059 -54.306 1.00 97.44 372 ARG A O 1
ATOM 3078 N N . CYS A 1 373 ? 19.485 -4.273 -56.405 1.00 96.06 373 CYS A N 1
ATOM 3079 C CA . CYS A 1 373 ? 18.978 -2.968 -55.979 1.00 96.06 373 CYS A CA 1
ATOM 3080 C C . CYS A 1 373 ? 18.105 -2.227 -56.999 1.00 96.06 373 CYS A C 1
ATOM 3082 O O . CYS A 1 373 ? 17.824 -2.741 -58.076 1.00 96.06 373 CYS A O 1
ATOM 3084 N N . HIS A 1 374 ? 17.627 -1.024 -56.665 1.00 94.06 374 HIS A N 1
ATOM 3085 C CA . HIS A 1 374 ? 17.008 -0.133 -57.650 1.00 94.06 374 HIS A CA 1
ATOM 3086 C C . HIS A 1 374 ? 18.078 0.677 -58.398 1.00 94.06 374 HIS A C 1
ATOM 3088 O O . HIS A 1 374 ? 18.115 0.635 -59.630 1.00 94.06 374 HIS A O 1
ATOM 3094 N N . GLU A 1 375 ? 18.984 1.334 -57.670 1.00 96.44 375 GLU A N 1
ATOM 3095 C CA . GLU A 1 375 ? 20.111 2.100 -58.227 1.00 96.44 375 GLU A CA 1
ATOM 3096 C C . GLU A 1 375 ? 21.446 1.636 -57.624 1.00 96.44 375 GLU A C 1
ATOM 3098 O O . GLU A 1 375 ? 21.557 1.472 -56.405 1.00 96.44 375 GLU A O 1
ATOM 3103 N N . ALA A 1 376 ? 22.456 1.425 -58.471 1.00 96.75 376 ALA A N 1
ATOM 3104 C CA . ALA A 1 376 ? 23.817 1.067 -58.072 1.00 96.75 376 ALA A CA 1
ATOM 3105 C C . ALA A 1 376 ? 24.848 2.066 -58.613 1.00 96.75 376 ALA A C 1
ATOM 3107 O O . ALA A 1 376 ? 24.851 2.358 -59.807 1.00 96.75 376 ALA A O 1
ATOM 3108 N N . LYS A 1 377 ? 25.776 2.500 -57.755 1.00 97.44 377 LYS A N 1
ATOM 3109 C CA . LYS A 1 377 ? 27.012 3.208 -58.119 1.00 97.44 377 LYS A CA 1
ATOM 3110 C C . LYS A 1 377 ? 28.213 2.371 -57.707 1.00 97.44 377 LYS A C 1
ATOM 3112 O O . LYS A 1 377 ? 28.391 2.096 -56.519 1.00 97.44 377 LYS A O 1
ATOM 3117 N N . ILE A 1 378 ? 29.019 1.940 -58.667 1.00 97.12 378 ILE A N 1
ATOM 3118 C CA . ILE A 1 378 ? 30.114 0.996 -58.440 1.00 97.12 378 ILE A CA 1
ATOM 3119 C C . ILE A 1 378 ? 31.432 1.616 -58.900 1.00 97.12 378 ILE A C 1
ATOM 3121 O O . ILE A 1 378 ? 31.567 1.967 -60.063 1.00 97.12 378 ILE A O 1
ATOM 3125 N N . GLY A 1 379 ? 32.427 1.704 -58.015 1.00 96.00 379 GLY A N 1
ATOM 3126 C CA . GLY A 1 379 ? 33.763 2.184 -58.394 1.00 96.00 379 GLY A CA 1
ATOM 3127 C C . GLY A 1 379 ? 34.474 1.200 -59.332 1.00 96.00 379 GLY A C 1
ATOM 3128 O O . GLY A 1 379 ? 34.876 1.540 -60.438 1.00 96.00 379 GLY A O 1
ATOM 3129 N N . LEU A 1 380 ? 34.581 -0.064 -58.919 1.00 95.94 380 LEU A N 1
ATOM 3130 C CA . LEU A 1 380 ? 35.208 -1.143 -59.682 1.00 95.94 380 LEU A CA 1
ATOM 3131 C C . LEU A 1 380 ? 34.365 -2.422 -59.640 1.00 95.94 380 LEU A C 1
ATOM 3133 O O . LEU A 1 380 ? 34.174 -3.014 -58.572 1.00 95.94 380 LEU A O 1
ATOM 3137 N N . LEU A 1 381 ? 33.923 -2.901 -60.804 1.00 96.06 381 LEU A N 1
ATOM 3138 C CA . LEU A 1 381 ? 33.277 -4.210 -60.945 1.00 96.06 381 LEU A CA 1
ATOM 3139 C C . LEU A 1 381 ? 34.317 -5.286 -61.318 1.00 96.06 381 LEU A C 1
ATOM 3141 O O . LEU A 1 381 ? 34.917 -5.242 -62.396 1.00 96.06 381 LEU A O 1
ATOM 3145 N N . GLU A 1 382 ? 34.542 -6.240 -60.405 1.00 93.69 382 GLU A N 1
ATOM 3146 C CA . GLU A 1 382 ? 35.574 -7.288 -60.482 1.00 93.69 382 GLU A CA 1
ATOM 3147 C C . GLU A 1 382 ? 34.960 -8.682 -60.233 1.00 93.69 382 GLU A C 1
ATOM 3149 O O . GLU A 1 382 ? 35.035 -9.247 -59.145 1.00 93.69 382 GLU A O 1
ATOM 3154 N N . GLY A 1 383 ? 34.326 -9.248 -61.257 1.00 91.44 383 GLY A N 1
ATOM 3155 C CA . GLY A 1 383 ? 33.738 -10.593 -61.252 1.00 91.44 383 GLY A CA 1
ATOM 3156 C C . GLY A 1 383 ? 32.325 -10.688 -60.667 1.00 91.44 383 GLY A C 1
ATOM 3157 O O . GLY A 1 383 ? 31.722 -11.757 -60.746 1.00 91.44 383 GLY A O 1
ATOM 3158 N N . GLY A 1 384 ? 31.784 -9.587 -60.136 1.00 95.25 384 GLY A N 1
ATOM 3159 C CA . GLY A 1 384 ? 30.470 -9.550 -59.490 1.00 95.25 384 GLY A CA 1
ATOM 3160 C C . GLY A 1 384 ? 29.267 -9.595 -60.432 1.00 95.25 384 GLY A C 1
ATOM 3161 O O . GLY A 1 384 ? 29.381 -9.432 -61.653 1.00 95.25 384 GLY A O 1
ATOM 3162 N N . VAL A 1 385 ? 28.092 -9.807 -59.838 1.00 97.50 385 VAL A N 1
ATOM 3163 C CA . VAL A 1 385 ? 26.793 -9.863 -60.518 1.00 97.50 385 VAL A CA 1
ATOM 3164 C C . VAL A 1 385 ? 25.855 -8.803 -59.948 1.00 97.50 385 VAL A C 1
ATOM 3166 O O . VAL A 1 385 ? 25.522 -8.834 -58.767 1.00 97.50 385 VAL A O 1
ATOM 3169 N N . VAL A 1 386 ? 25.375 -7.899 -60.799 1.00 97.38 386 VAL A N 1
ATOM 3170 C CA . VAL A 1 386 ? 24.486 -6.798 -60.406 1.00 97.38 386 VAL A CA 1
ATOM 3171 C C . VAL A 1 386 ? 23.131 -6.963 -61.082 1.00 97.38 386 VAL A C 1
ATOM 3173 O O . VAL A 1 386 ? 23.058 -7.074 -62.305 1.00 97.38 386 VAL A O 1
ATOM 3176 N N . HIS A 1 387 ? 22.057 -6.949 -60.299 1.00 97.31 387 HIS A N 1
ATOM 3177 C CA . HIS A 1 387 ? 20.681 -6.851 -60.781 1.00 97.31 387 HIS A CA 1
ATOM 3178 C C . HIS A 1 387 ? 20.089 -5.523 -60.311 1.00 97.31 387 HIS A C 1
ATOM 3180 O O . HIS A 1 387 ? 19.874 -5.356 -59.110 1.00 97.31 387 HIS A O 1
ATOM 3186 N N . ALA A 1 388 ? 19.822 -4.588 -61.224 1.00 96.38 388 ALA A N 1
ATOM 3187 C CA . ALA A 1 388 ? 19.266 -3.294 -60.837 1.00 96.38 388 ALA A CA 1
ATOM 3188 C C . ALA A 1 388 ? 18.343 -2.666 -61.881 1.00 96.38 388 ALA A C 1
ATOM 3190 O O . ALA A 1 388 ? 18.167 -3.197 -62.970 1.00 96.38 388 ALA A O 1
ATOM 3191 N N . THR A 1 389 ? 17.727 -1.530 -61.553 1.00 95.31 389 THR A N 1
ATOM 3192 C CA . THR A 1 389 ? 17.058 -0.698 -62.568 1.00 95.31 389 THR A CA 1
ATOM 3193 C C . THR A 1 389 ? 18.088 0.188 -63.265 1.00 95.31 389 THR A C 1
ATOM 3195 O O . THR A 1 389 ? 18.155 0.177 -64.492 1.00 95.31 389 THR A O 1
ATOM 3198 N N . LYS A 1 390 ? 18.935 0.873 -62.486 1.00 96.06 390 LYS A N 1
ATOM 3199 C CA . LYS A 1 390 ? 19.996 1.766 -62.970 1.00 96.06 390 LYS A CA 1
ATOM 3200 C C . LYS A 1 390 ? 21.350 1.375 -62.390 1.00 96.06 390 LYS A C 1
ATOM 3202 O O . LYS A 1 390 ? 21.446 1.129 -61.187 1.00 96.06 390 LYS A O 1
ATOM 3207 N N . VAL A 1 391 ? 22.383 1.342 -63.225 1.00 96.56 391 VAL A N 1
ATOM 3208 C CA . VAL A 1 391 ? 23.759 1.038 -62.806 1.00 96.56 391 VAL A CA 1
ATOM 3209 C C . VAL A 1 391 ? 24.732 2.036 -63.423 1.00 96.56 391 VAL A C 1
ATOM 3211 O O . VAL A 1 391 ? 24.723 2.235 -64.635 1.00 96.56 391 VAL A O 1
ATOM 3214 N N . ASP A 1 392 ? 25.584 2.613 -62.585 1.00 97.19 392 ASP A N 1
ATOM 3215 C CA . ASP A 1 392 ? 26.717 3.462 -62.955 1.00 97.19 392 ASP A CA 1
ATOM 3216 C C . ASP A 1 392 ? 28.009 2.795 -62.455 1.00 97.19 392 ASP A C 1
ATOM 3218 O O . ASP A 1 392 ? 28.120 2.491 -61.262 1.00 97.19 392 ASP A O 1
ATOM 3222 N N . VAL A 1 393 ? 28.943 2.487 -63.357 1.00 95.69 393 VAL A N 1
ATOM 3223 C CA . VAL A 1 393 ? 30.208 1.806 -63.043 1.00 95.69 393 VAL A CA 1
ATOM 3224 C C . VAL A 1 393 ? 31.387 2.656 -63.505 1.00 95.69 393 VAL A C 1
ATOM 3226 O O . VAL A 1 393 ? 31.558 2.845 -64.697 1.00 95.69 393 VAL A O 1
ATOM 3229 N N . GLU A 1 394 ? 32.262 3.092 -62.596 1.00 96.06 394 GLU A N 1
ATOM 3230 C CA . GLU A 1 394 ? 33.419 3.928 -62.964 1.00 96.06 394 GLU A CA 1
ATOM 3231 C C . GLU A 1 394 ? 34.537 3.131 -63.664 1.00 96.06 394 GLU A C 1
ATOM 3233 O O . GLU A 1 394 ? 35.324 3.675 -64.440 1.00 96.06 394 GLU A O 1
ATOM 3238 N N . SER A 1 395 ? 34.684 1.840 -63.355 1.00 92.62 395 SER A N 1
ATOM 3239 C CA . SER A 1 395 ? 35.689 0.957 -63.955 1.00 92.62 395 SER A CA 1
ATOM 3240 C C . SER A 1 395 ? 35.225 -0.500 -63.993 1.00 92.62 395 SER A C 1
ATOM 3242 O O . SER A 1 395 ? 34.771 -1.066 -62.997 1.00 92.62 395 SER A O 1
ATOM 3244 N N . PHE A 1 396 ? 35.384 -1.147 -65.149 1.00 93.44 396 PHE A N 1
ATOM 3245 C CA . PHE A 1 396 ? 34.911 -2.512 -65.391 1.00 93.44 396 PHE A CA 1
ATOM 3246 C C . PHE A 1 396 ? 36.077 -3.455 -65.725 1.00 93.44 396 PHE A C 1
ATOM 3248 O O . PHE A 1 396 ? 36.670 -3.355 -66.798 1.00 93.44 396 PHE A O 1
ATOM 3255 N N . LEU A 1 397 ? 36.395 -4.392 -64.822 1.00 91.12 397 LEU A N 1
ATOM 3256 C CA . LEU A 1 397 ? 37.422 -5.425 -65.042 1.00 91.12 397 LEU A CA 1
ATOM 3257 C C . LEU A 1 397 ? 36.805 -6.784 -65.418 1.00 91.12 397 LEU A C 1
ATOM 3259 O O . LEU A 1 397 ? 37.411 -7.566 -66.148 1.00 91.12 397 LEU A O 1
ATOM 3263 N N . GLY A 1 398 ? 35.588 -7.061 -64.947 1.00 88.75 398 GLY A N 1
ATOM 3264 C CA . GLY A 1 398 ? 34.812 -8.248 -65.306 1.00 88.75 398 GLY A CA 1
ATOM 3265 C C . GLY A 1 398 ? 33.539 -8.361 -64.469 1.00 88.75 398 GLY A C 1
ATOM 3266 O O . GLY A 1 398 ? 33.459 -7.773 -63.398 1.00 88.75 398 GLY A O 1
ATOM 3267 N N . GLY A 1 399 ? 32.542 -9.122 -64.926 1.00 93.38 399 GLY A N 1
ATOM 3268 C CA . GLY A 1 399 ? 31.286 -9.321 -64.192 1.00 93.38 399 GLY A CA 1
ATOM 3269 C C . GLY A 1 399 ? 30.065 -9.424 -65.101 1.00 93.38 399 GLY A C 1
ATOM 3270 O O . GLY A 1 399 ? 30.191 -9.528 -66.324 1.00 93.38 399 GLY A O 1
ATOM 3271 N N . LYS A 1 400 ? 28.873 -9.414 -64.499 1.00 96.25 400 LYS A N 1
ATOM 3272 C CA . LYS A 1 400 ? 27.581 -9.454 -65.203 1.00 96.25 400 LYS A CA 1
ATOM 3273 C C . LYS A 1 400 ? 26.652 -8.379 -64.650 1.00 96.25 400 LYS A C 1
ATOM 3275 O O . LYS A 1 400 ? 26.413 -8.337 -63.448 1.00 96.25 400 LYS A O 1
ATOM 3280 N N . ILE A 1 401 ? 26.098 -7.548 -65.528 1.00 96.25 401 ILE A N 1
ATOM 3281 C CA . ILE A 1 401 ? 25.112 -6.525 -65.169 1.00 96.25 401 ILE A CA 1
ATOM 3282 C C . ILE A 1 401 ? 23.790 -6.864 -65.858 1.00 96.25 401 ILE A C 1
ATOM 3284 O O . ILE A 1 401 ? 23.747 -7.059 -67.072 1.00 96.25 401 ILE A O 1
ATOM 3288 N N . TYR A 1 402 ? 22.720 -6.931 -65.074 1.00 95.62 402 TYR A N 1
ATOM 3289 C CA . TYR A 1 402 ? 21.344 -7.117 -65.518 1.00 95.62 402 TYR A CA 1
ATOM 3290 C C . TYR A 1 402 ? 20.534 -5.890 -65.084 1.00 95.62 402 TYR A C 1
ATOM 3292 O O . TYR A 1 402 ? 20.029 -5.853 -63.960 1.00 95.62 402 TYR A O 1
ATOM 3300 N N . ALA A 1 403 ? 20.441 -4.875 -65.948 1.00 95.25 403 ALA A N 1
ATOM 3301 C CA . ALA A 1 403 ? 19.731 -3.635 -65.643 1.00 95.25 403 ALA A CA 1
ATOM 3302 C C . ALA A 1 403 ? 19.039 -3.007 -66.857 1.00 95.25 403 ALA A C 1
ATOM 3304 O O . ALA A 1 403 ? 19.303 -3.403 -67.992 1.00 95.25 403 ALA A O 1
ATOM 3305 N N . GLN A 1 404 ? 18.125 -2.064 -66.600 1.00 92.38 404 GLN A N 1
ATOM 3306 C CA . GLN A 1 404 ? 17.431 -1.312 -67.651 1.00 92.38 404 GLN A CA 1
ATOM 3307 C C . GLN A 1 404 ? 18.345 -0.228 -68.229 1.00 92.38 404 GLN A C 1
ATOM 3309 O O . GLN A 1 404 ? 18.515 -0.170 -69.444 1.00 92.38 404 GLN A O 1
ATOM 3314 N N . ASP A 1 405 ? 18.980 0.556 -67.353 1.00 93.38 405 ASP A N 1
ATOM 3315 C CA . ASP A 1 405 ? 19.916 1.618 -67.721 1.00 93.38 405 ASP A CA 1
ATOM 3316 C C . ASP A 1 405 ? 21.313 1.309 -67.168 1.00 93.38 405 ASP A C 1
ATOM 3318 O O . ASP A 1 405 ? 21.471 1.039 -65.973 1.00 93.38 405 ASP A O 1
ATOM 3322 N N . VAL A 1 406 ? 22.331 1.362 -68.032 1.00 93.06 406 VAL A N 1
ATOM 3323 C CA . VAL A 1 406 ? 23.729 1.090 -67.665 1.00 93.06 406 VAL A CA 1
ATOM 3324 C C . VAL A 1 406 ? 24.645 2.174 -68.228 1.00 93.06 406 VAL A C 1
ATOM 3326 O O . VAL A 1 406 ? 24.629 2.434 -69.432 1.00 93.06 406 VAL A O 1
ATOM 3329 N N . VAL A 1 407 ? 25.464 2.762 -67.357 1.00 93.38 407 VAL A N 1
ATOM 3330 C CA . VAL A 1 407 ? 26.570 3.673 -67.686 1.00 93.38 407 VAL A CA 1
ATOM 3331 C C . VAL A 1 407 ? 27.872 3.030 -67.200 1.00 93.38 407 VAL A C 1
ATOM 3333 O O . VAL A 1 407 ? 27.921 2.525 -66.078 1.00 93.38 407 VAL A O 1
ATOM 3336 N N . ILE A 1 408 ? 28.886 2.987 -68.069 1.00 85.81 408 ILE A N 1
ATOM 3337 C CA . ILE A 1 408 ? 30.230 2.443 -67.801 1.00 85.81 408 ILE A CA 1
ATOM 3338 C C . ILE A 1 408 ? 31.267 3.428 -68.330 1.00 85.81 408 ILE A C 1
ATOM 3340 O O . ILE A 1 408 ? 31.022 3.956 -69.443 1.00 85.81 408 ILE A O 1
#

Nearest PDB structures (foldseek):
  5awf-assembly1_A  TM=2.650E-01  e=3.834E+00  Escherichia coli K-12
  4ygu-assembly3_C  TM=3.121E-01  e=9.097E+00  Bacteroides eggerthii DSM 20697

Secondary structure (DSSP, 8-state):
-PPPEEEEES-HHHHHHHHHHHTT--GGGEEEEEEEEEEEEE-SS--SPEEPPHHHHHHTT-HHHHHHTT-EEEEEEEEEEEE----S-B--EEEE-TTTSSS-EEEE-TTSB--TTTS-HHHHHHHHHHHHHHHHHHTT---SSS-HHHHHHHHHHHHHHHTT---S-EEEE----BPPBPPB--EEE-HHHHS---SSS-EE-TT-EEEEEEPPBPPB-EE-TTS-EE--PPPPPPPP---EE-TTTEEEEE-SSEEEEEESSSEEEEE-SSEEEEESEEEES-B-TT--EE--S-TT---EEEE----TTSEEE-TT-EEE-SEEEESSEE-TT-EEEEEEEEEEEEB-TT-EEEEEEEEEEEE-SEEE-SEEEEEEEEEEEEE-SEEEEEEEEEEEEE-SEEE-

Organism: NCBI:txid202747

pLDDT: mean 84.91, std 13.98, range [36.94, 98.25]

Solvent-accessible surface area (backbone atoms only — not comparable to full-atom values): 21376 Å² total; per-residue (Å²): 128,77,71,76,41,82,45,78,40,72,51,51,51,62,53,46,50,49,52,18,60,79,62,75,46,60,61,90,46,50,39,70,45,86,75,48,78,44,51,28,36,30,31,75,88,41,91,56,76,40,80,62,47,77,78,56,49,67,63,66,68,38,67,67,53,38,40,76,38,51,38,30,41,48,56,40,36,33,31,37,40,31,65,52,66,91,68,71,64,44,84,44,65,50,76,47,38,73,96,70,30,19,59,25,28,37,41,36,41,53,85,30,44,68,58,62,88,82,44,55,72,72,56,44,46,52,51,50,52,52,52,51,47,50,54,30,45,56,69,54,29,54,71,98,50,54,36,64,65,28,57,55,44,47,58,51,48,49,56,38,49,78,68,72,61,59,76,55,71,43,79,38,46,58,28,58,51,36,76,54,37,70,34,35,53,38,48,77,43,58,48,60,74,70,53,91,71,91,49,99,67,47,77,45,48,53,70,36,65,39,34,39,37,37,50,57,37,76,36,33,45,16,30,24,31,60,27,40,54,40,85,33,64,82,52,64,84,60,79,80,80,77,65,45,65,39,76,88,20,32,46,80,52,74,62,96,57,37,39,36,35,25,27,63,47,57,29,33,61,46,71,81,88,40,46,39,38,46,41,42,60,49,78,38,54,60,45,41,65,88,52,62,51,77,75,81,94,64,96,84,59,83,32,40,40,37,28,53,31,88,52,91,91,49,52,14,33,25,53,55,26,58,41,41,41,45,29,40,38,30,57,23,28,37,25,44,56,18,37,42,38,28,46,37,32,38,32,64,24,39,43,25,62,61,16,38,39,38,23,46,34,36,38,33,36,31,36,18,18,37,41,39,33,44,36,40,40,30,47,30,35,52,61,15,39,39,40,32,45,32,39,40,33,78,36,82,80,40,61,48,80,50,56,79,42,81,46,113

Mean predicted aligned error: 15.33 Å